Protein 1FNO (pdb70)

Solvent-accessible surface area: 18323 Å² total

Sequence (393 aa):
DKLLERFLHYVSLDTQSKSGVRQVPSTEGQWKLLRLLKQQLEEGLVNITLSEKGTLATLPANVEGDIPAIGFISHVDTSPDFSGKNVNPQIVENYRGGDIALGIGDEVLSPVFPVLHQLLGQTLITTDGKTLLGADDKAGVAEITALAVLKGNPIPHGDIKVAFTPDEEVGKGAKHFDVEAFGAQWAYTVDGGGVGELEFENFNAASVNIKIVGNNVHPGTAKGVVNALSLAARIHAEVPADEAPETTEGYEGFYHLASKGTVDRAEHYIIRDFDRKQFEARKRKEIAKKVGKGLHPDCYIELVIEDSYYNREKVVEHPHILDIAQQARDCHITPEKPIRGGTDGAQLSFGLPCPNLFTGGYNYHGKHEFVTLEGEKAVQVIVRIAELTAKRG

Foldseek 3Di:
DCLVVLLVVLLQFWFAQDAPDPAARRDVSLVVVLVVVLVVQVCPFPPWDADPNGKTGKDAFPDDDPFFEEEEEAERHAYPLWTSHRWDKDKDAQAQQQWAQQAPDPAIQHCCCVCSVVVGGFIKIATSQRTFRPVQPSLSVSLVLLSVDLVPDPFGFHMYFYMYAHPQNNPCGQVPPPVVSSRGQAYAYQGAAAFQEWEAWEWFKKKKKKKWFFDDDPVVPCVVPGFRVVLVVQLVVLADPCQEPVNDDAQGKHKYDPDDDGRGIDMIIMTIHRDPVVSVVVVVSPSQCVSQPDGDVRTHMDMDMDTDFHTNCLQVVDPLNVVLLCVLVVLVTHHDGYHHHDGSQRVVSVSHNYIYHYSQWDPRRRSSIMGTPVSVVSSSSVNSSRSVSSVVD

Nearest PDB structures (foldseek):
  1fno-assembly1_A-2  TM=1.003E+00  e=6.510E-86  Salmonella enterica subsp. enterica serovar Typhimurium
  1vix-assembly1_B  TM=9.953E-01  e=2.881E-76  Escherichia coli
  3ife-assembly1_A-2  TM=9.245E-01  e=2.469E-56  Bacillus anthracis str. 'Ames Ancestor'
  7m6u-assembly1_C-3  TM=6.615E-01  e=3.185E-14  Pseudomonas sp. RS-16
  3isz-assembly1_A  TM=5.712E-01  e=5.210E-14  Haemophilus influenzae Rd KW20

Structure (mmCIF, N/CA/C/O backbone):
data_1FNO
#
_entry.id   1FNO
#
_cell.length_a   132.374
_cell.length_b   46.036
_cell.length_c   96.591
_cell.angle_alpha   90.00
_cell.angle_beta   116.11
_cell.angle_gamma   90.00
#
_symmetry.space_group_name_H-M   'C 1 2 1'
#
loop_
_entity.id
_entity.type
_entity.pdbx_description
1 polymer 'PEPTIDASE T'
2 non-polymer 'ZINC ION'
3 non-polymer 'SULFATE ION'
4 water water
#
loop_
_atom_site.group_PDB
_atom_site.id
_atom_site.type_symbol
_atom_site.label_atom_id
_atom_site.label_alt_id
_atom_site.label_comp_id
_atom_site.label_asym_id
_atom_site.label_entity_id
_atom_site.label_seq_id
_atom_site.pdbx_PDB_ins_code
_atom_site.Cartn_x
_atom_site.Cartn_y
_atom_site.Cartn_z
_atom_site.occupancy
_atom_site.B_iso_or_equiv
_atom_site.auth_seq_id
_atom_site.auth_comp_id
_atom_site.auth_asym_id
_atom_site.auth_atom_id
_atom_site.pdbx_PDB_model_num
ATOM 9 N N . ASP A 1 2 ? -50.370 28.293 -0.012 1.00 91.18 2 ASP A N 1
ATOM 10 C CA . ASP A 1 2 ? -49.116 28.972 -0.187 1.00 91.18 2 ASP A CA 1
ATOM 11 C C . ASP A 1 2 ? -48.670 29.660 1.078 1.00 91.18 2 ASP A C 1
ATOM 12 O O . ASP A 1 2 ? -49.410 29.737 2.072 1.00 91.18 2 ASP A O 1
ATOM 17 N N . LYS A 1 3 ? -47.436 30.138 1.016 1.00 38.02 3 LYS A N 1
ATOM 18 C CA . LYS A 1 3 ? -46.775 30.814 2.113 1.00 38.02 3 LYS A CA 1
ATOM 19 C C . LYS A 1 3 ? -46.348 29.831 3.224 1.00 38.02 3 LYS A C 1
ATOM 20 O O . LYS A 1 3 ? -45.938 30.248 4.305 1.00 38.02 3 LYS A O 1
ATOM 26 N N . LEU A 1 4 ? -46.442 28.528 2.945 1.00 21.31 4 LEU A N 1
ATOM 27 C CA . LEU A 1 4 ? -46.028 27.520 3.924 1.00 21.31 4 LEU A CA 1
ATOM 28 C C . LEU A 1 4 ? -44.550 27.773 4.167 1.00 21.31 4 LEU A C 1
ATOM 29 O O . LEU A 1 4 ? -44.132 27.982 5.304 1.00 21.31 4 LEU A O 1
ATOM 34 N N . LEU A 1 5 ? -43.775 27.763 3.090 1.00 29.37 5 LEU A N 1
ATOM 35 C CA . LEU A 1 5 ? -42.338 27.988 3.178 1.00 29.37 5 LEU A CA 1
ATOM 36 C C . LEU A 1 5 ? -42.041 29.338 3.802 1.00 29.37 5 LEU A C 1
ATOM 37 O O . LEU A 1 5 ? -41.248 29.439 4.742 1.00 29.37 5 LEU A O 1
ATOM 42 N N . GLU A 1 6 ? -42.683 30.367 3.261 1.00 32.37 6 GLU A N 1
ATOM 43 C CA . GLU A 1 6 ? -42.500 31.736 3.727 1.00 32.37 6 GLU A CA 1
ATOM 44 C C . GLU A 1 6 ? -42.791 31.886 5.225 1.00 32.37 6 GLU A C 1
ATOM 45 O O . GLU A 1 6 ? -41.998 32.472 5.963 1.00 32.37 6 GLU A O 1
ATOM 51 N N . ARG A 1 7 ? -43.936 31.376 5.664 1.00 29.79 7 ARG A N 1
ATOM 52 C CA . ARG A 1 7 ? -44.259 31.447 7.072 1.00 29.79 7 ARG A CA 1
ATOM 53 C C . ARG A 1 7 ? -43.157 30.733 7.849 1.00 29.79 7 ARG A C 1
ATOM 54 O O . ARG A 1 7 ? -42.669 31.256 8.854 1.00 29.79 7 ARG A O 1
ATOM 62 N N . PHE A 1 8 ? -42.771 29.545 7.375 1.00 25.01 8 PHE A N 1
ATOM 63 C CA . PHE A 1 8 ? -41.763 28.770 8.081 1.00 25.01 8 PHE A CA 1
ATOM 64 C C . PHE A 1 8 ? -40.466 29.575 8.270 1.00 25.01 8 PHE A C 1
ATOM 65 O O . PHE A 1 8 ? -40.075 29.845 9.415 1.00 25.01 8 PHE A O 1
ATOM 73 N N . LEU A 1 9 ? -39.836 29.988 7.169 1.00 34.90 9 LEU A N 1
ATOM 74 C CA . LEU A 1 9 ? -38.597 30.774 7.225 1.00 34.90 9 LEU A CA 1
ATOM 75 C C . LEU A 1 9 ? -38.743 32.033 8.085 1.00 34.90 9 LEU A C 1
ATOM 76 O O . LEU A 1 9 ? -37.809 32.423 8.775 1.00 34.90 9 LEU A O 1
ATOM 81 N N . HIS A 1 10 ? -39.909 32.666 8.038 1.00 32.29 10 HIS A N 1
ATOM 82 C CA . HIS A 1 10 ? -40.148 33.860 8.821 1.00 32.29 10 HIS A CA 1
ATOM 83 C C . HIS A 1 10 ? -40.027 33.507 10.289 1.00 32.29 10 HIS A C 1
ATOM 84 O O . HIS A 1 10 ? -39.351 34.201 11.049 1.00 32.29 10 HIS A O 1
ATOM 91 N N . TYR A 1 11 ? -40.673 32.424 10.694 1.00 30.67 11 TYR A N 1
ATOM 92 C CA . TYR A 1 11 ? -40.630 32.005 12.084 1.00 30.67 11 TYR A CA 1
ATOM 93 C C . TYR A 1 11 ? -39.227 31.540 12.466 1.00 30.67 11 TYR A C 1
ATOM 94 O O . TYR A 1 11 ? -38.775 31.778 13.583 1.00 30.67 11 TYR A O 1
ATOM 103 N N . VAL A 1 12 ? -38.545 30.876 11.541 1.00 40.04 12 VAL A N 1
ATOM 104 C CA . VAL A 1 12 ? -37.211 30.364 11.823 1.00 40.04 12 VAL A CA 1
ATOM 105 C C . VAL A 1 12 ? -36.237 31.516 12.089 1.00 40.04 12 VAL A C 1
ATOM 106 O O . VAL A 1 12 ? -35.338 31.389 12.928 1.00 40.04 12 VAL A O 1
ATOM 110 N N . SER A 1 13 ? -36.444 32.642 11.408 1.00 40.42 13 SER A N 1
ATOM 111 C CA . SER A 1 13 ? -35.585 33.802 11.590 1.00 40.42 13 SER A CA 1
ATOM 112 C C . SER A 1 13 ? -35.705 34.443 12.980 1.00 40.42 13 SER A C 1
ATOM 113 O O . SER A 1 13 ? -34.861 35.248 13.357 1.00 40.42 13 SER A O 1
ATOM 116 N N . LEU A 1 14 ? -36.742 34.099 13.740 1.00 46.46 14 LEU A N 1
ATOM 117 C CA . LEU A 1 14 ? -36.909 34.679 15.067 1.00 46.46 14 LEU A CA 1
ATOM 118 C C . LEU A 1 14 ? -36.280 33.835 16.164 1.00 46.46 14 LEU A C 1
ATOM 119 O O . LEU A 1 14 ? -36.524 32.639 16.243 1.00 46.46 14 LEU A O 1
ATOM 124 N N . ASP A 1 15 ? -35.477 34.457 17.021 1.00 35.69 15 ASP A N 1
ATOM 125 C CA . ASP A 1 15 ? -34.841 33.726 18.108 1.00 35.69 15 ASP A CA 1
ATOM 126 C C . ASP A 1 15 ? -35.893 33.507 19.177 1.00 35.69 15 ASP A C 1
ATOM 127 O O . ASP A 1 15 ? -36.345 34.449 19.839 1.00 35.69 15 ASP A O 1
ATOM 132 N N . THR A 1 16 ? -36.270 32.250 19.373 1.00 29.59 16 THR A N 1
ATOM 133 C CA . THR A 1 16 ? -37.327 31.954 20.324 1.00 29.59 16 THR A CA 1
ATOM 134 C C . THR A 1 16 ? -36.896 30.917 21.314 1.00 29.59 16 THR A C 1
ATOM 135 O O . THR A 1 16 ? -37.726 30.266 21.965 1.00 29.59 16 THR A O 1
ATOM 139 N N . GLN A 1 17 ? -35.586 30.757 21.437 1.00 43.31 17 GLN A N 1
ATOM 140 C CA . GLN A 1 17 ? -35.049 29.804 22.382 1.00 43.31 17 GLN A CA 1
ATOM 141 C C . GLN A 1 17 ? -35.592 30.057 23.775 1.00 43.31 17 GLN A C 1
ATOM 142 O O . GLN A 1 17 ? -35.712 31.201 24.229 1.00 43.31 17 GLN A O 1
ATOM 148 N N . SER A 1 18 ? -35.910 28.962 24.440 1.00 37.59 18 SER A N 1
ATOM 149 C CA . SER A 1 18 ? -36.421 28.959 25.797 1.00 37.59 18 SER A CA 1
ATOM 150 C C . SER A 1 18 ? -35.246 29.069 26.8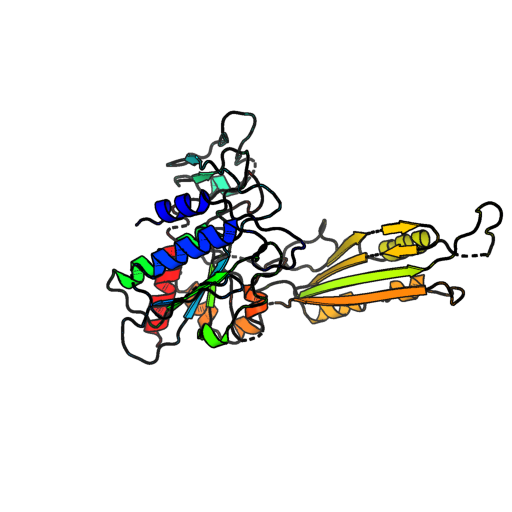27 1.00 37.59 18 SER A C 1
ATOM 151 O O . SER A 1 18 ? -34.071 29.126 26.451 1.00 37.59 18 SER A O 1
ATOM 154 N N . LYS A 1 19 ? -35.557 29.108 28.120 1.00 39.88 19 LYS A N 1
ATOM 155 C CA . LYS A 1 19 ? -34.495 29.184 29.139 1.00 39.88 19 LYS A CA 1
ATOM 156 C C . LYS A 1 19 ? -34.894 28.405 30.385 1.00 39.88 19 LYS A C 1
ATOM 157 O O . LYS A 1 19 ? -35.934 28.672 30.997 1.00 39.88 19 LYS A O 1
ATOM 163 N N . SER A 1 20 ? -34.065 27.434 30.748 1.00 44.06 20 SER A N 1
ATOM 164 C CA . SER A 1 20 ? -34.342 26.596 31.906 1.00 44.06 20 SER A CA 1
ATOM 165 C C . SER A 1 20 ? -34.378 27.408 33.199 1.00 44.06 20 SER A C 1
ATOM 166 O O . SER A 1 20 ? -33.786 28.481 33.300 1.00 44.06 20 SER A O 1
ATOM 169 N N . GLY A 1 21 ? -35.093 26.878 34.177 1.00 61.91 21 GLY A N 1
ATOM 170 C CA . GLY A 1 21 ? -35.166 27.515 35.468 1.00 61.91 21 GLY A CA 1
ATOM 171 C C . GLY A 1 21 ? -35.421 29.003 35.527 1.00 61.91 21 GLY A C 1
ATOM 172 O O . GLY A 1 21 ? -34.644 29.753 36.121 1.00 61.91 21 GLY A O 1
ATOM 173 N N . VAL A 1 22 ? -36.491 29.439 34.882 1.00 58.73 22 VAL A N 1
ATOM 174 C CA . VAL A 1 22 ? -36.877 30.832 34.946 1.00 58.73 22 VAL A CA 1
ATOM 175 C C . VAL A 1 22 ? -38.254 30.696 35.569 1.00 58.73 22 VAL A C 1
ATOM 176 O O . VAL A 1 22 ? -38.918 29.661 35.417 1.00 58.73 22 VAL A O 1
ATOM 180 N N . ARG A 1 23 ? -38.671 31.707 36.314 1.00 53.24 23 ARG A N 1
ATOM 181 C CA . ARG A 1 23 ? -39.971 31.645 36.947 1.00 53.24 23 ARG A CA 1
ATOM 182 C C . ARG A 1 23 ? -41.019 32.205 35.989 1.00 53.24 23 ARG A C 1
ATOM 183 O O . ARG A 1 23 ? -42.147 31.700 35.911 1.00 53.24 23 ARG A O 1
ATOM 191 N N . GLN A 1 24 ? -40.632 33.243 35.253 1.00 50.77 24 GLN A N 1
ATOM 192 C CA . GLN A 1 24 ? -41.539 33.883 34.308 1.00 50.77 24 GLN A CA 1
ATOM 193 C C . GLN A 1 24 ? -41.829 32.967 33.120 1.00 50.77 24 GLN A C 1
ATOM 194 O O . GLN A 1 24 ? -40.947 32.248 32.658 1.00 50.77 24 GLN A O 1
ATOM 200 N N . VAL A 1 25 ? -43.079 32.984 32.664 1.00 44.04 25 VAL A N 1
ATOM 201 C CA . VAL A 1 25 ? -43.534 32.208 31.501 1.00 44.04 25 VAL A CA 1
ATOM 202 C C . VAL A 1 25 ? -44.282 33.162 30.548 1.00 44.04 25 VAL A C 1
ATOM 203 O O . VAL A 1 25 ? -45.283 33.764 30.929 1.00 44.04 25 VAL A O 1
ATOM 207 N N . PRO A 1 26 ? -43.801 33.313 29.303 1.00 42.24 26 PRO A N 1
ATOM 208 C CA . PRO A 1 26 ? -42.611 32.658 28.748 1.00 42.24 26 PRO A CA 1
ATOM 209 C C . PRO A 1 26 ? -41.300 33.118 29.385 1.00 42.24 26 PRO A C 1
ATOM 210 O O . PRO A 1 26 ? -41.185 34.231 29.893 1.00 42.24 26 PRO A O 1
ATOM 214 N N . SER A 1 27 ? -40.312 32.236 29.353 1.00 43.44 27 SER A N 1
ATOM 215 C CA . SER A 1 27 ? -39.012 32.492 29.942 1.00 43.44 27 SER A CA 1
ATOM 216 C C . SER A 1 27 ? -38.148 33.478 29.172 1.00 43.44 27 SER A C 1
ATOM 217 O O . SER A 1 27 ? -37.177 33.977 29.707 1.00 43.44 27 SER A O 1
ATOM 220 N N . THR A 1 28 ? -38.456 33.736 27.907 1.00 39.02 28 THR A N 1
ATOM 221 C CA . THR A 1 28 ? -37.625 34.654 27.124 1.00 39.02 28 THR A CA 1
ATOM 222 C C . THR A 1 28 ? -38.450 35.587 26.262 1.00 39.02 28 THR A C 1
ATOM 223 O O . THR A 1 28 ? -39.519 35.219 25.807 1.00 39.02 28 THR A O 1
ATOM 227 N N . GLU A 1 29 ? -37.957 36.803 26.048 1.00 37.25 29 GLU A N 1
ATOM 228 C CA . GLU A 1 29 ? -38.692 37.782 25.256 1.00 37.25 29 GLU A CA 1
ATOM 229 C C . GLU A 1 29 ? -38.917 37.335 23.802 1.00 37.25 29 GLU A C 1
ATOM 230 O O . GLU A 1 29 ? -39.984 37.581 23.234 1.00 37.25 29 GLU A O 1
ATOM 236 N N . GLY A 1 30 ? -37.920 36.683 23.214 1.00 39.38 30 GLY A N 1
ATOM 237 C CA . GLY A 1 30 ? -38.034 36.226 21.837 1.00 39.38 30 GLY A CA 1
ATOM 238 C C . GLY A 1 30 ? -39.338 35.498 21.540 1.00 39.38 30 GLY A C 1
ATOM 239 O O . GLY A 1 30 ? -39.923 35.677 20.471 1.00 39.38 30 GLY A O 1
ATOM 240 N N . GLN A 1 31 ? -39.797 34.689 22.492 1.00 42.54 31 GLN A N 1
ATOM 241 C CA . GLN A 1 31 ? -41.035 33.949 22.327 1.00 42.54 31 GLN A CA 1
ATOM 242 C C . GLN A 1 31 ? -42.234 34.868 22.145 1.00 42.54 31 GLN A C 1
ATOM 243 O O . GLN A 1 31 ? -43.139 34.552 21.354 1.00 42.54 31 GLN A O 1
ATOM 249 N N . TRP A 1 32 ? -42.244 35.991 22.875 1.00 38.98 32 TRP A N 1
ATOM 250 C CA . TRP A 1 32 ? -43.334 36.974 22.776 1.00 38.98 32 TRP A CA 1
ATOM 251 C C . TRP A 1 32 ? -43.318 37.631 21.407 1.00 38.98 32 TRP A C 1
ATOM 252 O O . TRP A 1 32 ? -44.344 38.126 20.937 1.00 38.98 32 TRP A O 1
ATOM 263 N N . LYS A 1 33 ? -42.148 37.649 20.782 1.00 35.38 33 LYS A N 1
ATOM 264 C CA . LYS A 1 33 ? -41.995 38.226 19.448 1.00 35.38 33 LYS A CA 1
ATOM 265 C C . LYS A 1 33 ? -42.787 37.390 18.446 1.00 35.38 33 LYS A C 1
ATOM 266 O O . LYS A 1 33 ? -43.552 37.942 17.645 1.00 35.38 33 LYS A O 1
ATOM 272 N N . LEU A 1 34 ? -42.616 36.061 18.509 1.00 28.26 34 LEU A N 1
ATOM 273 C CA . LEU A 1 34 ? -43.296 35.157 17.586 1.00 28.26 34 LEU A CA 1
ATOM 274 C C . LEU A 1 34 ? -44.784 35.053 17.901 1.00 28.26 34 LEU A C 1
ATOM 275 O O . LEU A 1 34 ? -45.610 34.946 17.007 1.00 28.26 34 LEU A O 1
ATOM 280 N N . LEU A 1 35 ? -45.119 35.118 19.174 1.00 28.12 35 LEU A N 1
ATOM 281 C CA . LEU A 1 35 ? -46.508 35.049 19.594 1.00 28.12 35 LEU A CA 1
ATOM 282 C C . LEU A 1 35 ? -47.272 36.274 19.089 1.00 28.12 35 LEU A C 1
ATOM 283 O O . LEU A 1 35 ? -48.438 36.175 18.670 1.00 28.12 35 LEU A O 1
ATOM 288 N N . ARG A 1 36 ? -46.618 37.430 19.134 1.00 32.69 36 ARG A N 1
ATOM 289 C CA . ARG A 1 36 ? -47.266 38.640 18.657 1.00 32.69 36 ARG A CA 1
ATOM 290 C C . ARG A 1 36 ? -47.451 38.588 17.137 1.00 32.69 36 ARG A C 1
ATOM 291 O O . ARG A 1 36 ? -48.471 39.040 16.614 1.00 32.69 36 ARG A O 1
ATOM 299 N N . LEU A 1 37 ?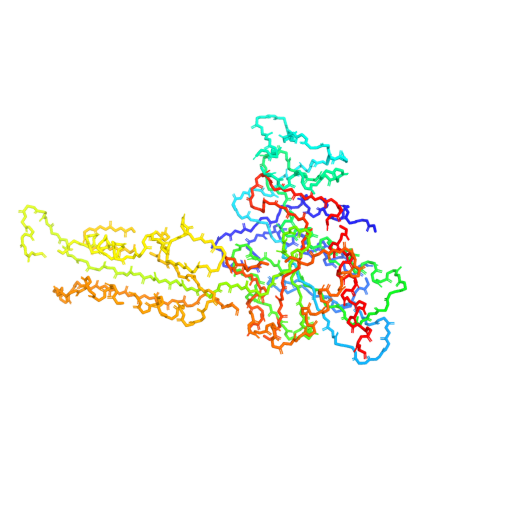 -46.458 38.045 16.444 1.00 28.62 37 LEU A N 1
ATOM 300 C CA . LEU A 1 37 ? -46.538 37.896 15.000 1.00 28.62 37 LEU A CA 1
ATOM 301 C C . LEU A 1 37 ? -47.709 36.961 14.651 1.00 28.62 37 LEU A C 1
ATOM 302 O O . LEU A 1 37 ? -48.550 37.269 13.797 1.00 28.62 37 LEU A O 1
ATOM 307 N N . LEU A 1 38 ? -47.780 35.826 15.330 1.00 28.41 38 LEU A N 1
ATOM 308 C CA . LEU A 1 38 ? -48.861 34.908 15.057 1.00 28.41 38 LEU A CA 1
ATOM 309 C C . LEU A 1 38 ? -50.186 35.581 15.331 1.00 28.41 38 LEU A C 1
ATOM 310 O O . LEU A 1 38 ? -51.114 35.473 14.531 1.00 28.41 38 LEU A O 1
ATOM 315 N N . LYS A 1 39 ? -50.267 36.289 16.459 1.00 33.81 39 LYS A N 1
ATOM 316 C CA . LYS A 1 39 ? -51.506 36.962 16.851 1.00 33.81 39 LYS A CA 1
ATOM 317 C C . LYS A 1 39 ? -52.008 37.853 15.724 1.00 33.81 39 LYS A C 1
ATOM 318 O O . LYS A 1 39 ? -53.164 37.753 15.310 1.00 33.81 39 LYS A O 1
ATOM 324 N N . GLN A 1 40 ? -51.125 38.710 15.227 1.00 30.51 40 GLN A N 1
ATOM 325 C CA . GLN A 1 40 ? -51.468 39.601 14.139 1.00 30.51 40 GLN A CA 1
ATOM 326 C C . GLN A 1 40 ? -51.945 38.819 12.900 1.00 30.51 40 GLN A C 1
ATOM 327 O O . GLN A 1 40 ? -53.013 39.126 12.335 1.00 30.51 40 GLN A O 1
ATOM 333 N N . GLN A 1 41 ? -51.167 37.807 12.489 1.00 39.20 41 GLN A N 1
ATOM 334 C CA . GLN A 1 41 ? -51.522 37.005 11.312 1.00 39.20 41 GLN A CA 1
ATOM 335 C C . GLN A 1 41 ? -52.885 36.332 11.482 1.00 39.20 41 GLN A C 1
ATOM 336 O O . GLN A 1 41 ? -53.607 36.134 10.513 1.00 39.20 41 GLN A O 1
ATOM 342 N N . LEU A 1 42 ? -53.240 35.968 12.710 1.00 27.20 42 LEU A N 1
ATOM 343 C CA . LEU A 1 42 ? -54.531 35.332 12.935 1.00 27.20 42 LEU A CA 1
ATOM 344 C C . LEU A 1 42 ? -55.663 36.334 12.727 1.00 27.20 42 LEU A C 1
ATOM 345 O O . LEU A 1 42 ? -56.717 35.990 12.176 1.00 27.20 42 LEU A O 1
ATOM 350 N N . GLU A 1 43 ? -55.429 37.564 13.195 1.00 43.53 43 GLU A N 1
ATOM 351 C CA . GLU A 1 43 ? -56.391 38.668 13.077 1.00 43.53 43 GLU A CA 1
ATOM 352 C C . GLU A 1 43 ? -56.612 38.913 11.598 1.00 43.53 43 GLU A C 1
ATOM 353 O O . GLU A 1 43 ? -57.736 38.840 11.114 1.00 43.53 43 GLU A O 1
ATOM 359 N N . GLU A 1 44 ? -55.523 39.192 10.886 1.00 39.34 44 GLU A N 1
ATOM 360 C CA . GLU A 1 44 ? -55.578 39.425 9.441 1.00 39.34 44 GLU A CA 1
ATOM 361 C C . GLU A 1 44 ? -56.283 38.267 8.721 1.00 39.34 44 GLU A C 1
ATOM 362 O O . GLU A 1 44 ? -56.930 38.468 7.714 1.00 39.34 44 GLU A O 1
ATOM 376 N N . GLY A 1 46 ? -58.663 36.425 9.936 1.00 32.96 46 GLY A N 1
ATOM 377 C CA . GLY A 1 46 ? -60.083 36.529 10.171 1.00 32.96 46 GLY A CA 1
ATOM 378 C C . GLY A 1 46 ? -60.596 35.551 11.195 1.00 32.96 46 GLY A C 1
ATOM 379 O O . GLY A 1 46 ? -61.801 35.336 11.272 1.00 32.96 46 GLY A O 1
ATOM 380 N N . LEU A 1 47 ? -59.706 34.938 11.978 1.00 32.08 47 LEU A N 1
ATOM 381 C CA . LEU A 1 47 ? -60.163 34.009 12.996 1.00 32.08 47 LEU A CA 1
ATOM 382 C C . LEU A 1 47 ? -60.875 34.803 14.075 1.00 32.08 47 LEU A C 1
ATOM 383 O O . LEU A 1 47 ? -60.713 36.010 14.205 1.00 32.08 47 LEU A O 1
ATOM 388 N N . VAL A 1 48 ? -61.638 34.108 14.887 1.00 38.62 48 VAL A N 1
ATOM 389 C CA . VAL A 1 48 ? -62.399 34.763 15.905 1.00 38.62 48 VAL A CA 1
ATOM 390 C C . VAL A 1 48 ? -61.943 34.323 17.296 1.00 38.62 48 VAL A C 1
ATOM 391 O O . VAL A 1 48 ? -61.250 33.303 17.439 1.00 38.62 48 VAL A O 1
ATOM 395 N N . ASN A 1 49 ? -62.291 35.116 18.309 1.00 38.62 49 ASN A N 1
ATOM 396 C CA . ASN A 1 49 ? -61.935 34.828 19.693 1.00 38.62 49 ASN A CA 1
ATOM 397 C C . ASN A 1 49 ? -60.438 34.637 19.935 1.00 38.62 49 ASN A C 1
ATOM 398 O O . ASN A 1 49 ? -60.026 33.794 20.730 1.00 38.62 49 ASN A O 1
ATOM 403 N N . ILE A 1 50 ? -59.637 35.442 19.246 1.00 44.21 50 ILE A N 1
ATOM 404 C CA . ILE A 1 50 ? -58.191 35.403 19.381 1.00 44.21 50 ILE A CA 1
ATOM 405 C C . ILE A 1 50 ? -57.800 36.038 20.726 1.00 44.21 50 ILE A C 1
ATOM 406 O O . ILE A 1 50 ? -58.283 37.110 21.058 1.00 44.21 50 ILE A O 1
ATOM 411 N N . THR A 1 51 ? -56.940 35.374 21.500 1.00 42.78 51 THR A N 1
ATOM 412 C CA . THR A 1 51 ? -56.496 35.892 22.797 1.00 42.78 51 THR A CA 1
ATOM 413 C C . THR A 1 51 ? -55.104 35.415 23.178 1.00 42.78 51 THR A C 1
ATOM 414 O O . THR A 1 51 ? -54.753 34.254 22.965 1.00 42.78 51 THR A O 1
ATOM 418 N N . LEU A 1 52 ? -54.315 36.323 23.743 1.00 45.45 52 LEU A N 1
ATOM 419 C CA . LEU A 1 52 ? -52.948 36.016 24.175 1.00 45.45 52 LEU A CA 1
ATOM 420 C C . LEU A 1 52 ? -52.906 36.248 25.670 1.00 45.45 52 LEU A C 1
ATOM 421 O O . LEU A 1 52 ? -52.984 37.385 26.111 1.00 45.45 52 LEU A O 1
ATOM 426 N N . SER A 1 53 ? -52.788 35.181 26.446 1.00 31.59 53 SER A N 1
ATOM 427 C CA . SER A 1 53 ? -52.758 35.292 27.883 1.00 31.59 53 SER A CA 1
ATOM 428 C C . SER A 1 53 ? -51.495 35.985 28.377 1.00 31.59 53 SER A C 1
ATOM 429 O O . SER A 1 53 ? -50.523 36.179 27.625 1.00 31.59 53 SER A O 1
ATOM 432 N N . GLU A 1 54 ? -51.523 36.359 29.655 1.00 33.57 54 GLU A N 1
ATOM 433 C CA . GLU A 1 54 ? -50.378 36.992 30.314 1.00 33.57 54 GLU A CA 1
ATOM 434 C C . GLU A 1 54 ? -49.254 35.965 30.385 1.00 33.57 54 GLU A C 1
ATOM 435 O O . GLU A 1 54 ? -48.084 36.310 30.497 1.00 33.57 54 GLU A O 1
ATOM 441 N N . LYS A 1 55 ? -49.613 34.691 30.328 1.00 36.66 55 LYS A N 1
ATOM 442 C CA . LYS A 1 55 ? -48.605 33.631 30.364 1.00 36.66 55 LYS A CA 1
ATOM 443 C C . LYS A 1 55 ? -48.084 33.267 28.968 1.00 36.66 55 LYS A C 1
ATOM 444 O O . LYS A 1 55 ? -47.376 32.260 28.789 1.00 36.66 55 LYS A O 1
ATOM 450 N N . GLY A 1 56 ? -48.453 34.084 27.982 1.00 36.45 56 GLY A N 1
ATOM 451 C CA . GLY A 1 56 ? -48.005 33.863 26.613 1.00 36.45 56 GLY A CA 1
ATOM 452 C C . GLY A 1 56 ? -48.613 32.733 25.773 1.00 36.45 56 GLY A C 1
ATOM 453 O O . GLY A 1 56 ? -47.967 32.265 24.840 1.00 36.45 56 GLY A O 1
ATOM 454 N N . THR A 1 57 ? -49.824 32.278 26.090 1.00 32.16 57 THR A N 1
ATOM 455 C CA . THR A 1 57 ? -50.449 31.238 25.274 1.00 32.16 57 THR A CA 1
ATOM 456 C C . THR A 1 57 ? -51.443 31.881 24.304 1.00 32.16 57 THR A C 1
ATOM 457 O O . THR A 1 57 ? -52.349 32.587 24.729 1.00 32.16 57 THR A O 1
ATOM 461 N N . LEU A 1 58 ? -51.257 31.626 23.009 1.00 26.01 58 LEU A N 1
ATOM 462 C CA . LEU A 1 58 ? -52.115 32.166 21.948 1.00 26.01 58 LEU A CA 1
ATOM 463 C C . LEU A 1 58 ? -53.232 31.184 21.546 1.00 26.01 58 LEU A C 1
ATOM 464 O O . LEU A 1 58 ? -52.945 30.050 21.192 1.00 26.01 58 LEU A O 1
ATOM 477 N N . ALA A 1 60 ? -57.194 30.776 19.289 1.00 26.72 60 ALA A N 1
ATOM 478 C CA . ALA A 1 60 ? -58.004 31.324 18.196 1.00 26.72 60 ALA A CA 1
ATOM 479 C C . ALA A 1 60 ? -58.941 30.274 17.617 1.00 26.72 60 ALA A C 1
ATOM 480 O O . ALA A 1 60 ? -58.701 29.067 17.722 1.00 26.72 60 ALA A O 1
ATOM 482 N N . THR A 1 61 ? -60.015 30.743 17.001 1.00 29.16 61 THR A N 1
ATOM 483 C CA . THR A 1 61 ? -61.040 29.858 16.446 1.00 29.16 61 THR A CA 1
ATOM 484 C C . THR A 1 61 ? -61.424 30.229 15.017 1.00 29.16 61 THR A C 1
ATOM 485 O O . THR A 1 61 ? -61.661 31.407 14.725 1.00 29.16 61 THR A O 1
ATOM 489 N N . LEU A 1 62 ? -61.481 29.216 14.153 1.00 28.04 62 LEU A N 1
ATOM 490 C CA . LEU A 1 62 ? -61.927 29.357 12.771 1.00 28.04 62 LEU A CA 1
ATOM 491 C C . LEU A 1 62 ? -63.317 28.705 12.866 1.00 28.04 62 LEU A C 1
ATOM 492 O O . LEU A 1 62 ? -63.427 27.496 13.139 1.00 28.04 62 LEU A O 1
ATOM 497 N N . PRO A 1 63 ? -64.392 29.491 12.655 1.00 29.57 63 PRO A N 1
ATOM 498 C CA . PRO A 1 63 ? -65.760 28.967 12.737 1.00 29.57 63 PRO A CA 1
ATOM 499 C C . PRO A 1 63 ? -66.162 27.924 11.706 1.00 29.57 63 PRO A C 1
ATOM 500 O O . PRO A 1 63 ? -65.643 27.874 10.605 1.00 29.57 63 PRO A O 1
ATOM 504 N N . ALA A 1 64 ? -67.125 27.107 12.086 1.00 30.75 64 ALA A N 1
ATOM 505 C CA . ALA A 1 64 ? -67.651 26.096 11.208 1.00 30.75 64 ALA A CA 1
ATOM 506 C C . ALA A 1 64 ? -68.014 26.686 9.846 1.00 30.75 64 ALA A C 1
ATOM 507 O O . ALA A 1 64 ? -68.523 27.800 9.732 1.00 30.75 64 ALA A O 1
ATOM 509 N N . ASN A 1 65 ? -67.729 25.878 8.834 1.00 35.89 65 ASN A N 1
ATOM 510 C CA . ASN A 1 65 ? -67.903 26.123 7.411 1.00 35.89 65 ASN A CA 1
ATOM 511 C C . ASN A 1 65 ? -69.342 25.800 7.023 1.00 35.89 65 ASN A C 1
ATOM 512 O O . ASN A 1 65 ? -69.939 26.379 6.113 1.00 35.89 65 ASN A O 1
ATOM 517 N N . VAL A 1 66 ? -69.852 24.794 7.709 1.00 46.81 66 VAL A N 1
ATOM 518 C CA . VAL A 1 66 ? -71.146 24.243 7.433 1.00 46.81 66 VAL A CA 1
ATOM 519 C C . VAL A 1 66 ? -71.912 24.068 8.720 1.00 46.81 66 VAL A C 1
ATOM 520 O O . VAL A 1 66 ? -71.381 24.265 9.816 1.00 46.81 66 VAL A O 1
ATOM 524 N N . GLU A 1 67 ? -73.167 23.682 8.595 1.00 42.35 67 GLU A N 1
ATOM 525 C CA . GLU A 1 67 ? -73.956 23.464 9.780 1.00 42.35 67 GLU A CA 1
ATOM 526 C C . GLU A 1 67 ? -73.934 21.979 10.085 1.00 42.35 67 GLU A C 1
ATOM 527 O O . GLU A 1 67 ? -73.372 21.183 9.320 1.00 42.35 67 GLU A O 1
ATOM 533 N N . GLY A 1 68 ? -74.550 21.631 11.212 1.00 43.08 68 GLY A N 1
ATOM 534 C CA . GLY A 1 68 ? -74.615 20.264 11.671 1.00 43.08 68 GLY A CA 1
ATOM 535 C C . GLY A 1 68 ? -73.978 20.274 13.044 1.00 43.08 68 GLY A C 1
ATOM 536 O O . GLY A 1 68 ? -73.309 21.251 13.387 1.00 43.08 68 GLY A O 1
ATOM 537 N N . ASP A 1 69 ? -74.176 19.218 13.834 1.00 52.45 69 ASP A N 1
ATOM 538 C CA . ASP A 1 69 ? -73.571 19.156 15.169 1.00 52.45 69 ASP A CA 1
ATOM 539 C C . ASP A 1 69 ? -72.184 18.499 15.071 1.00 52.45 69 ASP A C 1
ATOM 540 O O . ASP A 1 69 ? -72.030 17.298 15.298 1.00 52.45 69 ASP A O 1
ATOM 545 N N . ILE A 1 70 ? -71.184 19.303 14.722 1.00 37.46 70 ILE A N 1
ATOM 546 C CA . ILE A 1 70 ? -69.823 18.816 14.562 1.00 37.46 70 ILE A CA 1
ATOM 547 C C . ILE A 1 70 ? -68.931 19.178 15.748 1.00 37.46 70 ILE A C 1
ATOM 548 O O . ILE A 1 70 ? -68.875 20.323 16.170 1.00 37.46 70 ILE A O 1
ATOM 553 N N . PRO A 1 71 ? -68.215 18.202 16.299 1.00 36.61 71 PRO A N 1
ATOM 554 C CA . PRO A 1 71 ? -67.350 18.530 17.435 1.00 36.61 71 PRO A CA 1
ATOM 555 C C . PRO A 1 71 ? -66.190 19.427 17.038 1.00 36.61 71 PRO A C 1
ATOM 556 O O . PRO A 1 71 ? -65.552 19.219 15.995 1.00 36.61 71 PRO A O 1
ATOM 560 N N . ALA A 1 72 ? -65.929 20.431 17.865 1.00 35.42 72 ALA A N 1
ATOM 561 C CA . ALA A 1 72 ? -64.813 21.340 17.635 1.00 35.42 72 ALA A CA 1
ATOM 562 C C . ALA A 1 72 ? -63.514 20.559 17.930 1.00 35.42 72 ALA A C 1
ATOM 563 O O . ALA A 1 72 ? -63.440 19.825 18.917 1.00 35.42 72 ALA A O 1
ATOM 565 N N . ILE A 1 73 ? -62.511 20.679 17.064 1.00 26.86 73 ILE A N 1
ATOM 566 C CA . ILE A 1 73 ? -61.249 19.994 17.291 1.00 26.86 73 ILE A CA 1
ATOM 567 C C . ILE A 1 73 ? -60.153 21.041 17.335 1.00 26.86 73 ILE A C 1
ATOM 568 O O . ILE A 1 73 ? -60.346 22.192 16.876 1.00 26.86 73 ILE A O 1
ATOM 573 N N . GLY A 1 74 ? -59.003 20.674 17.899 1.00 26.67 74 GLY A N 1
ATOM 574 C CA . GLY A 1 74 ? -57.926 21.638 17.994 1.00 26.67 74 GLY A CA 1
ATOM 575 C C . GLY A 1 74 ? -56.574 21.147 17.554 1.00 26.67 74 GLY A C 1
ATOM 576 O O . GLY A 1 74 ? -56.322 19.945 17.497 1.00 26.67 74 GLY A O 1
ATOM 577 N N . PHE A 1 75 ? -55.712 22.105 17.229 1.00 22.78 75 PHE A N 1
ATOM 578 C CA . PHE A 1 75 ? -54.355 21.851 16.804 1.00 22.78 75 PHE A CA 1
ATOM 579 C C . PHE A 1 75 ? -53.448 22.764 17.615 1.00 22.78 75 PHE A C 1
ATOM 580 O O . PHE A 1 75 ? -53.675 23.985 17.729 1.00 22.78 75 PHE A O 1
ATOM 588 N N . ILE A 1 76 ? -52.411 22.146 18.170 1.00 27.13 76 ILE A N 1
ATOM 589 C CA . ILE A 1 76 ? -51.492 22.815 19.054 1.00 27.13 76 ILE A CA 1
ATOM 590 C C . ILE A 1 76 ? -50.038 22.657 18.676 1.00 27.13 76 ILE A C 1
ATOM 591 O O . ILE A 1 76 ? -49.588 21.562 18.333 1.00 27.13 76 ILE A O 1
ATOM 596 N N . SER A 1 77 ? -49.332 23.782 18.748 1.00 25.51 77 SER A N 1
ATOM 597 C CA . SER A 1 77 ? -47.914 23.878 18.484 1.00 25.51 77 SER A CA 1
ATOM 598 C C . SER A 1 77 ? -47.230 24.736 19.562 1.00 25.51 77 SER A C 1
ATOM 599 O O . SER A 1 77 ? -47.876 25.550 20.222 1.00 25.51 77 SER A O 1
ATOM 602 N N . HIS A 1 78 ? -45.932 24.542 19.763 1.00 26.94 78 HIS A N 1
ATOM 603 C CA . HIS A 1 78 ? -45.230 25.318 20.773 1.00 26.94 78 HIS A CA 1
ATOM 604 C C . HIS A 1 78 ? -44.281 26.240 20.057 1.00 26.94 78 HIS A C 1
ATOM 605 O O . HIS A 1 78 ? -43.745 25.929 19.002 1.00 26.94 78 HIS A O 1
ATOM 612 N N . VAL A 1 79 ? -44.092 27.396 20.660 1.00 28.76 79 VAL A N 1
ATOM 613 C CA . VAL A 1 79 ? -43.326 28.473 20.070 1.00 28.76 79 VAL A CA 1
ATOM 614 C C . VAL A 1 79 ? -41.816 28.576 20.304 1.00 28.76 79 VAL A C 1
ATOM 615 O O . VAL A 1 79 ? -41.099 29.164 19.494 1.00 28.76 79 VAL A O 1
ATOM 619 N N . ASP A 1 80 ? -41.335 27.993 21.392 1.00 37.00 80 ASP A N 1
ATOM 620 C CA . ASP A 1 80 ? -39.922 28.049 21.722 1.00 37.00 80 ASP A CA 1
ATOM 621 C C . ASP A 1 80 ? -39.080 26.933 21.120 1.00 37.00 80 ASP A C 1
ATOM 622 O O . ASP A 1 80 ? -39.593 25.841 20.829 1.00 37.00 80 ASP A O 1
ATOM 627 N N . THR A 1 81 ? -37.791 27.230 20.942 1.00 48.40 81 THR A N 1
ATOM 628 C CA . THR A 1 81 ? -36.809 26.282 20.424 1.00 48.40 81 THR A CA 1
ATOM 629 C C . THR A 1 81 ? -35.881 25.879 21.593 1.00 48.40 81 THR A C 1
ATOM 630 O O . THR A 1 81 ? -35.680 26.648 22.555 1.00 48.40 81 THR A O 1
ATOM 634 N N . SER A 1 82 ? -35.325 24.671 21.493 1.00 40.76 82 SER A N 1
ATOM 635 C CA . SER A 1 82 ? -34.466 24.081 22.519 1.00 40.76 82 SER A CA 1
ATOM 636 C C . SER A 1 82 ? -33.312 24.899 23.105 1.00 40.76 82 SER A C 1
ATOM 637 O O . SER A 1 82 ? -32.620 25.647 22.396 1.00 40.76 82 SER A O 1
ATOM 640 N N . PRO A 1 83 ? -33.102 24.780 24.431 1.00 42.42 83 PRO A N 1
ATOM 641 C CA . PRO A 1 83 ? -32.000 25.518 25.060 1.00 42.42 83 PRO A CA 1
ATOM 642 C C . PRO A 1 83 ? -30.675 24.839 24.668 1.00 42.42 83 PRO A C 1
ATOM 643 O O . PRO A 1 83 ? -29.620 25.470 24.647 1.00 42.42 83 PRO A O 1
ATOM 647 N N . ASP A 1 84 ? -30.765 23.555 24.326 1.00 48.85 84 ASP A N 1
ATOM 648 C CA . ASP A 1 84 ? -29.606 22.741 23.969 1.00 48.85 84 ASP A CA 1
ATOM 649 C C . ASP A 1 84 ? -28.736 23.183 22.807 1.00 48.85 84 ASP A C 1
ATOM 650 O O . ASP A 1 84 ? -27.685 22.591 22.553 1.00 48.85 84 ASP A O 1
ATOM 655 N N . PHE A 1 85 ? -29.159 24.205 22.081 1.00 41.97 85 PHE A N 1
ATOM 656 C CA . PHE A 1 85 ? -28.351 24.692 20.974 1.00 41.97 85 PHE A CA 1
ATOM 657 C C . PHE A 1 85 ? -28.991 25.984 20.570 1.00 41.97 85 PHE A C 1
ATOM 658 O O . PHE A 1 85 ? -30.172 26.172 20.821 1.00 41.97 85 PHE A O 1
ATOM 666 N N . SER A 1 86 ? -28.248 26.881 19.944 1.00 45.19 86 SER A N 1
ATOM 667 C CA . SER A 1 86 ? -28.861 28.156 19.629 1.00 45.19 86 SER A CA 1
ATOM 668 C C . SER A 1 86 ? -29.782 28.208 18.409 1.00 45.19 86 SER A C 1
ATOM 669 O O . SER A 1 86 ? -29.549 27.532 17.388 1.00 45.19 86 SER A O 1
ATOM 672 N N . GLY A 1 87 ? -30.848 28.995 18.558 1.00 45.12 87 GLY A N 1
ATOM 673 C CA . GLY A 1 87 ? -31.822 29.204 17.499 1.00 45.12 87 GLY A CA 1
ATOM 674 C C . GLY A 1 87 ? -31.797 30.695 17.243 1.00 45.12 87 GLY A C 1
ATOM 675 O O . GLY A 1 87 ? -32.784 31.315 16.833 1.00 45.12 87 GLY A O 1
ATOM 676 N N . LYS A 1 88 ? -30.614 31.244 17.504 1.00 60.00 88 LYS A N 1
ATOM 677 C CA . LYS A 1 88 ? -30.274 32.659 17.405 1.00 60.00 88 LYS A CA 1
ATOM 678 C C . LYS A 1 88 ? -30.381 33.307 16.034 1.00 60.00 88 LYS A C 1
ATOM 679 O O . LYS A 1 88 ? -31.376 33.970 15.712 1.00 60.00 88 LYS A O 1
ATOM 685 N N . ASN A 1 89 ? -29.327 33.152 15.243 1.00 52.23 89 ASN A N 1
ATOM 686 C CA . ASN A 1 89 ? -29.296 33.734 13.911 1.00 52.23 89 ASN A CA 1
ATOM 687 C C . ASN A 1 89 ? -29.280 32.600 12.909 1.00 52.23 89 ASN A C 1
ATOM 688 O O . ASN A 1 89 ? -28.314 32.441 12.152 1.00 52.23 89 ASN A O 1
ATOM 693 N N . VAL A 1 90 ? -30.345 31.808 12.912 1.00 43.48 90 VAL A N 1
ATOM 694 C CA . VAL A 1 90 ? -30.445 30.684 11.996 1.00 43.48 90 VAL A CA 1
ATOM 695 C C . VAL A 1 90 ? -30.377 31.158 10.538 1.00 43.48 90 VAL A C 1
ATOM 696 O O . VAL A 1 90 ? -31.021 32.146 10.151 1.00 43.48 90 VAL A O 1
ATOM 700 N N . ASN A 1 91 ? -29.571 30.461 9.742 1.00 49.13 91 ASN A N 1
ATOM 701 C CA . ASN A 1 91 ? -29.402 30.765 8.322 1.00 49.13 91 ASN A CA 1
ATOM 702 C C . ASN A 1 91 ? -29.767 29.483 7.592 1.00 49.13 91 ASN A C 1
ATOM 703 O O . ASN A 1 91 ? -28.916 28.622 7.371 1.00 49.13 91 ASN A O 1
ATOM 708 N N . PRO A 1 92 ? -31.044 29.337 7.208 1.00 38.30 92 PRO A N 1
ATOM 709 C CA . PRO A 1 92 ? -31.541 28.148 6.509 1.00 38.30 92 PRO A CA 1
ATOM 710 C C . PRO A 1 92 ? -30.812 27.854 5.204 1.00 38.30 92 PRO A C 1
ATOM 711 O O . PRO A 1 92 ? -30.353 28.751 4.507 1.00 38.30 92 PRO A O 1
ATOM 715 N N . GLN A 1 93 ? -30.712 26.580 4.887 1.00 42.85 93 GLN A N 1
ATOM 716 C CA . GLN A 1 93 ? -30.056 26.138 3.679 1.00 42.85 93 GLN A CA 1
ATOM 717 C C . GLN A 1 93 ? -31.093 25.305 2.935 1.00 42.85 93 GLN A C 1
ATOM 718 O O . GLN A 1 93 ? -31.562 24.286 3.460 1.00 42.85 93 GLN A O 1
ATOM 724 N N . ILE A 1 94 ? -31.458 25.735 1.729 1.00 31.01 94 ILE A N 1
ATOM 725 C CA . ILE A 1 94 ? -32.455 25.010 0.942 1.00 31.01 94 ILE A CA 1
ATOM 726 C C . ILE A 1 94 ? -31.816 24.186 -0.179 1.00 31.01 94 ILE A C 1
ATOM 727 O O . ILE A 1 94 ? -31.136 24.714 -1.046 1.00 31.01 94 ILE A O 1
ATOM 732 N N . VAL A 1 95 ? -32.041 22.883 -0.139 1.00 36.70 95 VAL A N 1
ATOM 733 C CA . VAL A 1 95 ? -31.473 21.962 -1.113 1.00 36.70 95 VAL A CA 1
ATOM 734 C C . VAL A 1 95 ? -32.574 21.390 -1.994 1.00 36.70 95 VAL A C 1
ATOM 735 O O . VAL A 1 95 ? -33.246 20.432 -1.596 1.00 36.70 95 VAL A O 1
ATOM 739 N N . GLU A 1 96 ? -32.788 21.944 -3.180 1.00 35.83 96 GLU A N 1
ATOM 740 C CA . GLU A 1 96 ? -33.847 21.388 -4.025 1.00 35.83 96 GLU A CA 1
ATOM 741 C C . GLU A 1 96 ? -33.442 20.061 -4.686 1.00 35.83 96 GLU A C 1
ATOM 742 O O . GLU A 1 96 ? -32.266 19.831 -4.973 1.00 35.83 96 GLU A O 1
ATOM 748 N N . ASN A 1 97 ? -34.420 19.189 -4.902 1.00 51.09 97 ASN A N 1
ATOM 749 C CA . ASN A 1 97 ? -34.188 17.875 -5.511 1.00 51.09 97 ASN A CA 1
ATOM 750 C C . ASN A 1 97 ? -32.935 17.206 -4.984 1.00 51.09 97 ASN A C 1
ATOM 751 O O . ASN A 1 97 ? -32.031 16.892 -5.752 1.00 51.09 97 ASN A O 1
ATOM 756 N N . TYR A 1 98 ? -32.885 17.017 -3.669 1.00 37.08 98 TYR A N 1
ATOM 757 C CA . TYR A 1 98 ? -31.773 16.353 -3.018 1.00 37.08 98 TYR A CA 1
ATOM 758 C C . TYR A 1 98 ? -31.490 15.032 -3.740 1.00 37.08 98 TYR A C 1
ATOM 759 O O . TYR A 1 98 ? -32.377 14.178 -3.861 1.00 37.08 98 TYR A O 1
ATOM 768 N N . ARG A 1 99 ? -30.256 14.846 -4.193 1.00 48.44 99 ARG A N 1
ATOM 769 C CA . ARG A 1 99 ? -29.917 13.626 -4.907 1.00 48.44 99 ARG A CA 1
ATOM 770 C C . ARG A 1 99 ? -29.315 12.514 -4.050 1.00 48.44 99 ARG A C 1
ATOM 771 O O . ARG A 1 99 ? -29.016 11.447 -4.570 1.00 48.44 99 ARG A O 1
ATOM 773 N N . GLY A 1 100 ? -29.139 12.747 -2.751 1.00 48.34 100 GLY A N 1
ATOM 774 C CA . GLY A 1 100 ? -28.579 11.715 -1.891 1.00 48.34 100 GLY A CA 1
ATOM 775 C C . GLY A 1 100 ? -27.130 11.839 -1.414 1.00 48.34 100 GLY A C 1
ATOM 776 O O . GLY A 1 100 ? -26.612 10.925 -0.768 1.00 48.34 100 GLY A O 1
ATOM 777 N N . GLY A 1 101 ? -26.455 12.940 -1.713 1.00 53.03 101 GLY A N 1
ATOM 778 C CA . GLY A 1 101 ? -25.088 13.058 -1.244 1.00 53.03 101 GLY A CA 1
ATOM 779 C C . GLY A 1 101 ? -24.987 13.546 0.199 1.00 53.03 101 GLY A C 1
ATOM 780 O O . GLY A 1 101 ? -25.921 13.412 1.006 1.00 53.03 101 GLY A O 1
ATOM 781 N N . ASP A 1 102 ? -23.833 14.105 0.536 1.00 51.95 102 ASP A N 1
ATOM 782 C CA . ASP A 1 102 ? -23.608 14.660 1.861 1.00 51.95 102 ASP A CA 1
ATOM 783 C C . ASP A 1 102 ? -23.970 16.123 1.718 1.00 51.95 102 ASP A C 1
ATOM 784 O O . ASP A 1 102 ? -23.693 16.728 0.691 1.00 51.95 102 ASP A O 1
ATOM 789 N N . ILE A 1 103 ? -24.587 16.713 2.724 1.00 44.83 103 ILE A N 1
ATOM 790 C CA . ILE A 1 103 ? -24.893 18.128 2.585 1.00 44.83 103 ILE A CA 1
ATOM 791 C C . ILE A 1 103 ? -23.911 18.959 3.406 1.00 44.83 103 ILE A C 1
ATOM 792 O O . ILE A 1 103 ? -23.763 18.763 4.616 1.00 44.83 103 ILE A O 1
ATOM 797 N N . ALA A 1 104 ? -23.228 19.871 2.727 1.00 54.47 104 ALA A N 1
ATOM 798 C CA . ALA A 1 104 ? -22.287 20.763 3.386 1.00 54.47 104 ALA A CA 1
ATOM 799 C C . ALA A 1 104 ? -23.131 21.766 4.142 1.00 54.47 104 ALA A C 1
ATOM 800 O O . ALA A 1 104 ? -24.059 22.333 3.571 1.00 54.47 104 ALA A O 1
ATOM 802 N N . LEU A 1 105 ? -22.833 21.978 5.418 1.00 50.23 105 LEU A N 1
ATOM 803 C CA . LEU A 1 105 ? -23.581 22.958 6.194 1.00 50.23 105 LEU A CA 1
ATOM 804 C C . LEU A 1 105 ? -22.722 24.210 6.297 1.00 50.23 105 LEU A C 1
ATOM 805 O O . LEU A 1 105 ? -21.663 24.174 6.897 1.00 50.23 105 LEU A O 1
ATOM 810 N N . GLY A 1 106 ? -23.166 25.306 5.692 1.00 62.93 106 GLY A N 1
ATOM 811 C CA . GLY A 1 106 ? -22.399 26.538 5.739 1.00 62.93 106 GLY A CA 1
ATOM 812 C C . GLY A 1 106 ? -20.960 26.357 5.271 1.00 62.93 106 GLY A C 1
ATOM 813 O O . GLY A 1 106 ? -20.608 25.291 4.753 1.00 62.93 106 GLY A O 1
ATOM 814 N N . ILE A 1 107 ? -20.137 27.398 5.436 1.00 87.60 107 ILE A N 1
ATOM 815 C CA . ILE A 1 107 ? -18.722 27.351 5.049 1.00 87.60 107 ILE A CA 1
ATOM 816 C C . ILE A 1 107 ? -17.925 26.842 6.239 1.00 87.60 107 ILE A C 1
ATOM 817 O O . ILE A 1 107 ? -17.777 27.548 7.234 1.00 87.60 107 ILE A O 1
ATOM 822 N N . GLY A 1 108 ? -17.405 25.624 6.136 1.00 65.00 108 GLY A N 1
ATOM 823 C CA . GLY A 1 108 ? -16.649 25.070 7.242 1.00 65.00 108 GLY A CA 1
ATOM 824 C C . GLY A 1 108 ? -16.787 23.565 7.311 1.00 65.00 108 GLY A C 1
ATOM 825 O O . GLY A 1 108 ? -17.443 22.969 6.459 1.00 65.00 108 GLY A O 1
ATOM 826 N N . ASP A 1 109 ? -16.172 22.952 8.320 1.00 79.09 109 ASP A N 1
ATOM 827 C CA . ASP A 1 109 ? -16.202 21.498 8.491 1.00 79.09 109 ASP A CA 1
ATOM 828 C C . ASP A 1 109 ? -17.478 21.044 9.203 1.00 79.09 109 ASP A C 1
ATOM 829 O O . ASP A 1 109 ? -17.461 20.727 10.395 1.00 79.09 109 ASP A O 1
ATOM 831 N N . GLU A 1 110 ? -18.576 21.009 8.455 1.00 59.60 110 GLU A N 1
ATOM 832 C CA . GLU A 1 110 ? -19.887 20.623 8.978 1.00 59.60 110 GLU A CA 1
ATOM 833 C C . GLU A 1 110 ? -20.663 19.925 7.883 1.00 59.60 110 GLU A C 1
ATOM 834 O O . GLU A 1 110 ? -20.737 20.424 6.751 1.00 59.60 110 GLU A O 1
ATOM 840 N N . VAL A 1 111 ? -21.264 18.785 8.214 1.00 55.40 111 VAL A N 1
ATOM 841 C CA . VAL A 1 111 ? -21.993 18.038 7.201 1.00 55.40 111 VAL A CA 1
ATOM 842 C C . VAL A 1 111 ? -23.216 17.238 7.648 1.00 55.40 111 VAL A C 1
ATOM 843 O O . VAL A 1 111 ? -23.236 16.618 8.724 1.00 55.40 111 VAL A O 1
ATOM 847 N N . LEU A 1 112 ? -24.244 17.261 6.802 1.00 46.49 112 LEU A N 1
ATOM 848 C CA . LEU A 1 112 ? -25.450 16.477 7.045 1.00 46.49 112 LEU A CA 1
ATOM 849 C C . LEU A 1 112 ? -25.109 15.246 6.198 1.00 46.49 112 LEU A C 1
ATOM 850 O O . LEU A 1 112 ? -24.954 15.346 4.971 1.00 46.49 112 LEU A O 1
ATOM 855 N N . SER A 1 113 ? -24.949 14.089 6.830 1.00 42.97 113 SER A N 1
ATOM 856 C CA . SER A 1 113 ? -24.561 12.907 6.049 1.00 42.97 113 SER A CA 1
ATOM 857 C C . SER A 1 113 ? -25.454 11.698 6.157 1.00 42.97 113 SER A C 1
ATOM 858 O O . SER A 1 113 ? -25.840 11.276 7.243 1.00 42.97 113 SER A O 1
ATOM 861 N N . PRO A 1 114 ? -25.782 11.110 5.005 1.00 37.69 114 PRO A N 1
ATOM 862 C CA . PRO A 1 114 ? -26.634 9.927 4.935 1.00 37.69 114 PRO A CA 1
ATOM 863 C C . PRO A 1 114 ? -25.976 8.741 5.626 1.00 37.69 114 PRO A C 1
ATOM 864 O O . PRO A 1 114 ? -26.658 7.791 6.029 1.00 37.69 114 PRO A O 1
ATOM 868 N N . VAL A 1 115 ? -24.654 8.798 5.788 1.00 53.32 115 VAL A N 1
ATOM 869 C CA . VAL A 1 115 ? -23.946 7.718 6.468 1.00 53.32 115 VAL A CA 1
ATOM 870 C C . VAL A 1 115 ? -24.369 7.789 7.918 1.00 53.32 115 VAL A C 1
ATOM 871 O O . VAL A 1 115 ? -24.750 6.785 8.514 1.00 53.32 115 VAL A O 1
ATOM 881 N N . PHE A 1 117 ? -26.971 9.621 9.012 1.00 44.59 117 PHE A N 1
ATOM 882 C CA . PHE A 1 117 ? -28.435 9.678 9.078 1.00 44.59 117 PHE A CA 1
ATOM 883 C C . PHE A 1 117 ? -29.040 8.983 7.861 1.00 44.59 117 PHE A C 1
ATOM 884 O O . PHE A 1 117 ? -29.364 9.620 6.860 1.00 44.59 117 PHE A O 1
ATOM 892 N N . PRO A 1 118 ? -29.193 7.650 7.936 1.00 56.30 118 PRO A N 1
ATOM 893 C CA . PRO A 1 118 ? -29.753 6.834 6.851 1.00 56.30 118 PRO A CA 1
ATOM 894 C C . PRO A 1 118 ? -31.104 7.298 6.303 1.00 56.30 118 PRO A C 1
ATOM 895 O O . PRO A 1 118 ? -31.498 6.911 5.198 1.00 56.30 118 PRO A O 1
ATOM 899 N N . VAL A 1 119 ? -31.801 8.130 7.073 1.00 37.96 119 VAL A N 1
ATOM 900 C CA . VAL A 1 119 ? -33.121 8.616 6.681 1.00 37.96 119 VAL A CA 1
ATOM 901 C C . VAL A 1 119 ? -33.063 9.335 5.356 1.00 37.96 119 VAL A C 1
ATOM 902 O O . VAL A 1 119 ? -34.013 9.270 4.574 1.00 37.96 119 VAL A O 1
ATOM 906 N N . LEU A 1 120 ? -31.948 10.025 5.118 1.00 41.03 120 LEU A N 1
ATOM 907 C CA . LEU A 1 120 ? -31.765 10.782 3.893 1.00 41.03 120 LEU A CA 1
ATOM 908 C C . LEU A 1 120 ? -31.987 9.954 2.643 1.00 41.03 120 LEU A C 1
ATOM 909 O O . LEU A 1 120 ? -32.503 10.455 1.635 1.00 41.03 120 LEU A O 1
ATOM 914 N N . HIS A 1 121 ? -31.621 8.682 2.697 1.00 44.45 121 HIS A N 1
ATOM 915 C CA . HIS A 1 121 ? -31.779 7.859 1.517 1.00 44.45 121 HIS A CA 1
ATOM 916 C C . HIS A 1 121 ? -33.227 7.520 1.288 1.00 44.45 121 HIS A C 1
ATOM 917 O O . HIS A 1 121 ? -33.589 6.902 0.291 1.00 44.45 121 HIS A O 1
ATOM 924 N N . GLN A 1 122 ? -34.050 7.973 2.225 1.00 39.97 122 GLN A N 1
ATOM 925 C CA . GLN A 1 122 ? -35.486 7.785 2.177 1.00 39.97 122 GLN A CA 1
ATOM 926 C C . GLN A 1 122 ? -36.115 9.102 1.695 1.00 39.97 122 GLN A C 1
ATOM 927 O O . GLN A 1 122 ? -37.323 9.205 1.542 1.00 39.97 122 GLN A O 1
ATOM 933 N N . LEU A 1 123 ? -35.292 10.109 1.427 1.00 38.25 123 LEU A N 1
ATOM 934 C CA . LEU A 1 123 ? -35.833 11.398 0.998 1.00 38.25 123 LEU A CA 1
ATOM 935 C C . LEU A 1 123 ? -35.299 11.881 -0.361 1.00 38.25 123 LEU A C 1
ATOM 936 O O . LEU A 1 123 ? -35.272 13.081 -0.650 1.00 38.25 123 LEU A O 1
ATOM 941 N N . LEU A 1 124 ? -34.887 10.945 -1.207 1.00 33.11 124 LEU A N 1
ATOM 942 C CA . LEU A 1 124 ? -34.358 11.331 -2.510 1.00 33.11 124 LEU A CA 1
ATOM 943 C C . LEU A 1 124 ? -35.436 12.099 -3.244 1.00 33.11 124 LEU A C 1
ATOM 944 O O . LEU A 1 124 ? -36.627 11.772 -3.138 1.00 33.11 124 LEU A O 1
ATOM 949 N N . GLY A 1 125 ? -35.016 13.126 -3.975 1.00 40.52 125 GLY A N 1
ATOM 950 C CA . GLY A 1 125 ? -35.957 13.903 -4.748 1.00 40.52 125 GLY A CA 1
ATOM 951 C C . GLY A 1 125 ? -36.574 15.109 -4.077 1.00 40.52 125 GLY A C 1
ATOM 952 O O . GLY A 1 125 ? -36.990 16.045 -4.762 1.00 40.52 125 GLY A O 1
ATOM 953 N N . GLN A 1 126 ? -36.625 15.101 -2.748 1.00 36.07 126 GLN A N 1
ATOM 954 C CA . GLN A 1 126 ? -37.234 16.196 -1.996 1.00 36.07 126 GLN A CA 1
ATOM 955 C C . GLN A 1 126 ? -36.374 17.433 -1.760 1.00 36.07 126 GLN A C 1
ATOM 956 O O . GLN A 1 126 ? -35.166 17.423 -1.993 1.00 36.07 126 GLN A O 1
ATOM 962 N N . THR A 1 127 ? -37.025 18.509 -1.322 1.00 34.49 127 THR A N 1
ATOM 963 C CA . THR A 1 127 ? -36.372 19.772 -1.009 1.00 34.49 127 THR A CA 1
ATOM 964 C C . THR A 1 127 ? -36.023 19.770 0.480 1.00 34.49 127 THR A C 1
ATOM 965 O O . THR A 1 127 ? -36.918 19.747 1.331 1.00 34.49 127 THR A O 1
ATOM 969 N N . LEU A 1 128 ? -34.737 19.796 0.807 1.00 36.42 128 LEU A N 1
ATOM 970 C CA . LEU A 1 128 ? -34.355 19.795 2.208 1.00 36.42 128 LEU A CA 1
ATOM 971 C C . LEU A 1 128 ? -34.023 21.173 2.677 1.00 36.42 128 LEU A C 1
ATOM 972 O O . LEU A 1 128 ? -33.423 21.960 1.947 1.00 36.42 128 LEU A O 1
ATOM 977 N N . ILE A 1 129 ? -34.415 21.463 3.906 1.00 39.51 129 ILE A N 1
ATOM 978 C CA . ILE A 1 129 ? -34.094 22.737 4.508 1.00 39.51 129 ILE A CA 1
ATOM 979 C C . ILE A 1 129 ? -33.232 22.401 5.729 1.00 39.51 129 ILE A C 1
ATOM 980 O O . ILE A 1 129 ? -33.707 21.752 6.662 1.00 39.51 129 ILE A O 1
ATOM 985 N N . THR A 1 130 ? -31.971 22.834 5.704 1.00 40.53 130 THR A N 1
ATOM 986 C CA . THR A 1 130 ? -31.017 22.559 6.783 1.00 40.53 130 THR A CA 1
ATOM 987 C C . THR A 1 130 ? -30.501 23.825 7.426 1.00 40.53 130 THR A C 1
ATOM 988 O O . THR A 1 130 ? -30.913 24.929 7.079 1.00 40.53 130 THR A O 1
ATOM 992 N N . THR A 1 131 ? -29.575 23.653 8.363 1.00 57.02 131 THR A N 1
ATOM 993 C CA . THR A 1 131 ? -28.972 24.795 9.041 1.00 57.02 131 THR A CA 1
ATOM 994 C C . THR A 1 131 ? -27.637 25.083 8.350 1.00 57.02 131 THR A C 1
ATOM 995 O O . THR A 1 131 ? -27.273 24.402 7.393 1.00 57.02 131 THR A O 1
ATOM 999 N N . ASP A 1 132 ? -26.915 26.091 8.833 1.00 61.00 132 ASP A N 1
ATOM 1000 C CA . ASP A 1 132 ? -25.603 26.413 8.272 1.00 61.00 132 ASP A CA 1
ATOM 1001 C C . ASP A 1 132 ? -24.587 25.603 9.076 1.00 61.00 132 ASP A C 1
ATOM 1002 O O . ASP A 1 132 ? -23.397 25.622 8.795 1.00 61.00 132 ASP A O 1
ATOM 1007 N N . GLY A 1 133 ? -25.091 24.878 10.069 1.00 50.78 133 GLY A N 1
ATOM 1008 C CA . GLY A 1 133 ? -24.247 24.054 10.917 1.00 50.78 133 GLY A CA 1
ATOM 1009 C C . GLY A 1 133 ? -23.849 24.755 12.211 1.00 50.78 133 GLY A C 1
ATOM 1010 O O . GLY A 1 133 ? -23.237 24.153 13.100 1.00 50.78 133 GLY A O 1
ATOM 1011 N N . LYS A 1 134 ? -24.210 26.032 12.315 1.00 46.63 134 LYS A N 1
ATOM 1012 C CA . LYS A 1 134 ? -23.889 26.847 13.476 1.00 46.63 134 LYS A CA 1
ATOM 1013 C C . LYS A 1 134 ? -25.053 26.962 14.487 1.00 46.63 134 LYS A C 1
ATOM 1014 O O . LYS A 1 134 ? -24.906 27.605 15.528 1.00 46.63 134 LYS A O 1
ATOM 1020 N N . THR A 1 135 ? -26.199 26.348 14.184 1.00 47.96 135 THR A N 1
ATOM 1021 C CA . THR A 1 135 ? -27.369 26.427 15.075 1.00 47.96 135 THR A CA 1
ATOM 1022 C C . THR A 1 135 ? -28.391 25.333 14.841 1.00 47.96 135 THR A C 1
ATOM 1023 O O . THR A 1 135 ? -28.161 24.403 14.085 1.00 47.96 135 THR A O 1
ATOM 1027 N N . LEU A 1 136 ? -29.522 25.496 15.521 1.00 42.64 136 LEU A N 1
ATOM 1028 C CA . LEU A 1 136 ? -30.705 24.643 15.412 1.00 42.64 136 LEU A CA 1
ATOM 1029 C C . LEU A 1 136 ? -31.405 25.138 14.152 1.00 42.64 136 LEU A C 1
ATOM 1030 O O . LEU A 1 136 ? -30.964 26.107 13.538 1.00 42.64 136 LEU A O 1
ATOM 1035 N N . LEU A 1 137 ? -32.513 24.496 13.784 1.00 35.55 137 LEU A N 1
ATOM 1036 C CA . LEU A 1 137 ? -33.267 24.946 12.626 1.00 35.55 137 LEU A CA 1
ATOM 1037 C C . LEU A 1 137 ? -34.535 25.574 13.194 1.00 35.55 137 LEU A C 1
ATOM 1038 O O . LEU A 1 137 ? -34.897 26.701 12.849 1.00 35.55 137 LEU A O 1
ATOM 1043 N N . GLY A 1 138 ? -35.176 24.848 14.105 1.00 29.96 138 GLY A N 1
ATOM 1044 C CA . GLY A 1 138 ? -36.420 25.317 14.682 1.00 29.96 138 GLY A CA 1
ATOM 1045 C C . GLY A 1 138 ? -37.607 24.573 14.086 1.00 29.96 138 GLY A C 1
ATOM 1046 O O . GLY A 1 138 ? -38.757 24.907 14.395 1.00 29.96 138 GLY A O 1
ATOM 1047 N N . ALA A 1 139 ? -37.341 23.579 13.220 1.00 26.36 139 ALA A N 1
ATOM 1048 C CA . ALA A 1 139 ? -38.411 22.789 12.588 1.00 26.36 139 ALA A CA 1
ATOM 1049 C C . ALA A 1 139 ? -39.300 22.344 13.730 1.00 26.36 139 ALA A C 1
ATOM 1050 O O . ALA A 1 139 ? -40.530 22.284 13.617 1.00 26.36 139 ALA A O 1
ATOM 1052 N N . ASP A 1 140 ? -38.645 22.025 14.838 1.00 26.84 140 ASP A N 1
ATOM 1053 C CA . ASP A 1 140 ? -39.322 21.626 16.068 1.00 26.84 140 ASP A CA 1
ATOM 1054 C C . ASP A 1 140 ? -39.325 22.907 16.889 1.00 26.84 140 ASP A C 1
ATOM 1055 O O . ASP A 1 140 ? -38.289 23.328 17.385 1.00 26.84 140 ASP A O 1
ATOM 1060 N N . ASP A 1 141 ? -40.477 23.541 17.041 1.00 28.77 141 ASP A N 1
ATOM 1061 C CA . ASP A 1 141 ? -41.753 23.102 16.509 1.00 28.77 141 ASP A CA 1
ATOM 1062 C C . ASP A 1 141 ? -42.326 24.206 15.570 1.00 28.77 141 ASP A C 1
ATOM 1063 O O . ASP A 1 141 ? -43.539 24.358 15.446 1.00 28.77 141 ASP A O 1
ATOM 1068 N N . LYS A 1 142 ? -41.456 24.982 14.927 1.00 28.11 142 LYS A N 1
ATOM 1069 C CA . LYS A 1 142 ? -41.928 26.035 14.009 1.00 28.11 142 LYS A CA 1
ATOM 1070 C C . LYS A 1 142 ? -42.491 25.507 12.690 1.00 28.11 142 LYS A C 1
ATOM 1071 O O . LYS A 1 142 ? -43.150 26.237 11.954 1.00 28.11 142 LYS A O 1
ATOM 1077 N N . ALA A 1 143 ? -42.213 24.252 12.363 1.00 24.71 143 ALA A N 1
ATOM 1078 C CA . ALA A 1 143 ? -42.762 23.680 11.144 1.00 24.71 143 ALA A CA 1
ATOM 1079 C C . ALA A 1 143 ? -44.240 23.414 11.460 1.00 24.71 143 ALA A C 1
ATOM 1080 O O . ALA A 1 143 ? -45.113 23.651 10.616 1.00 24.71 143 ALA A O 1
ATOM 1082 N N . GLY A 1 144 ? -44.497 22.969 12.693 1.00 25.90 144 GLY A N 1
ATOM 1083 C CA . GLY A 1 144 ? -45.852 22.698 13.159 1.00 25.90 144 GLY A CA 1
ATOM 1084 C C . GLY A 1 144 ? -46.697 23.973 13.214 1.00 25.90 144 GLY A C 1
ATOM 1085 O O . GLY A 1 144 ? -47.886 24.006 12.852 1.00 25.90 144 GLY A O 1
ATOM 1086 N N . VAL A 1 145 ? -46.076 25.042 13.679 1.00 24.00 145 VAL A N 1
ATOM 1087 C CA . VAL A 1 145 ? -46.754 26.316 13.751 1.00 24.00 145 VAL A CA 1
ATOM 1088 C C . VAL A 1 145 ? -47.101 26.719 12.306 1.00 24.00 145 VAL A C 1
ATOM 1089 O O . VAL A 1 145 ? -48.242 27.093 12.019 1.00 24.00 145 VAL A O 1
ATOM 1093 N N . ALA A 1 146 ? -46.112 26.650 11.413 1.00 20.72 146 ALA A N 1
ATOM 1094 C CA . ALA A 1 146 ? -46.337 27.010 10.010 1.00 20.72 146 ALA A CA 1
ATOM 1095 C C . ALA A 1 146 ? -47.435 26.140 9.374 1.00 20.72 146 ALA A C 1
ATOM 1096 O O . ALA A 1 146 ? -48.309 26.671 8.714 1.00 20.72 146 ALA A O 1
ATOM 1098 N N . GLU A 1 147 ? -47.382 24.817 9.606 1.00 23.24 147 GLU A N 1
ATOM 1099 C CA . GLU A 1 147 ? -48.357 23.860 9.082 1.00 23.24 147 GLU A CA 1
ATOM 1100 C C . GLU A 1 147 ? -49.771 24.146 9.593 1.00 23.24 147 GLU A C 1
ATOM 1101 O O . GLU A 1 147 ? -50.740 24.031 8.833 1.00 23.24 147 GLU A O 1
ATOM 1107 N N . ILE A 1 148 ? -49.902 24.518 10.869 1.00 19.96 148 ILE A N 1
ATOM 1108 C CA . ILE A 1 148 ? -51.241 24.814 11.399 1.00 19.96 148 ILE A CA 1
ATOM 1109 C C . ILE A 1 148 ? -51.784 26.084 10.752 1.00 19.96 148 ILE A C 1
ATOM 1110 O O . ILE A 1 148 ? -52.929 26.150 10.300 1.00 19.96 148 ILE A O 1
ATOM 1123 N N . THR A 1 150 ? -50.932 27.421 8.007 1.00 24.24 150 THR A N 1
ATOM 1124 C CA . THR A 1 150 ? -51.191 27.125 6.617 1.00 24.24 150 THR A CA 1
ATOM 1125 C C . THR A 1 150 ? -52.479 26.325 6.387 1.00 24.24 150 THR A C 1
ATOM 1126 O O . THR A 1 150 ? -53.237 26.610 5.455 1.00 24.24 150 THR A O 1
ATOM 1130 N N . ALA A 1 151 ? -52.710 25.334 7.231 1.00 24.23 151 ALA A N 1
ATOM 1131 C CA . ALA A 1 151 ? -53.895 24.533 7.148 1.00 24.23 151 ALA A CA 1
ATOM 1132 C C . ALA A 1 151 ? -55.100 25.456 7.351 1.00 24.23 151 ALA A C 1
ATOM 1133 O O . ALA A 1 151 ? -56.157 25.254 6.747 1.00 24.23 151 ALA A O 1
ATOM 1135 N N . LEU A 1 152 ? -54.965 26.462 8.207 1.00 29.07 152 LEU A N 1
ATOM 1136 C CA . LEU A 1 152 ? -56.085 27.376 8.408 1.00 29.07 152 LEU A CA 1
ATOM 1137 C C . LEU A 1 152 ? -56.306 28.230 7.160 1.00 29.07 152 LEU A C 1
ATOM 1138 O O . LEU A 1 152 ? -57.450 28.531 6.804 1.00 29.07 152 LEU A O 1
ATOM 1143 N N . ALA A 1 153 ? -55.224 28.654 6.506 1.00 31.73 153 ALA A N 1
ATOM 1144 C CA . ALA A 1 153 ? -55.425 29.468 5.319 1.00 31.73 153 ALA A CA 1
ATOM 1145 C C . ALA A 1 153 ? -56.174 28.620 4.292 1.00 31.73 153 ALA A C 1
ATOM 1146 O O . ALA A 1 153 ? -57.110 29.096 3.656 1.00 31.73 153 ALA A O 1
ATOM 1148 N N . VAL A 1 154 ? -55.783 27.353 4.166 1.00 26.83 154 VAL A N 1
ATOM 1149 C CA . VAL A 1 154 ? -56.409 26.463 3.208 1.00 26.83 154 VAL A CA 1
ATOM 1150 C C . VAL A 1 154 ? -57.891 26.202 3.537 1.00 26.83 154 VAL A C 1
ATOM 1151 O O . VAL A 1 154 ? -58.742 26.207 2.647 1.00 26.83 154 VAL A O 1
ATOM 1155 N N . LEU A 1 155 ? -58.212 25.994 4.809 1.00 32.47 155 LEU A N 1
ATOM 1156 C CA . LEU A 1 155 ? -59.581 25.742 5.203 1.00 32.47 155 LEU A CA 1
ATOM 1157 C C . LEU A 1 155 ? -60.470 26.964 4.979 1.00 32.47 155 LEU A C 1
ATOM 1158 O O . LEU A 1 155 ? -61.662 26.834 4.605 1.00 32.47 155 LEU A O 1
ATOM 1163 N N . LYS A 1 156 ? -59.911 28.147 5.221 1.00 32.78 156 LYS A N 1
ATOM 1164 C CA . LYS A 1 156 ? -60.678 29.355 5.044 1.00 32.78 156 LYS A CA 1
ATOM 1165 C C . LYS A 1 156 ? -60.815 29.760 3.568 1.00 32.78 156 LYS A C 1
ATOM 1166 O O . LYS A 1 156 ? -61.865 30.245 3.156 1.00 32.78 156 LYS A O 1
ATOM 1172 N N . GLY A 1 157 ? -59.785 29.547 2.762 1.00 31.98 157 GLY A N 1
ATOM 1173 C CA . GLY A 1 157 ? -59.891 29.926 1.364 1.00 31.98 157 GLY A CA 1
ATOM 1174 C C . GLY A 1 157 ? -60.269 28.860 0.336 1.00 31.98 157 GLY A C 1
ATOM 1175 O O . GLY A 1 157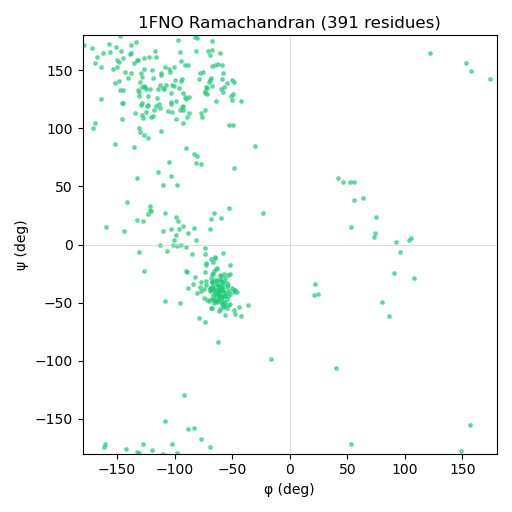 ? -60.000 29.041 -0.845 1.00 31.98 157 GLY A O 1
ATOM 1176 N N . ASN A 1 158 ? -60.877 27.753 0.747 1.00 31.09 158 ASN A N 1
ATOM 1177 C CA . ASN A 1 158 ? -61.242 26.722 -0.210 1.00 31.09 158 ASN A CA 1
ATOM 1178 C C . ASN A 1 158 ? -62.548 26.021 0.119 1.00 31.09 158 ASN A C 1
ATOM 1179 O O . ASN A 1 158 ? -63.006 26.057 1.263 1.00 31.09 158 ASN A O 1
ATOM 1184 N N . PRO A 1 159 ? -63.167 25.368 -0.886 1.00 35.49 159 PRO A N 1
ATOM 1185 C CA . PRO A 1 159 ? -64.431 24.661 -0.653 1.00 35.49 159 PRO A CA 1
ATOM 1186 C C . PRO A 1 159 ? -64.228 23.311 0.070 1.00 35.49 159 PRO A C 1
ATOM 1187 O O . PRO A 1 159 ? -64.402 22.236 -0.495 1.00 35.49 159 PRO A O 1
ATOM 1191 N N . ILE A 1 160 ? -63.846 23.402 1.340 1.00 29.76 160 ILE A N 1
ATOM 1192 C CA . ILE A 1 160 ? -63.611 22.248 2.188 1.00 29.76 160 ILE A CA 1
ATOM 1193 C C . ILE A 1 160 ? -64.477 22.414 3.427 1.00 29.76 160 ILE A C 1
ATOM 1194 O O . ILE A 1 160 ? -64.254 23.320 4.22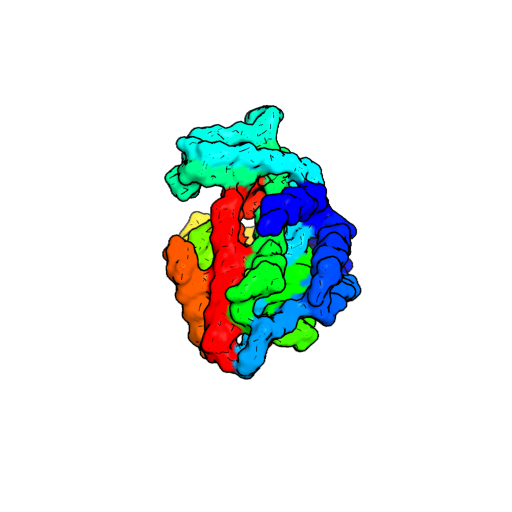6 1.00 29.76 160 ILE A O 1
ATOM 1199 N N . PRO A 1 161 ? -65.462 21.538 3.613 1.00 24.40 161 PRO A N 1
ATOM 1200 C CA . PRO A 1 161 ? -66.335 21.636 4.787 1.00 24.40 161 PRO A CA 1
ATOM 1201 C C . PRO A 1 161 ? -65.599 21.324 6.099 1.00 24.40 161 PRO A C 1
ATOM 1202 O O . PRO A 1 161 ? -64.735 20.444 6.127 1.00 24.40 161 PRO A O 1
ATOM 1206 N N . HIS A 1 162 ? -65.945 22.043 7.173 1.00 27.38 162 HIS A N 1
ATOM 1207 C CA . HIS A 1 162 ? -65.316 21.835 8.471 1.00 27.38 162 HIS A CA 1
ATOM 1208 C C . HIS A 1 162 ? -66.089 22.462 9.618 1.00 27.38 162 HIS A C 1
ATOM 1209 O O . HIS A 1 162 ? -66.822 23.447 9.441 1.00 27.38 162 HIS A O 1
ATOM 1216 N N . GLY A 1 163 ? -65.940 21.882 10.805 1.00 21.70 163 GLY A N 1
ATOM 1217 C CA . GLY A 1 163 ? -66.613 22.442 11.955 1.00 21.70 163 GLY A CA 1
ATOM 1218 C C . GLY A 1 163 ? -65.677 23.487 12.537 1.00 21.70 163 GLY A C 1
ATOM 1219 O O . GLY A 1 163 ? -64.781 24.001 11.830 1.00 21.70 163 GLY A O 1
ATOM 1220 N N . ASP A 1 164 ? -65.860 23.815 13.808 1.00 27.97 164 ASP A N 1
ATOM 1221 C CA . ASP A 1 164 ? -64.981 24.793 14.441 1.00 27.97 164 ASP A CA 1
ATOM 1222 C C . ASP A 1 164 ? -63.593 24.195 14.628 1.00 27.97 164 ASP A C 1
ATOM 1223 O O . ASP A 1 164 ? -63.439 23.011 14.972 1.00 27.97 164 ASP A O 1
ATOM 1228 N N . ILE A 1 165 ? -62.586 25.018 14.385 1.00 31.77 165 ILE A N 1
ATOM 1229 C CA . ILE A 1 165 ? -61.221 24.587 14.546 1.00 31.77 165 ILE A CA 1
ATOM 1230 C C . ILE A 1 165 ? -60.531 25.528 15.539 1.00 31.77 165 ILE A C 1
ATOM 1231 O O . ILE A 1 165 ? -60.448 26.738 15.321 1.00 31.77 165 ILE A O 1
ATOM 1236 N N . LYS A 1 166 ? -60.048 24.957 16.637 1.00 26.36 166 LYS A N 1
ATOM 1237 C CA . LYS A 1 166 ? -59.342 25.715 17.664 1.00 26.36 166 LYS A CA 1
ATOM 1238 C C . LYS A 1 166 ? -57.847 25.502 17.479 1.00 26.36 166 LYS A C 1
ATOM 1239 O O . LYS A 1 166 ? -57.414 24.384 17.195 1.00 26.36 166 LYS A O 1
ATOM 1245 N N . VAL A 1 167 ? -57.070 26.579 17.581 1.00 23.26 167 VAL A N 1
ATOM 1246 C CA . VAL A 1 167 ? -55.630 26.491 17.469 1.00 23.26 167 VAL A CA 1
ATOM 1247 C C . VAL A 1 167 ? -54.987 27.196 18.669 1.00 23.26 167 VAL A C 1
ATOM 1248 O O . VAL A 1 167 ? -55.520 28.170 19.199 1.00 23.26 167 VAL A O 1
ATOM 1252 N N . ALA A 1 168 ? -53.839 26.681 19.095 1.00 31.86 168 ALA A N 1
ATOM 1253 C CA . ALA A 1 168 ? -53.114 27.231 20.210 1.00 31.86 168 ALA A CA 1
ATOM 1254 C C . ALA A 1 168 ? -51.630 27.134 19.921 1.00 31.86 168 ALA A C 1
ATOM 1255 O O . ALA A 1 168 ? -51.165 26.208 19.244 1.00 31.86 168 ALA A O 1
ATOM 1257 N N . PHE A 1 169 ? -50.895 28.095 20.448 1.00 30.45 169 PHE A N 1
ATOM 1258 C CA . PHE A 1 169 ? -49.450 28.153 20.278 1.00 30.45 169 PHE A CA 1
ATOM 1259 C C . PHE A 1 169 ? -48.924 28.465 21.671 1.00 30.45 169 PHE A C 1
ATOM 1260 O O . PHE A 1 169 ? -49.203 29.528 22.232 1.00 30.45 169 PHE A O 1
ATOM 1268 N N . THR A 1 170 ? -48.222 27.495 22.234 1.00 30.99 170 THR A N 1
ATOM 1269 C CA . THR A 1 170 ? -47.700 27.570 23.576 1.00 30.99 170 THR A CA 1
ATOM 1270 C C . THR A 1 170 ? -46.215 27.937 23.675 1.00 30.99 170 THR A C 1
ATOM 1271 O O . THR A 1 170 ? -45.409 27.664 22.760 1.00 30.99 170 THR A O 1
ATOM 1275 N N . PRO A 1 171 ? -45.842 28.560 24.803 1.00 64.73 171 PRO A N 1
ATOM 1276 C CA . PRO A 1 171 ? -44.513 29.046 25.170 1.00 64.73 171 PRO A CA 1
ATOM 1277 C C . PRO A 1 171 ? -43.291 28.229 25.605 1.00 64.73 171 PRO A C 1
ATOM 1278 O O . PRO A 1 171 ? -42.299 28.221 24.885 1.00 64.73 171 PRO A O 1
ATOM 1282 N N . ASP A 1 172 ? -43.297 27.561 26.754 1.00 44.81 172 ASP A N 1
ATOM 1283 C CA . ASP A 1 172 ? -42.054 26.883 27.162 1.00 44.81 172 ASP A CA 1
ATOM 1284 C C . ASP A 1 172 ? -42.092 25.371 27.118 1.00 44.81 172 ASP A C 1
ATOM 1285 O O . ASP A 1 172 ? -41.736 24.705 28.097 1.00 44.81 172 ASP A O 1
ATOM 1290 N N . GLU A 1 173 ? -42.509 24.825 25.984 1.00 36.89 173 GLU A N 1
ATOM 1291 C CA . GLU A 1 173 ? -42.602 23.396 25.876 1.00 36.89 173 GLU A CA 1
ATOM 1292 C C . GLU A 1 173 ? -41.244 22.785 26.188 1.00 36.89 173 GLU A C 1
ATOM 1293 O O . GLU A 1 173 ? -41.155 21.812 26.937 1.00 36.89 173 GLU A O 1
ATOM 1299 N N . GLU A 1 174 ? -40.188 23.367 25.633 1.00 56.60 174 GLU A N 1
ATOM 1300 C CA . GLU A 1 174 ? -38.847 22.833 25.850 1.00 56.60 174 GLU A CA 1
ATOM 1301 C C . GLU A 1 174 ? -38.387 22.790 27.308 1.00 56.60 174 GLU A C 1
ATOM 1302 O O . GLU A 1 174 ? -37.561 21.956 27.683 1.00 56.60 174 GLU A O 1
ATOM 1308 N N . VAL A 1 175 ? -38.924 23.674 28.134 1.00 35.68 175 VAL A N 1
ATOM 1309 C CA . VAL A 1 175 ? -38.507 23.710 29.522 1.00 35.68 175 VAL A CA 1
ATOM 1310 C C . VAL A 1 175 ? -39.595 23.191 30.422 1.00 35.68 175 VAL A C 1
ATOM 1311 O O . VAL A 1 175 ? -39.686 23.564 31.574 1.00 35.68 175 VAL A O 1
ATOM 1315 N N . GLY A 1 176 ? -40.439 22.325 29.874 1.00 42.30 176 GLY A N 1
ATOM 1316 C CA . GLY A 1 176 ? -41.500 21.716 30.652 1.00 42.30 176 GLY A CA 1
ATOM 1317 C C . GLY A 1 176 ? -42.725 22.504 31.071 1.00 42.30 176 GLY A C 1
ATOM 1318 O O . GLY A 1 176 ? -43.558 21.972 31.806 1.00 42.30 176 GLY A O 1
ATOM 1319 N N . LYS A 1 177 ? -42.875 23.737 30.608 1.00 35.53 177 LYS A N 1
ATOM 1320 C CA . LYS A 1 177 ? -44.023 24.560 30.997 1.00 35.53 177 LYS A CA 1
ATOM 1321 C C . LYS A 1 177 ? -45.147 24.624 29.932 1.00 35.53 177 LYS A C 1
ATOM 1322 O O . LYS A 1 177 ? -46.155 25.326 30.121 1.00 35.53 177 LYS A O 1
ATOM 1328 N N . GLY A 1 178 ? -44.977 23.873 28.840 1.00 38.14 178 GLY A N 1
ATOM 1329 C CA . GLY A 1 178 ? -45.935 23.875 27.746 1.00 38.14 178 GLY A CA 1
ATOM 1330 C C . GLY A 1 178 ? -47.426 23.788 28.024 1.00 38.14 178 GLY A C 1
ATOM 1331 O O . GLY A 1 178 ? -48.227 24.477 27.372 1.00 38.14 178 GLY A O 1
ATOM 1332 N N . ALA A 1 179 ? -47.818 22.947 28.974 1.00 39.77 179 ALA A N 1
ATOM 1333 C CA . ALA A 1 179 ? -49.227 22.775 29.291 1.00 39.77 179 ALA A CA 1
ATOM 1334 C C . ALA A 1 179 ? -49.614 23.288 30.679 1.00 39.77 179 ALA A C 1
ATOM 1335 O O . ALA A 1 179 ? -50.782 23.201 31.065 1.00 39.77 179 ALA A O 1
ATOM 1337 N N . LYS A 1 180 ? -48.643 23.810 31.429 1.00 50.52 180 LYS A N 1
ATOM 1338 C CA . LYS A 1 180 ? -48.898 24.329 32.779 1.00 50.52 180 LYS A CA 1
ATOM 1339 C C . LYS A 1 180 ? -50.115 25.247 32.885 1.00 50.52 180 LYS A C 1
ATOM 1340 O O . LYS A 1 180 ? -51.055 24.965 33.627 1.00 50.52 180 LYS A O 1
ATOM 1346 N N . HIS A 1 181 ? -50.089 26.345 32.136 1.00 55.41 181 HIS A N 1
ATOM 1347 C CA . HIS A 1 181 ? -51.171 27.322 32.160 1.00 55.41 181 HIS A CA 1
ATOM 1348 C C . HIS A 1 181 ? -52.164 27.198 31.017 1.00 55.41 181 HIS A C 1
ATOM 1349 O O . HIS A 1 181 ? -52.837 28.169 30.677 1.00 55.41 181 HIS A O 1
ATOM 1356 N N . PHE A 1 182 ? -52.267 26.010 30.428 1.00 38.03 182 PHE A N 1
ATOM 1357 C CA . PHE A 1 182 ? -53.194 25.828 29.323 1.00 38.03 182 PHE A CA 1
ATOM 1358 C C . PHE A 1 182 ? -54.648 25.792 29.801 1.00 38.03 182 PHE A C 1
ATOM 1359 O O . PHE A 1 182 ? -55.056 24.902 30.543 1.00 38.03 182 PHE A O 1
ATOM 1367 N N . ASP A 1 183 ? -55.417 26.786 29.367 1.00 37.55 183 ASP A N 1
ATOM 1368 C CA . ASP A 1 183 ? -56.832 26.941 29.724 1.00 37.55 183 ASP A CA 1
ATOM 1369 C C . ASP A 1 183 ? -57.711 26.030 28.861 1.00 37.55 183 ASP A C 1
ATOM 1370 O O . ASP A 1 183 ? -58.385 26.504 27.948 1.00 37.55 183 ASP A O 1
ATOM 1375 N N . VAL A 1 184 ? -57.745 24.738 29.137 1.00 37.97 184 VAL A N 1
ATOM 1376 C CA . VAL A 1 184 ? -58.554 23.884 28.274 1.00 37.97 184 VAL A CA 1
ATOM 1377 C C . VAL A 1 184 ? -60.016 24.319 28.168 1.00 37.97 184 VAL A C 1
ATOM 1378 O O . VAL A 1 184 ? -60.664 24.124 27.119 1.00 37.97 184 VAL A O 1
ATOM 1382 N N . GLU A 1 185 ? -60.527 24.953 29.219 1.00 42.64 185 GLU A N 1
ATOM 1383 C CA . GLU A 1 185 ? -61.915 25.410 29.218 1.00 42.64 185 GLU A CA 1
ATOM 1384 C C . GLU A 1 185 ? -62.127 26.480 28.128 1.00 42.64 185 GLU A C 1
ATOM 1385 O O . GLU A 1 185 ? -63.053 26.406 27.334 1.00 42.64 185 GLU A O 1
ATOM 1391 N N . ALA A 1 186 ? -61.248 27.467 28.090 1.00 40.93 186 ALA A N 1
ATOM 1392 C CA . ALA A 1 186 ? -61.339 28.527 27.108 1.00 40.93 186 ALA A CA 1
ATOM 1393 C C . ALA A 1 186 ? -61.101 27.984 25.697 1.00 40.93 186 ALA A C 1
ATOM 1394 O O . ALA A 1 186 ? -61.753 28.397 24.742 1.00 40.93 186 ALA A O 1
ATOM 1396 N N . PHE A 1 187 ? -60.172 27.047 25.572 1.00 30.33 187 PHE A N 1
ATOM 1397 C CA . PHE A 1 187 ? -59.850 26.463 24.278 1.00 30.33 187 PHE A CA 1
ATOM 1398 C C . PHE A 1 187 ? -61.115 25.925 23.612 1.00 30.33 187 PHE A C 1
ATOM 1399 O O . PHE A 1 187 ? -61.334 26.128 22.425 1.00 30.33 187 PHE A O 1
ATOM 1407 N N . GLY A 1 188 ? -61.933 25.231 24.392 1.00 34.35 188 GLY A N 1
ATOM 1408 C CA . GLY A 1 188 ? -63.183 24.692 23.893 1.00 34.35 188 GLY A CA 1
ATOM 1409 C C . GLY A 1 188 ? -63.106 23.646 22.793 1.00 34.35 188 GLY A C 1
ATOM 1410 O O . GLY A 1 188 ? -63.927 23.667 21.882 1.00 34.35 188 GLY A O 1
ATOM 1411 N N . ALA A 1 189 ? -62.145 22.728 22.873 1.00 38.80 189 ALA A N 1
ATOM 1412 C CA . ALA A 1 189 ? -62.003 21.674 21.868 1.00 38.80 189 ALA A CA 1
ATOM 1413 C C . ALA A 1 189 ? -62.398 20.312 22.429 1.00 38.80 189 ALA A C 1
ATOM 1414 O O . ALA A 1 189 ? -61.980 19.947 23.517 1.00 38.80 189 ALA A O 1
ATOM 1416 N N . GLN A 1 190 ? -63.195 19.550 21.688 1.00 39.50 190 GLN A N 1
ATOM 1417 C CA . GLN A 1 190 ? -63.582 18.228 22.159 1.00 39.50 190 GLN A CA 1
ATOM 1418 C C . GLN A 1 190 ? -62.330 17.352 22.310 1.00 39.50 190 GLN A C 1
ATOM 1419 O O . GLN A 1 190 ? -62.214 16.594 23.274 1.00 39.50 190 GLN A O 1
ATOM 1425 N N . TRP A 1 191 ? -61.415 17.435 21.340 1.00 28.26 191 TRP A N 1
ATOM 1426 C CA . TRP A 1 191 ? -60.134 16.728 21.386 1.00 28.26 191 TRP A CA 1
ATOM 1427 C C . TRP A 1 191 ? -59.225 17.525 20.481 1.00 28.26 191 TRP A C 1
ATOM 1428 O O . TRP A 1 191 ? -59.714 18.383 19.740 1.00 28.26 191 TRP A O 1
ATOM 1439 N N . ALA A 1 192 ? -57.921 17.266 20.565 1.00 22.45 192 ALA A N 1
ATOM 1440 C CA . ALA A 1 192 ? -56.931 17.953 19.779 1.00 22.45 192 ALA A CA 1
ATOM 1441 C C . ALA A 1 192 ? -55.751 17.061 19.423 1.00 22.45 192 ALA A C 1
ATOM 1442 O O . ALA A 1 192 ? -55.689 15.875 19.792 1.00 22.45 192 ALA A O 1
ATOM 1444 N N . TYR A 1 193 ? -54.813 17.659 18.691 1.00 21.12 193 TYR A N 1
ATOM 1445 C CA . TYR A 1 193 ? -53.592 17.014 18.286 1.00 21.12 193 TYR A CA 1
ATOM 1446 C C . TYR A 1 193 ? -52.495 18.046 18.411 1.00 21.12 193 TYR A C 1
ATOM 1447 O O . TYR A 1 193 ? -52.724 19.226 18.106 1.00 21.12 193 TYR A O 1
ATOM 1456 N N . THR A 1 194 ? -51.311 17.607 18.837 1.00 20.65 194 THR A N 1
ATOM 1457 C CA . THR A 1 194 ? -50.183 18.494 18.831 1.00 20.65 194 THR A CA 1
ATOM 1458 C C . THR A 1 194 ? -49.517 18.178 17.473 1.00 20.65 194 THR A C 1
ATOM 1459 O O . THR A 1 194 ? -49.490 17.023 17.054 1.00 20.65 194 THR A O 1
ATOM 1463 N N . VAL A 1 195 ? -49.021 19.197 16.776 1.00 23.96 195 VAL A N 1
ATOM 1464 C CA . VAL A 1 195 ? -48.352 19.015 15.507 1.00 23.96 195 VAL A CA 1
ATOM 1465 C C . VAL A 1 195 ? -46.893 19.221 15.899 1.00 23.96 195 VAL A C 1
ATOM 1466 O O . VAL A 1 195 ? -46.230 20.212 15.552 1.00 23.96 195 VAL A O 1
ATOM 1470 N N . ASP A 1 196 ? -46.383 18.237 16.625 1.00 37.91 196 ASP A N 1
ATOM 1471 C CA . ASP A 1 196 ? -45.034 18.314 17.150 1.00 37.91 196 ASP A CA 1
ATOM 1472 C C . ASP A 1 196 ? -44.308 16.944 17.083 1.00 37.91 196 ASP A C 1
ATOM 1473 O O . ASP A 1 196 ? -43.519 16.595 17.963 1.00 37.91 196 ASP A O 1
ATOM 1478 N N . GLY A 1 197 ? -44.574 16.190 16.012 1.00 30.56 197 GLY A N 1
ATOM 1479 C CA . GLY A 1 197 ? -43.965 14.884 15.813 1.00 30.56 197 GLY A CA 1
ATOM 1480 C C . GLY A 1 197 ? -42.831 14.908 14.804 1.00 30.56 197 GLY A C 1
ATOM 1481 O O . GLY A 1 197 ? -42.428 15.984 14.348 1.00 30.56 197 GLY A O 1
ATOM 1482 N N . GLY A 1 198 ? -42.328 13.726 14.434 1.00 35.26 198 GLY A N 1
ATOM 1483 C CA . GLY A 1 198 ? -41.226 13.657 13.487 1.00 35.26 198 GLY A CA 1
ATOM 1484 C C . GLY A 1 198 ? -41.577 13.523 12.013 1.00 35.26 198 GLY A C 1
ATOM 1485 O O . GLY A 1 198 ? -42.401 14.267 11.490 1.00 35.26 198 GLY A O 1
ATOM 1486 N N . GLY A 1 199 ? -40.960 12.548 11.347 1.00 31.61 199 GLY A N 1
ATOM 1487 C CA . GLY A 1 199 ? -41.188 12.319 9.930 1.00 31.61 199 GLY A CA 1
ATOM 1488 C C . GLY A 1 199 ? -42.592 11.988 9.473 1.00 31.61 199 GLY A C 1
ATOM 1489 O O . GLY A 1 199 ? -43.478 11.635 10.251 1.00 31.61 199 GLY A O 1
ATOM 1490 N N . VAL A 1 200 ? -42.789 12.108 8.172 1.00 32.58 200 VAL A N 1
ATOM 1491 C CA . VAL A 1 200 ? -44.073 11.848 7.548 1.00 32.58 200 VAL A CA 1
ATOM 1492 C C . VAL A 1 200 ? -44.616 10.492 7.962 1.00 32.58 200 VAL A C 1
ATOM 1493 O O . VAL A 1 200 ? -43.926 9.478 7.859 1.00 32.58 200 VAL A O 1
ATOM 1497 N N . GLY A 1 201 ? -45.854 10.467 8.437 1.00 31.89 201 GLY A N 1
ATOM 1498 C CA . GLY A 1 201 ? -46.440 9.205 8.836 1.00 31.89 201 GLY A CA 1
ATOM 1499 C C . GLY A 1 201 ? -46.583 9.032 10.329 1.00 31.89 201 GLY A C 1
ATOM 1500 O O . GLY A 1 201 ? -47.492 8.329 10.779 1.00 31.89 201 GLY A O 1
ATOM 1501 N N . GLU A 1 202 ? -45.698 9.682 11.093 1.00 33.96 202 GLU A N 1
ATOM 1502 C CA . GLU A 1 202 ? -45.712 9.595 12.553 1.00 33.96 202 GLU A CA 1
ATOM 1503 C C . GLU A 1 202 ? -47.025 10.034 13.181 1.00 33.96 202 GLU A C 1
ATOM 1504 O O . GLU A 1 202 ? -47.553 11.111 12.868 1.00 33.96 202 GLU A O 1
ATOM 1510 N N . LEU A 1 203 ? -47.530 9.207 14.087 1.00 35.79 203 LEU A N 1
ATOM 1511 C CA . LEU A 1 203 ? -48.757 9.467 14.831 1.00 35.79 203 LEU A CA 1
ATOM 1512 C C . LEU A 1 203 ? -48.406 8.844 16.168 1.00 35.79 203 LEU A C 1
ATOM 1513 O O . LEU A 1 203 ? -48.098 7.652 16.215 1.00 35.79 203 LEU A O 1
ATOM 1518 N N . GLU A 1 204 ? -48.443 9.622 17.246 1.00 36.50 204 GLU A N 1
ATOM 1519 C CA . GLU A 1 204 ? -48.092 9.081 18.560 1.00 36.50 204 GLU A CA 1
ATOM 1520 C C . GLU A 1 204 ? -49.202 9.315 19.591 1.00 36.50 204 GLU A C 1
ATOM 1521 O O . GLU A 1 204 ? -49.775 10.407 19.668 1.00 36.50 204 GLU A O 1
ATOM 1527 N N . PHE A 1 205 ? -49.494 8.275 20.363 1.00 26.13 205 PHE A N 1
ATOM 1528 C CA . PHE A 1 205 ? -50.518 8.301 21.404 1.00 26.13 205 PHE A CA 1
ATOM 1529 C C . PHE A 1 205 ? -50.135 7.463 22.659 1.00 26.13 205 PHE A C 1
ATOM 1530 O O . PHE A 1 205 ? -50.967 7.186 23.525 1.00 26.13 205 PHE A O 1
ATOM 1538 N N . GLU A 1 206 ? -48.877 7.048 22.745 1.00 28.67 206 GLU A N 1
ATOM 1539 C CA . GLU A 1 206 ? -48.377 6.301 23.897 1.00 28.67 206 GLU A CA 1
ATOM 1540 C C . GLU A 1 206 ? -47.080 6.955 24.339 1.00 28.67 206 GLU A C 1
ATOM 1541 O O . GLU A 1 206 ? -46.164 7.127 23.521 1.00 28.67 206 GLU A O 1
ATOM 1547 N N . ASN A 1 207 ? -46.998 7.292 25.627 1.00 29.54 207 ASN A N 1
ATOM 1548 C CA . ASN A 1 207 ? -45.788 7.899 26.209 1.00 29.54 207 ASN A CA 1
ATOM 1549 C C . ASN A 1 207 ? -45.513 7.286 27.583 1.00 29.54 207 ASN A C 1
ATOM 1550 O O . ASN A 1 207 ? -46.386 6.666 28.170 1.00 29.54 207 ASN A O 1
ATOM 1555 N N . PHE A 1 208 ? -44.294 7.479 28.080 1.00 32.40 208 PHE A N 1
ATOM 1556 C CA . PHE A 1 208 ? -43.855 6.990 29.391 1.00 32.40 208 PHE A CA 1
ATOM 1557 C C . PHE A 1 208 ? -44.667 7.500 30.585 1.00 32.40 208 PHE A C 1
ATOM 1558 O O . PHE A 1 208 ? -45.303 8.563 30.531 1.00 32.40 208 PHE A O 1
ATOM 1566 N N . ASN A 1 209 ? -44.655 6.719 31.665 1.00 30.04 209 ASN A N 1
ATOM 1567 C CA . ASN A 1 209 ? -45.245 7.171 32.925 1.00 30.04 209 ASN A CA 1
ATOM 1568 C C . ASN A 1 209 ? -43.915 7.663 33.519 1.00 30.04 209 ASN A C 1
ATOM 1569 O O . ASN A 1 209 ? -42.910 6.981 33.385 1.00 30.04 209 ASN A O 1
ATOM 1574 N N . ALA A 1 210 ? -43.875 8.846 34.122 1.00 31.69 210 ALA A N 1
ATOM 1575 C CA . ALA A 1 210 ? -42.594 9.319 34.629 1.00 31.69 210 ALA A CA 1
ATOM 1576 C C . ALA A 1 210 ? -42.549 9.779 36.073 1.00 31.69 210 ALA A C 1
ATOM 1577 O O . ALA A 1 210 ? -43.489 10.373 36.609 1.00 31.69 210 ALA A O 1
ATOM 1579 N N . ALA A 1 211 ? -41.421 9.499 36.702 1.00 36.00 211 ALA A N 1
ATOM 1580 C CA . ALA A 1 211 ? -41.257 9.892 38.074 1.00 36.00 211 ALA A CA 1
ATOM 1581 C C . ALA A 1 211 ? -39.800 10.156 38.381 1.00 36.00 211 ALA A C 1
ATOM 1582 O O . ALA A 1 211 ? -38.894 9.616 37.744 1.00 36.00 211 ALA A O 1
ATOM 1584 N N . SER A 1 212 ? -39.584 11.014 39.362 1.00 44.58 212 SER A N 1
ATOM 1585 C CA . SER A 1 212 ? -38.241 11.306 39.786 1.00 44.58 212 SER A CA 1
ATOM 1586 C C . SER A 1 212 ? -38.160 10.692 41.180 1.00 44.58 212 SER A C 1
ATOM 1587 O O . SER A 1 212 ? -39.150 10.644 41.920 1.00 44.58 212 SER A O 1
ATOM 1590 N N . VAL A 1 213 ? -36.981 10.186 41.507 1.00 33.36 213 VAL A N 1
ATOM 1591 C CA . VAL A 1 213 ? -36.714 9.596 42.798 1.00 33.36 213 VAL A CA 1
ATOM 1592 C C . VAL A 1 213 ? -35.463 10.289 43.345 1.00 33.36 213 VAL A C 1
ATOM 1593 O O . VAL A 1 213 ? -34.354 10.105 42.843 1.00 33.36 213 VAL A O 1
ATOM 1597 N N . ASN A 1 214 ? -35.650 11.108 44.362 1.00 50.49 214 ASN A N 1
ATOM 1598 C CA . ASN A 1 214 ? -34.523 11.799 44.966 1.00 50.49 214 ASN A CA 1
ATOM 1599 C C . ASN A 1 214 ? -34.173 11.085 46.259 1.00 50.49 214 ASN A C 1
ATOM 1600 O O . ASN A 1 214 ? -35.049 10.663 47.023 1.00 50.49 214 ASN A O 1
ATOM 1605 N N . ILE A 1 215 ? -32.878 10.918 46.467 1.00 35.86 215 ILE A N 1
ATOM 1606 C CA . ILE A 1 215 ? -32.362 10.239 47.637 1.00 35.86 215 ILE A CA 1
ATOM 1607 C C . ILE A 1 215 ? -31.404 11.163 48.404 1.00 35.86 215 ILE A C 1
ATOM 1608 O O . ILE A 1 215 ? -30.481 11.745 47.819 1.00 35.86 215 ILE A O 1
ATOM 1613 N N . LYS A 1 216 ? -31.654 11.307 49.709 1.00 45.91 216 LYS A N 1
ATOM 1614 C CA . LYS A 1 216 ? -30.820 12.131 50.578 1.00 45.91 216 LYS A CA 1
ATOM 1615 C C . LYS A 1 216 ? -30.162 11.170 51.543 1.00 45.91 216 LYS A C 1
ATOM 1616 O O . LYS A 1 216 ? -30.838 10.437 52.269 1.00 45.91 216 LYS A O 1
ATOM 1622 N N . ILE A 1 217 ? -28.838 11.150 51.536 1.00 41.28 217 ILE A N 1
ATOM 1623 C CA . ILE A 1 217 ? -28.110 10.246 52.407 1.00 41.28 217 ILE A CA 1
ATOM 1624 C C . ILE A 1 217 ? -27.309 11.043 53.422 1.00 41.28 217 ILE A C 1
ATOM 1625 O O . ILE A 1 217 ? -26.527 11.941 53.069 1.00 41.28 217 ILE A O 1
ATOM 1630 N N . VAL A 1 218 ? -27.524 10.716 54.692 1.00 43.00 218 VAL A N 1
ATOM 1631 C CA . VAL A 1 218 ? -26.821 11.369 55.772 1.00 43.00 218 VAL A CA 1
ATOM 1632 C C . VAL A 1 218 ? -25.900 10.354 56.408 1.00 43.00 218 VAL A C 1
ATOM 1633 O O . VAL A 1 218 ? -26.355 9.341 56.924 1.00 43.00 218 VAL A O 1
ATOM 1637 N N . GLY A 1 219 ? -24.600 10.625 56.338 1.00 42.85 219 GLY A N 1
ATOM 1638 C CA . GLY A 1 219 ? -23.617 9.730 56.918 1.00 42.85 219 GLY A CA 1
ATOM 1639 C C . GLY A 1 219 ? -23.012 10.362 58.160 1.00 42.85 219 GLY A C 1
ATOM 1640 O O . GLY A 1 219 ? -23.648 11.193 58.827 1.00 42.85 219 GLY A O 1
ATOM 1641 N N . ASN A 1 220 ? -21.772 9.992 58.462 1.00 45.98 220 ASN A N 1
ATOM 1642 C CA . ASN A 1 220 ? -21.099 10.531 59.633 1.00 45.98 220 ASN A CA 1
ATOM 1643 C C . ASN A 1 220 ? -19.612 10.692 59.382 1.00 45.98 220 ASN A C 1
ATOM 1644 O O . ASN A 1 220 ? -18.877 9.705 59.316 1.00 45.98 220 ASN A O 1
ATOM 1649 N N . ASN A 1 221 ? -19.170 11.935 59.243 1.00 52.69 221 ASN A N 1
ATOM 1650 C CA . ASN A 1 221 ? -17.764 12.183 58.998 1.00 52.69 221 ASN A CA 1
ATOM 1651 C C . ASN A 1 221 ? -16.964 12.377 60.292 1.00 52.69 221 ASN A C 1
ATOM 1652 O O . ASN A 1 221 ? -17.507 12.782 61.325 1.00 52.69 221 ASN A O 1
ATOM 1657 N N . VAL A 1 222 ? -15.667 12.089 60.216 1.00 55.28 222 VAL A N 1
ATOM 1658 C CA . VAL A 1 222 ? -14.746 12.191 61.350 1.00 55.28 222 VAL A CA 1
ATOM 1659 C C . VAL A 1 222 ? -13.355 12.089 60.728 1.00 55.28 222 VAL A C 1
ATOM 1660 O O . VAL A 1 222 ? -13.238 11.629 59.586 1.00 55.28 222 VAL A O 1
ATOM 1664 N N . HIS A 1 223 ? -12.306 12.525 61.435 1.00 39.27 223 HIS A N 1
ATOM 1665 C CA . HIS A 1 223 ? -10.977 12.414 60.850 1.00 39.27 223 HIS A CA 1
ATOM 1666 C C . HIS A 1 223 ? -10.824 10.934 60.539 1.00 39.27 223 HIS A C 1
ATOM 1667 O O . HIS A 1 223 ? -11.186 10.079 61.354 1.00 39.27 223 HIS A O 1
ATOM 1674 N N . PRO A 1 224 ? -10.307 10.618 59.342 1.00 38.09 224 PRO A N 1
ATOM 1675 C CA . PRO A 1 224 ? -10.117 9.233 58.902 1.00 38.09 224 PRO A CA 1
ATOM 1676 C C . PRO A 1 224 ? -9.236 8.313 59.728 1.00 38.09 224 PRO A C 1
ATOM 1677 O O . PRO A 1 224 ? -9.561 7.132 59.858 1.00 38.09 224 PRO A O 1
ATOM 1681 N N . GLY A 1 225 ? -8.136 8.843 60.271 1.00 40.01 225 GLY A N 1
ATOM 1682 C CA . GLY A 1 225 ? -7.215 8.048 61.076 1.00 40.01 225 GLY A CA 1
ATOM 1683 C C . GLY A 1 225 ? -7.869 7.381 62.273 1.00 40.01 225 GLY A C 1
ATOM 1684 O O . GLY A 1 225 ? -7.403 6.351 62.736 1.00 40.01 225 GLY A O 1
ATOM 1685 N N . THR A 1 226 ? -8.971 7.945 62.761 1.00 56.86 226 THR A N 1
ATOM 1686 C CA . THR A 1 226 ? -9.668 7.379 63.909 1.00 56.86 226 THR A CA 1
ATOM 1687 C C . THR A 1 226 ? -11.167 7.291 63.627 1.00 56.86 226 THR A C 1
ATOM 1688 O O . THR A 1 226 ? -11.985 7.836 64.368 1.00 56.86 226 THR A O 1
ATOM 1692 N N . ALA A 1 227 ? -11.538 6.594 62.561 1.00 54.51 227 ALA A N 1
ATOM 1693 C CA . ALA A 1 227 ? -12.953 6.470 62.203 1.00 54.51 227 ALA A CA 1
ATOM 1694 C C . ALA A 1 227 ? -13.576 5.082 62.480 1.00 54.51 227 ALA A C 1
ATOM 1695 O O . ALA A 1 227 ? -14.783 4.892 62.300 1.00 54.51 227 ALA A O 1
ATOM 1697 N N . LYS A 1 228 ? -12.747 4.132 62.906 1.00 53.90 228 LYS A N 1
ATOM 1698 C CA . LYS A 1 228 ? -13.176 2.762 63.201 1.00 53.90 228 LYS A CA 1
ATOM 1699 C C . LYS A 1 228 ? -14.508 2.740 63.955 1.00 53.90 228 LYS A C 1
ATOM 1700 O O . LYS A 1 228 ? -14.645 3.367 65.009 1.00 53.90 228 LYS A O 1
ATOM 1706 N N . GLY A 1 229 ? -15.486 2.035 63.385 1.00 43.54 229 GLY A N 1
ATOM 1707 C CA . GLY A 1 229 ? -16.802 1.906 63.985 1.00 43.54 229 GLY A CA 1
ATOM 1708 C C . GLY A 1 229 ? -17.486 3.208 64.342 1.00 43.54 229 GLY A C 1
ATOM 1709 O O . GLY A 1 229 ? -18.462 3.214 65.102 1.00 43.54 229 GLY A O 1
ATOM 1710 N N . VAL A 1 230 ? -16.991 4.318 63.812 1.00 50.59 230 VAL A N 1
ATOM 1711 C CA . VAL A 1 230 ? -17.601 5.603 64.115 1.00 50.59 230 VAL A CA 1
ATOM 1712 C C . VAL A 1 230 ? -18.073 6.312 62.845 1.00 50.59 230 VAL A C 1
ATOM 1713 O O . VAL A 1 230 ? -19.192 6.826 62.792 1.00 50.59 230 VAL A O 1
ATOM 1725 N N . VAL A 1 232 ? -19.512 6.916 59.194 1.00 42.26 232 VAL A N 1
ATOM 1726 C CA . VAL A 1 232 ? -20.530 6.339 58.292 1.00 42.26 232 VAL A CA 1
ATOM 1727 C C . VAL A 1 232 ? -20.329 7.015 56.928 1.00 42.26 232 VAL A C 1
ATOM 1728 O O . VAL A 1 232 ? -20.777 8.146 56.745 1.00 42.26 232 VAL A O 1
ATOM 1732 N N . ASN A 1 233 ? -19.661 6.358 55.981 1.00 31.97 233 ASN A N 1
ATOM 1733 C CA . ASN A 1 233 ? -19.428 7.002 54.681 1.00 31.97 233 ASN A CA 1
ATOM 1734 C C . ASN A 1 233 ? -20.666 7.010 53.786 1.00 31.97 233 ASN A C 1
ATOM 1735 O O . ASN A 1 233 ? -21.077 5.973 53.273 1.00 31.97 233 ASN A O 1
ATOM 1740 N N . ALA A 1 234 ? -21.237 8.194 53.590 1.00 36.10 234 ALA A N 1
ATOM 1741 C CA . ALA A 1 234 ? -22.447 8.367 52.788 1.00 36.10 234 ALA A CA 1
ATOM 1742 C C . ALA A 1 234 ? -22.311 7.996 51.303 1.00 36.10 234 ALA A C 1
ATOM 1743 O O . ALA A 1 234 ? -23.277 7.544 50.676 1.00 36.10 234 ALA A O 1
ATOM 1745 N N . LEU A 1 235 ? -21.120 8.189 50.751 1.00 42.98 235 LEU A N 1
ATOM 1746 C CA . LEU A 1 235 ? -20.874 7.888 49.356 1.00 42.98 235 LEU A CA 1
ATOM 1747 C C . LEU A 1 235 ? -20.841 6.382 49.180 1.00 42.98 235 LEU A C 1
ATOM 1748 O O . LEU A 1 235 ? -21.228 5.849 48.125 1.00 42.98 235 LEU A O 1
ATOM 1753 N N . SER A 1 236 ? -20.391 5.692 50.223 1.00 35.51 236 SER A N 1
ATOM 1754 C CA . SER A 1 236 ? -20.321 4.247 50.170 1.00 35.51 236 SER A CA 1
ATOM 1755 C C . SER A 1 236 ? -21.729 3.707 50.140 1.00 35.51 236 SER A C 1
ATOM 1756 O O . SER A 1 236 ? -21.975 2.655 49.594 1.00 35.51 236 SER A O 1
ATOM 1759 N N . LEU A 1 237 ? -22.664 4.429 50.722 1.00 38.71 237 LEU A N 1
ATOM 1760 C CA . LEU A 1 237 ? -24.035 3.957 50.674 1.00 38.71 237 LEU A CA 1
ATOM 1761 C C . LEU A 1 237 ? -24.592 4.271 49.265 1.00 38.71 237 LEU A C 1
ATOM 1762 O O . LEU A 1 237 ? -25.291 3.440 48.667 1.00 38.71 237 LEU A O 1
ATOM 1767 N N . ALA A 1 238 ? -24.257 5.449 48.727 1.00 30.39 238 ALA A N 1
ATOM 1768 C CA . ALA A 1 238 ? -24.740 5.822 47.400 1.00 30.39 238 ALA A CA 1
ATOM 1769 C C . ALA A 1 238 ? -24.301 4.764 46.412 1.00 30.39 238 ALA A C 1
ATOM 1770 O O . ALA A 1 238 ? -25.120 4.228 45.669 1.00 30.39 238 ALA A O 1
ATOM 1772 N N . ALA A 1 239 ? -23.010 4.448 46.408 1.00 32.69 239 ALA A N 1
ATOM 1773 C CA . ALA A 1 239 ? -22.527 3.444 45.483 1.00 32.69 239 ALA A CA 1
ATOM 1774 C C . ALA A 1 239 ? -23.217 2.111 45.686 1.00 32.69 239 ALA A C 1
ATOM 1775 O O . ALA A 1 239 ? -23.507 1.436 44.708 1.00 32.69 239 ALA A O 1
ATOM 1777 N N . ARG A 1 240 ? -23.501 1.739 46.935 1.00 44.21 240 ARG A N 1
ATOM 1778 C CA . ARG A 1 240 ? -24.150 0.455 47.198 1.00 44.21 240 ARG A CA 1
ATOM 1779 C C . ARG A 1 240 ? -25.577 0.431 46.666 1.00 44.21 240 ARG A C 1
ATOM 1780 O O . ARG A 1 240 ? -26.053 -0.618 46.257 1.00 44.21 240 ARG A O 1
ATOM 1788 N N . ILE A 1 241 ? -26.254 1.577 46.681 1.00 32.78 241 ILE A N 1
ATOM 1789 C CA . ILE A 1 241 ? -27.633 1.703 46.164 1.00 32.78 241 ILE A CA 1
ATOM 1790 C C . ILE A 1 241 ? -27.611 1.563 44.628 1.00 32.78 241 ILE A C 1
ATOM 1791 O O . ILE A 1 241 ? -28.361 0.800 44.046 1.00 32.78 241 ILE A O 1
ATOM 1796 N N . HIS A 1 242 ? -26.719 2.299 43.988 1.00 48.25 242 HIS A N 1
ATOM 1797 C CA . HIS A 1 242 ? -26.625 2.257 42.546 1.00 48.25 242 HIS A CA 1
ATOM 1798 C C . HIS A 1 242 ? -26.148 0.901 42.054 1.00 48.25 242 HIS A C 1
ATOM 1799 O O . HIS A 1 242 ? -26.439 0.509 40.914 1.00 48.25 242 HIS A O 1
ATOM 1806 N N . ALA A 1 243 ? -25.412 0.193 42.910 1.00 42.37 243 ALA A N 1
ATOM 1807 C CA . ALA A 1 243 ? -24.897 -1.135 42.578 1.00 42.37 243 ALA A CA 1
ATOM 1808 C C . ALA A 1 243 ? -26.074 -2.104 42.429 1.00 42.37 243 ALA A C 1
ATOM 1809 O O . ALA A 1 243 ? -26.022 -3.057 41.655 1.00 42.37 243 ALA A O 1
ATOM 1811 N N . GLU A 1 244 ? -27.139 -1.834 43.171 1.00 59.82 244 GLU A N 1
ATOM 1812 C CA . GLU A 1 244 ? -28.329 -2.663 43.150 1.00 59.82 244 GLU A CA 1
ATOM 1813 C C . GLU A 1 244 ? -29.329 -2.336 42.033 1.00 59.82 244 GLU A C 1
ATOM 1814 O O . GLU A 1 244 ? -30.302 -3.069 41.837 1.00 59.82 244 GLU A O 1
ATOM 1820 N N . VAL A 1 245 ? -29.103 -1.239 41.310 1.00 43.38 245 VAL A N 1
ATOM 1821 C CA . VAL A 1 245 ? -30.002 -0.850 40.230 1.00 43.38 245 VAL A CA 1
ATOM 1822 C C . VAL A 1 245 ? -29.553 -1.541 38.940 1.00 43.38 245 VAL A C 1
ATOM 1823 O O . VAL A 1 245 ? -28.391 -1.450 38.532 1.00 43.38 245 VAL A O 1
ATOM 1827 N N . PRO A 1 246 ? -30.486 -2.244 38.284 1.00 42.61 246 PRO A N 1
ATOM 1828 C CA . PRO A 1 246 ? -30.295 -3.005 37.041 1.00 42.61 246 PRO A CA 1
ATOM 1829 C C . PRO A 1 246 ? -29.592 -2.298 35.879 1.00 42.61 246 PRO A C 1
ATOM 1830 O O . PRO A 1 246 ? -30.205 -1.491 35.175 1.00 42.61 246 PRO A O 1
ATOM 1834 N N . ALA A 1 247 ? -28.316 -2.610 35.663 1.00 43.21 247 ALA A N 1
ATOM 1835 C CA . ALA A 1 247 ? -27.578 -2.001 34.559 1.00 43.21 247 ALA A CA 1
ATOM 1836 C C . ALA A 1 247 ? -28.117 -2.397 33.177 1.00 43.21 247 ALA A C 1
ATOM 1837 O O . ALA A 1 247 ? -27.726 -1.811 32.161 1.00 43.21 247 ALA A O 1
ATOM 1839 N N . ASP A 1 248 ? -28.990 -3.403 33.136 1.00 47.34 248 ASP A N 1
ATOM 1840 C CA . ASP A 1 248 ? -29.554 -3.863 31.869 1.00 47.34 248 ASP A CA 1
ATOM 1841 C C . ASP A 1 248 ? -30.836 -3.082 31.604 1.00 47.34 248 ASP A C 1
ATOM 1842 O O . ASP A 1 248 ? -31.285 -2.976 30.462 1.00 47.34 248 ASP A O 1
ATOM 1847 N N . GLU A 1 249 ? -31.420 -2.558 32.683 1.00 38.29 249 GLU A N 1
ATOM 1848 C CA . GLU A 1 249 ? -32.633 -1.743 32.633 1.00 38.29 249 GLU A CA 1
ATOM 1849 C C . GLU A 1 249 ? -32.257 -0.258 32.805 1.00 38.29 249 GLU A C 1
ATOM 1850 O O . GLU A 1 249 ? -32.718 0.404 33.720 1.00 38.29 249 GLU A O 1
ATOM 1856 N N . ALA A 1 250 ? -31.411 0.230 31.901 1.00 41.37 250 ALA A N 1
ATOM 1857 C CA . ALA A 1 250 ? -30.913 1.600 31.870 1.00 41.37 250 ALA A CA 1
ATOM 1858 C C . ALA A 1 250 ? -31.036 2.196 30.447 1.00 41.37 250 ALA A C 1
ATOM 1859 O O . ALA A 1 250 ? -31.082 1.465 29.455 1.00 41.37 250 ALA A O 1
ATOM 1861 N N . PRO A 1 251 ? -31.049 3.538 30.331 1.00 52.95 251 PRO A N 1
ATOM 1862 C CA . PRO A 1 251 ? -31.162 4.186 29.018 1.00 52.95 251 PRO A CA 1
ATOM 1863 C C . PRO A 1 251 ? -30.216 3.659 27.935 1.00 52.95 251 PRO A C 1
ATOM 1864 O O . PRO A 1 251 ? -30.609 3.530 26.777 1.00 52.95 251 PRO A O 1
ATOM 1868 N N . GLU A 1 252 ? -28.980 3.354 28.319 1.00 46.26 252 GLU A N 1
ATOM 1869 C CA . GLU A 1 252 ? -27.960 2.864 27.394 1.00 46.26 252 GLU A CA 1
ATOM 1870 C C . GLU A 1 252 ? -28.283 1.475 26.874 1.00 46.26 252 GLU A C 1
ATOM 1871 O O . GLU A 1 252 ? -27.647 1.011 25.921 1.00 46.26 252 GLU A O 1
ATOM 1877 N N . THR A 1 253 ? -29.252 0.809 27.493 1.00 40.07 253 THR A N 1
ATOM 1878 C CA . THR A 1 253 ? -29.566 -0.557 27.099 1.00 40.07 253 THR A CA 1
ATOM 1879 C C . THR A 1 253 ? -31.055 -0.900 26.892 1.00 40.07 253 THR A C 1
ATOM 1880 O O . THR A 1 253 ? -31.449 -2.069 26.936 1.00 40.07 253 THR A O 1
ATOM 1884 N N . THR A 1 254 ? -31.878 0.118 26.668 1.00 30.63 254 THR A N 1
ATOM 1885 C CA . THR A 1 254 ? -33.292 -0.099 26.439 1.00 30.63 254 THR A CA 1
ATOM 1886 C C . THR A 1 254 ? -33.709 0.577 25.125 1.00 30.63 254 THR A C 1
ATOM 1887 O O . THR A 1 254 ? -33.040 1.499 24.623 1.00 30.63 254 THR A O 1
ATOM 1891 N N . GLU A 1 255 ? -34.843 0.128 24.601 1.00 43.88 255 GLU A N 1
ATOM 1892 C CA . GLU A 1 255 ? -35.347 0.611 23.322 1.00 43.88 255 GLU A CA 1
ATOM 1893 C C . GLU A 1 255 ? -36.837 0.365 23.321 1.00 43.88 255 GLU A C 1
ATOM 1894 O O . GLU A 1 255 ? -37.359 -0.299 24.229 1.00 43.88 255 GLU A O 1
ATOM 1900 N N . GLY A 1 256 ? -37.505 0.892 22.290 1.00 39.64 256 GLY A N 1
ATOM 1901 C CA . GLY A 1 256 ? -38.940 0.689 22.131 1.00 39.64 256 GLY A CA 1
ATOM 1902 C C . GLY A 1 256 ? -39.854 0.739 23.345 1.00 39.64 256 GLY A C 1
ATOM 1903 O O . GLY A 1 256 ? -40.113 1.822 23.865 1.00 39.64 256 GLY A O 1
ATOM 1904 N N . TYR A 1 257 ? -40.343 -0.416 23.798 1.00 30.92 257 TYR A N 1
ATOM 1905 C CA . TYR A 1 257 ? -41.263 -0.484 24.937 1.00 30.92 257 TYR A CA 1
ATOM 1906 C C . TYR A 1 257 ? -40.684 -0.837 26.309 1.00 30.92 257 TYR A C 1
ATOM 1907 O O . TYR A 1 257 ? -41.463 -1.060 27.253 1.00 30.92 257 TYR A O 1
ATOM 1916 N N . GLU A 1 258 ? -39.359 -0.907 26.449 1.00 39.65 258 GLU A N 1
ATOM 1917 C CA . GLU A 1 258 ? -38.788 -1.264 27.750 1.00 39.65 258 GLU A CA 1
ATOM 1918 C C . GLU A 1 258 ? -38.496 -0.080 28.695 1.00 39.65 258 GLU A C 1
ATOM 1919 O O . GLU A 1 258 ? -37.812 0.868 28.323 1.00 39.65 258 GLU A O 1
ATOM 1925 N N . GLY A 1 259 ? -39.049 -0.131 29.911 1.00 44.21 259 GLY A N 1
ATOM 1926 C CA . GLY A 1 259 ? -38.820 0.935 30.884 1.00 44.21 259 GLY A CA 1
ATOM 1927 C C . GLY A 1 259 ? -37.395 0.999 31.422 1.00 44.21 259 GLY A C 1
ATOM 1928 O O . GLY A 1 259 ? -36.517 0.271 30.950 1.00 44.21 259 GLY A O 1
ATOM 1929 N N . PHE A 1 260 ? -37.132 1.857 32.403 1.00 42.76 260 PHE A N 1
ATOM 1930 C CA . PHE A 1 260 ? -35.770 1.935 32.940 1.00 42.76 260 PHE A CA 1
ATOM 1931 C C . PHE A 1 260 ? -35.597 2.808 34.187 1.00 42.76 260 PHE A C 1
ATOM 1932 O O . PHE A 1 260 ? -36.519 3.533 34.587 1.00 42.76 260 PHE A O 1
ATOM 1940 N N . TYR A 1 261 ? -34.419 2.694 34.806 1.00 27.01 261 TYR A N 1
ATOM 1941 C CA . TYR A 1 261 ? -34.064 3.503 35.973 1.00 27.01 261 TYR A CA 1
ATOM 1942 C C . TYR A 1 261 ? -32.878 4.229 35.430 1.00 27.01 261 TYR A C 1
ATOM 1943 O O . TYR A 1 261 ? -32.101 3.649 34.672 1.00 27.01 261 TYR A O 1
ATOM 1952 N N . HIS A 1 262 ? -32.719 5.489 35.803 1.00 28.93 262 HIS A N 1
ATOM 1953 C CA . HIS A 1 262 ? -31.568 6.216 35.320 1.00 28.93 262 HIS A CA 1
ATOM 1954 C C . HIS A 1 262 ? -31.072 7.165 36.397 1.00 28.93 262 HIS A C 1
ATOM 1955 O O . HIS A 1 262 ? -31.857 7.878 37.002 1.00 28.93 262 HIS A O 1
ATOM 1962 N N . LEU A 1 263 ? -29.765 7.157 36.632 1.00 34.26 263 LEU A N 1
ATOM 1963 C CA . LEU A 1 263 ? -29.156 8.032 37.620 1.00 34.26 263 LEU A CA 1
ATOM 1964 C C . LEU A 1 263 ? -28.717 9.294 36.861 1.00 34.26 263 LEU A C 1
ATOM 1965 O O . LEU A 1 263 ? -27.720 9.296 36.125 1.00 34.26 263 LEU A O 1
ATOM 1970 N N . ALA A 1 264 ? -29.474 10.365 37.047 1.00 33.53 264 ALA A N 1
ATOM 1971 C CA . ALA A 1 264 ? -29.177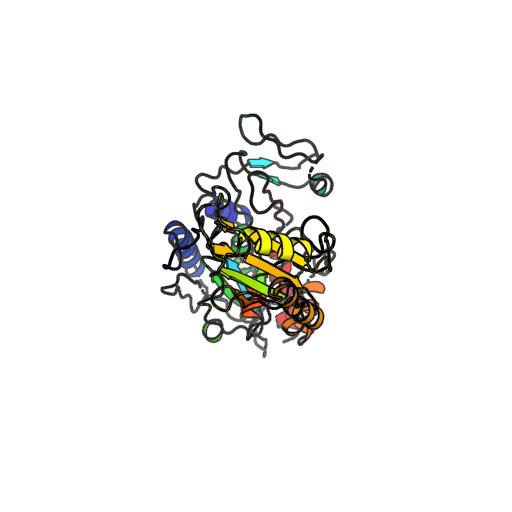 11.617 36.372 1.00 33.53 264 ALA A CA 1
ATOM 1972 C C . ALA A 1 264 ? -27.955 12.315 36.999 1.00 33.53 264 ALA A C 1
ATOM 1973 O O . ALA A 1 264 ? -27.058 12.776 36.307 1.00 33.53 264 ALA A O 1
ATOM 1975 N N . SER A 1 265 ? -27.913 12.391 38.318 1.00 33.65 265 SER A N 1
ATOM 1976 C CA . SER A 1 265 ? -26.778 13.031 38.942 1.00 33.65 265 SER A CA 1
ATOM 1977 C C . SER A 1 265 ? -26.672 12.626 40.397 1.00 33.65 265 SER A C 1
ATOM 1978 O O . SER A 1 265 ? -27.631 12.103 40.992 1.00 33.65 265 SER A O 1
ATOM 1989 N N . LYS A 1 267 ? -24.038 13.789 44.035 1.00 40.30 267 LYS A N 1
ATOM 1990 C CA . LYS A 1 267 ? -22.978 14.610 44.607 1.00 40.30 267 LYS A CA 1
ATOM 1991 C C . LYS A 1 267 ? -22.917 14.305 46.114 1.00 40.30 267 LYS A C 1
ATOM 1992 O O . LYS A 1 267 ? -23.944 14.117 46.763 1.00 40.30 267 LYS A O 1
ATOM 1998 N N . GLY A 1 268 ? -21.720 14.262 46.673 1.00 33.04 268 GLY A N 1
ATOM 1999 C CA . GLY A 1 268 ? -21.646 14.011 48.090 1.00 33.04 268 GLY A CA 1
ATOM 2000 C C . GLY A 1 268 ? -20.264 14.008 48.682 1.00 33.04 268 GLY A C 1
ATOM 2001 O O . GLY A 1 268 ? -19.255 14.068 47.980 1.00 33.04 268 GLY A O 1
ATOM 2002 N N . THR A 1 269 ? -20.251 13.946 50.005 1.00 34.99 269 THR A N 1
ATOM 2003 C CA . THR A 1 269 ? -19.035 13.894 50.799 1.00 34.99 269 THR A CA 1
ATOM 2004 C C . THR A 1 269 ? -19.285 12.773 51.788 1.00 34.99 269 THR A C 1
ATOM 2005 O O . THR A 1 269 ? -20.332 12.134 51.745 1.00 34.99 269 THR A O 1
ATOM 2009 N N . VAL A 1 270 ? -18.333 12.521 52.672 1.00 39.33 270 VAL A N 1
ATOM 2010 C CA . VAL A 1 270 ? -18.512 11.477 53.661 1.00 39.33 270 VAL A CA 1
ATOM 2011 C C . VAL A 1 270 ? -19.733 11.762 54.525 1.00 39.33 270 VAL A C 1
ATOM 2012 O O . VAL A 1 270 ? -20.457 10.839 54.908 1.00 39.33 270 VAL A O 1
ATOM 2016 N N . ASP A 1 271 ? -19.978 13.038 54.820 1.00 43.27 271 ASP A N 1
ATOM 2017 C CA . ASP A 1 271 ? -21.121 13.417 55.665 1.00 43.27 271 ASP A CA 1
ATOM 2018 C C . ASP A 1 271 ? -22.496 13.409 54.992 1.00 43.27 271 ASP A C 1
ATOM 2019 O O . ASP A 1 271 ? -23.512 13.127 55.632 1.00 43.27 271 ASP A O 1
ATOM 2024 N N . ARG A 1 272 ? -22.546 13.718 53.708 1.00 46.54 272 ARG A N 1
ATOM 2025 C CA . ARG A 1 272 ? -23.828 13.742 53.026 1.00 46.54 272 ARG A CA 1
ATOM 2026 C C . ARG A 1 272 ? -23.673 13.480 51.546 1.00 46.54 272 ARG A C 1
ATOM 2027 O O . ARG A 1 272 ? -22.651 13.798 50.941 1.00 46.54 272 ARG A O 1
ATOM 2035 N N . ALA A 1 273 ? -24.707 12.905 50.959 1.00 35.21 273 ALA A N 1
ATOM 2036 C CA . ALA A 1 273 ? -24.697 12.655 49.532 1.00 35.21 273 ALA A CA 1
ATOM 2037 C C . ALA A 1 273 ? -26.130 12.745 49.003 1.00 35.21 273 ALA A C 1
ATOM 2038 O O . ALA A 1 273 ? -27.111 12.606 49.760 1.00 35.21 273 ALA A O 1
ATOM 2040 N N . GLU A 1 274 ? -26.270 13.002 47.715 1.00 40.92 274 GLU A N 1
ATOM 2041 C CA . GLU A 1 274 ? -27.615 13.089 47.142 1.00 40.92 274 GLU A CA 1
ATOM 2042 C C . GLU A 1 274 ? -27.612 12.483 45.748 1.00 40.92 274 GLU A C 1
ATOM 2043 O O . GLU A 1 274 ? -26.644 12.626 44.992 1.00 40.92 274 GLU A O 1
ATOM 2057 N N . HIS A 1 276 ? -30.166 11.773 42.198 1.00 34.34 276 HIS A N 1
ATOM 2058 C CA . HIS A 1 276 ? -31.356 12.152 41.464 1.00 34.34 276 HIS A CA 1
ATOM 2059 C C . HIS A 1 276 ? -31.571 11.079 40.395 1.00 34.34 276 HIS A C 1
ATOM 2060 O O . HIS A 1 276 ? -30.848 11.027 39.403 1.00 34.34 276 HIS A O 1
ATOM 2067 N N . TYR A 1 277 ? -32.549 10.208 40.636 1.00 32.38 277 TYR A N 1
ATOM 2068 C CA . TYR A 1 277 ? -32.894 9.106 39.739 1.00 32.38 277 TYR A CA 1
ATOM 2069 C C . TYR A 1 277 ? -34.181 9.385 38.972 1.00 32.38 277 TYR A C 1
ATOM 2070 O O . TYR A 1 277 ? -35.050 10.107 39.451 1.00 32.38 277 TYR A O 1
ATOM 2079 N N . ILE A 1 278 ? -34.312 8.825 37.778 1.00 26.01 278 ILE A N 1
ATOM 2080 C CA . ILE A 1 278 ? -35.590 8.939 37.072 1.00 26.01 278 ILE A CA 1
ATOM 2081 C C . ILE A 1 278 ? -35.993 7.521 36.715 1.00 26.01 278 ILE A C 1
ATOM 2082 O O . ILE A 1 278 ? -35.137 6.632 36.533 1.00 26.01 278 ILE A O 1
ATOM 2087 N N . ILE A 1 279 ? -37.304 7.333 36.638 1.00 36.28 279 ILE A N 1
ATOM 2088 C CA . ILE A 1 279 ? -37.954 6.072 36.334 1.00 36.28 279 ILE A CA 1
ATOM 2089 C C . ILE A 1 279 ? -38.966 6.277 35.190 1.00 36.28 279 ILE A C 1
ATOM 2090 O O . ILE A 1 279 ? -39.896 7.103 35.297 1.00 36.28 279 ILE A O 1
ATOM 2095 N N . ARG A 1 280 ? -38.780 5.525 34.103 1.00 38.53 280 ARG A N 1
ATOM 2096 C CA . ARG A 1 280 ? -39.677 5.607 32.948 1.00 38.53 280 ARG A CA 1
ATOM 2097 C C . ARG A 1 280 ? -40.297 4.237 32.665 1.00 38.53 280 ARG A C 1
ATOM 2098 O O . ARG A 1 280 ? -39.603 3.213 32.661 1.00 38.53 280 ARG A O 1
ATOM 2106 N N . ASP A 1 281 ? -41.601 4.209 32.439 1.00 42.99 281 ASP A N 1
ATOM 2107 C CA . ASP A 1 281 ? -42.250 2.957 32.107 1.00 42.99 281 ASP A CA 1
ATOM 2108 C C . ASP A 1 281 ? -43.641 3.112 31.494 1.00 42.99 281 ASP A C 1
ATOM 2109 O O . ASP A 1 281 ? -44.525 3.746 32.088 1.00 42.99 281 ASP A O 1
ATOM 2114 N N . PHE A 1 282 ? -43.829 2.506 30.315 1.00 33.27 282 PHE A N 1
ATOM 2115 C CA . PHE A 1 282 ? -45.108 2.572 29.587 1.00 33.27 282 PHE A CA 1
ATOM 2116 C C . PHE A 1 282 ? -46.243 1.924 30.348 1.00 33.27 282 PHE A C 1
ATOM 2117 O O . PHE A 1 282 ? -47.381 2.346 30.238 1.00 33.27 282 PHE A O 1
ATOM 2125 N N . ASP A 1 283 ? -45.922 0.911 31.142 1.00 44.72 283 ASP A N 1
ATOM 2126 C CA . ASP A 1 283 ? -46.932 0.187 31.908 1.00 44.72 283 ASP A CA 1
ATOM 2127 C C . ASP A 1 283 ? -47.132 0.791 33.293 1.00 44.72 283 ASP A C 1
ATOM 2128 O O . ASP A 1 283 ? -46.170 0.942 34.028 1.00 44.72 283 ASP A O 1
ATOM 2133 N N . ARG A 1 284 ? -48.362 1.113 33.667 1.00 42.24 284 ARG A N 1
ATOM 2134 C CA . ARG A 1 284 ? -48.588 1.693 34.988 1.00 42.24 284 ARG A CA 1
ATOM 2135 C C . ARG A 1 284 ? -48.196 0.741 36.129 1.00 42.24 284 ARG A C 1
ATOM 2136 O O . ARG A 1 284 ? -47.711 1.187 37.185 1.00 42.24 284 ARG A O 1
ATOM 2144 N N . LYS A 1 285 ? -48.403 -0.562 35.936 1.00 37.89 285 LYS A N 1
ATOM 2145 C CA . LYS A 1 285 ? -48.026 -1.522 36.971 1.00 37.89 285 LYS A CA 1
ATOM 2146 C C . LYS A 1 285 ? -46.511 -1.591 37.150 1.00 37.89 285 LYS A C 1
ATOM 2147 O O . LYS A 1 285 ? -46.018 -1.416 38.241 1.00 37.89 285 LYS A O 1
ATOM 2153 N N . GLN A 1 286 ? -45.786 -1.844 36.069 1.00 44.10 286 GLN A N 1
ATOM 2154 C CA . GLN A 1 286 ? -44.340 -1.944 36.133 1.00 44.10 286 GLN A CA 1
ATOM 2155 C C . GLN A 1 286 ? -43.682 -0.602 36.522 1.00 44.10 286 GLN A C 1
ATOM 2156 O O . GLN A 1 286 ? -42.485 -0.539 36.813 1.00 44.10 286 GLN A O 1
ATOM 2162 N N . PHE A 1 287 ? -44.475 0.463 36.522 1.00 39.45 287 PHE A N 1
ATOM 2163 C CA . PHE A 1 287 ? -44.008 1.793 36.878 1.00 39.45 287 PHE A CA 1
ATOM 2164 C C . PHE A 1 287 ? -44.015 1.797 38.409 1.00 39.45 287 PHE A C 1
ATOM 2165 O O . PHE A 1 287 ? -43.097 2.304 39.074 1.00 39.45 287 PHE A O 1
ATOM 2173 N N . GLU A 1 288 ? -45.071 1.214 38.954 1.00 43.84 288 GLU A N 1
ATOM 2174 C CA . GLU A 1 288 ? -45.228 1.099 40.391 1.00 43.84 288 GLU A CA 1
ATOM 2175 C C . GLU A 1 288 ? -44.149 0.166 40.904 1.00 43.84 288 GLU A C 1
ATOM 2176 O O . GLU A 1 288 ? -43.466 0.456 41.882 1.00 43.84 288 GLU A O 1
ATOM 2182 N N . ALA A 1 289 ? -43.999 -0.953 40.211 1.00 55.55 289 ALA A N 1
ATOM 2183 C CA . ALA A 1 289 ? -42.997 -1.941 40.563 1.00 55.55 289 ALA A CA 1
ATOM 2184 C C . ALA A 1 289 ? -41.642 -1.244 40.662 1.00 55.55 289 ALA A C 1
ATOM 2185 O O . ALA A 1 289 ? -40.852 -1.518 41.565 1.00 55.55 289 ALA A O 1
ATOM 2187 N N . ARG A 1 290 ? -41.392 -0.320 39.740 1.00 36.48 290 ARG A N 1
ATOM 2188 C CA . ARG A 1 290 ? -40.115 0.376 39.713 1.00 36.48 290 ARG A CA 1
ATOM 2189 C C . ARG A 1 290 ? -39.881 1.292 40.897 1.00 36.48 290 ARG A C 1
ATOM 2190 O O . ARG A 1 290 ? -38.748 1.473 41.320 1.00 36.48 290 ARG A O 1
ATOM 2198 N N . LYS A 1 291 ? -40.945 1.877 41.428 1.00 44.97 291 LYS A N 1
ATOM 2199 C CA . LYS A 1 291 ? -40.819 2.725 42.597 1.00 44.97 291 LYS A CA 1
ATOM 2200 C C . LYS A 1 291 ? -40.444 1.771 43.723 1.00 44.97 291 LYS A C 1
ATOM 2201 O O . LYS A 1 291 ? -39.412 1.960 44.372 1.00 44.97 291 LYS A O 1
ATOM 2207 N N . ARG A 1 292 ? -41.271 0.735 43.921 1.00 46.33 292 ARG A N 1
ATOM 2208 C CA . ARG A 1 292 ? -41.053 -0.287 44.967 1.00 46.33 292 ARG A CA 1
ATOM 2209 C C . ARG A 1 292 ? -39.597 -0.726 44.997 1.00 46.33 292 ARG A C 1
ATOM 2210 O O . ARG A 1 292 ? -38.954 -0.694 46.035 1.00 46.33 292 ARG A O 1
ATOM 2218 N N . LYS A 1 293 ? -39.099 -1.150 43.842 1.00 50.08 293 LYS A N 1
ATOM 2219 C CA . LYS A 1 293 ? -37.725 -1.602 43.700 1.00 50.08 293 LYS A CA 1
ATOM 2220 C C . LYS A 1 293 ? -36.726 -0.621 44.321 1.00 50.08 293 LYS A C 1
ATOM 2221 O O . LYS A 1 293 ? -35.843 -1.029 45.084 1.00 50.08 293 LYS A O 1
ATOM 2243 N N . GLU A 1 296 ? -37.084 -0.416 47.988 1.00 48.10 296 GLU A N 1
ATOM 2244 C CA . GLU A 1 296 ? -36.557 -1.671 48.497 1.00 48.10 296 GLU A CA 1
ATOM 2245 C C . GLU A 1 296 ? -35.049 -1.651 48.560 1.00 48.10 296 GLU A C 1
ATOM 2246 O O . GLU A 1 296 ? -34.454 -2.013 49.578 1.00 48.10 296 GLU A O 1
ATOM 2252 N N . ILE A 1 297 ? -34.433 -1.237 47.457 1.00 51.25 297 ILE A N 1
ATOM 2253 C CA . ILE A 1 297 ? -32.986 -1.157 47.381 1.00 51.25 297 ILE A CA 1
ATOM 2254 C C . ILE A 1 297 ? -32.498 -0.273 48.515 1.00 51.25 297 ILE A C 1
ATOM 2255 O O . ILE A 1 297 ? -31.515 -0.593 49.185 1.00 51.25 297 ILE A O 1
ATOM 2260 N N . ALA A 1 298 ? -33.195 0.839 48.723 1.00 61.79 298 ALA A N 1
ATOM 2261 C CA . ALA A 1 298 ? -32.833 1.784 49.764 1.00 61.79 298 ALA A CA 1
ATOM 2262 C C . ALA A 1 298 ? -32.818 1.097 51.119 1.00 61.79 298 ALA A C 1
ATOM 2263 O O . ALA A 1 298 ? -31.819 1.164 51.831 1.00 61.79 298 ALA A O 1
ATOM 2265 N N . LYS A 1 299 ? -33.922 0.441 51.474 1.00 62.24 299 LYS A N 1
ATOM 2266 C CA . LYS A 1 299 ? -34.000 -0.252 52.753 1.00 62.24 299 LYS A CA 1
ATOM 2267 C C . LYS A 1 299 ? -32.777 -1.111 52.965 1.00 62.24 299 LYS A C 1
ATOM 2268 O O . LYS A 1 299 ? -32.077 -0.956 53.957 1.00 62.24 299 LYS A O 1
ATOM 2274 N N . LYS A 1 300 ? -32.517 -2.010 52.024 1.00 50.31 300 LYS A N 1
ATOM 2275 C CA . LYS A 1 300 ? -31.366 -2.890 52.123 1.00 50.31 300 LYS A CA 1
ATOM 2276 C C . LYS A 1 300 ? -30.108 -2.152 52.601 1.00 50.31 300 LYS A C 1
ATOM 2277 O O . LYS A 1 300 ? -29.547 -2.467 53.654 1.00 50.31 300 LYS A O 1
ATOM 2283 N N . VAL A 1 301 ? -29.668 -1.172 51.822 1.00 50.24 301 VAL A N 1
ATOM 2284 C CA . VAL A 1 301 ? -28.487 -0.387 52.157 1.00 50.24 301 VAL A CA 1
ATOM 2285 C C . VAL A 1 301 ? -28.673 0.347 53.499 1.00 50.24 301 VAL A C 1
ATOM 2286 O O . VAL A 1 301 ? -27.709 0.662 54.185 1.00 50.24 301 VAL A O 1
ATOM 2290 N N . GLY A 1 302 ? -29.911 0.624 53.877 1.00 48.98 302 GLY A N 1
ATOM 2291 C CA . GLY A 1 302 ? -30.142 1.315 55.133 1.00 48.98 302 GLY A CA 1
ATOM 2292 C C . GLY A 1 302 ? -30.135 0.357 56.317 1.00 48.98 302 GLY A C 1
ATOM 2293 O O . GLY A 1 302 ? -30.570 0.717 57.413 1.00 48.98 302 GLY A O 1
ATOM 2294 N N . LYS A 1 303 ? -29.648 -0.862 56.080 1.00 85.50 303 LYS A N 1
ATOM 2295 C CA . LYS A 1 303 ? -29.534 -1.919 57.092 1.00 85.50 303 LYS A CA 1
ATOM 2296 C C . LYS A 1 303 ? -29.641 -1.427 58.541 1.00 85.50 303 LYS A C 1
ATOM 2297 O O . LYS A 1 303 ? -30.743 -1.226 59.058 1.00 85.50 303 LYS A O 1
ATOM 2303 N N . GLY A 1 304 ? -28.492 -1.238 59.187 1.00 76.44 304 GLY A N 1
ATOM 2304 C CA . GLY A 1 304 ? -28.461 -0.782 60.568 1.00 76.44 304 GLY A CA 1
ATOM 2305 C C . GLY A 1 304 ? -27.515 0.393 60.719 1.00 76.44 304 GLY A C 1
ATOM 2306 O O . GLY A 1 304 ? -26.304 0.220 60.871 1.00 76.44 304 GLY A O 1
ATOM 2307 N N . LEU A 1 305 ? -28.078 1.594 60.680 1.00 74.72 305 LEU A N 1
ATOM 2308 C CA . LEU A 1 305 ? -27.296 2.815 60.785 1.00 74.72 305 LEU A CA 1
ATOM 2309 C C . LEU A 1 305 ? -27.640 3.571 62.068 1.00 74.72 305 LEU A C 1
ATOM 2310 O O . LEU A 1 305 ? -28.815 3.746 62.396 1.00 74.72 305 LEU A O 1
ATOM 2315 N N . HIS A 1 306 ? -26.611 4.014 62.790 1.00 109.36 306 HIS A N 1
ATOM 2316 C CA . HIS A 1 306 ? -26.811 4.764 64.029 1.00 109.36 306 HIS A CA 1
ATOM 2317 C C . HIS A 1 306 ? -27.745 5.930 63.721 1.00 109.36 306 HIS A C 1
ATOM 2318 O O . HIS A 1 306 ? -27.316 6.932 63.147 1.00 109.36 306 HIS A O 1
ATOM 2320 N N . PRO A 1 307 ? -29.029 5.806 64.114 1.00 93.94 307 PRO A N 1
ATOM 2321 C CA . PRO A 1 307 ? -30.162 6.727 63.967 1.00 93.94 307 PRO A CA 1
ATOM 2322 C C . PRO A 1 307 ? -29.898 8.221 63.779 1.00 93.94 307 PRO A C 1
ATOM 2323 O O . PRO A 1 307 ? -30.726 9.061 64.144 1.00 93.94 307 PRO A O 1
ATOM 2327 N N . ASP A 1 308 ? -28.744 8.542 63.210 1.00 74.53 308 ASP A N 1
ATOM 2328 C CA . ASP A 1 308 ? -28.345 9.915 62.908 1.00 74.53 308 ASP A CA 1
ATOM 2329 C C . ASP A 1 308 ? -27.883 9.821 61.473 1.00 74.53 308 ASP A C 1
ATOM 2330 O O . ASP A 1 308 ? -27.558 10.819 60.833 1.00 74.53 308 ASP A O 1
ATOM 2335 N N . CYS A 1 309 ? -27.855 8.577 61.003 1.00 70.95 309 CYS A N 1
ATOM 2336 C CA . CYS A 1 309 ? -27.462 8.229 59.656 1.00 70.95 309 CYS A CA 1
ATOM 2337 C C . CYS A 1 309 ? -28.627 7.506 58.971 1.00 70.95 309 CYS A C 1
ATOM 2338 O O . CYS A 1 309 ? -28.969 6.367 59.304 1.00 70.95 309 CYS A O 1
ATOM 2341 N N . TYR A 1 310 ? -29.239 8.184 58.007 1.00 50.20 310 TYR A N 1
ATOM 2342 C CA . TYR A 1 310 ? -30.376 7.621 57.299 1.00 50.20 310 TYR A CA 1
ATOM 2343 C C . TYR A 1 310 ? -30.345 7.872 55.790 1.00 50.20 310 TYR A C 1
ATOM 2344 O O . TYR A 1 310 ? -29.527 8.640 55.277 1.00 50.20 310 TYR A O 1
ATOM 2353 N N . ILE A 1 311 ? -31.277 7.217 55.101 1.00 61.00 311 ILE A N 1
ATOM 2354 C CA . ILE A 1 311 ? -31.434 7.329 53.659 1.00 61.00 311 ILE A CA 1
ATOM 2355 C C . ILE A 1 311 ? -32.886 7.664 53.344 1.00 61.00 311 ILE A C 1
ATOM 2356 O O . ILE A 1 311 ? -33.781 6.843 53.546 1.00 61.00 311 ILE A O 1
ATOM 2361 N N . GLU A 1 312 ? -33.121 8.873 52.853 1.00 55.70 312 GLU A N 1
ATOM 2362 C CA . GLU A 1 312 ? -34.476 9.273 52.512 1.00 55.70 312 GLU A CA 1
ATOM 2363 C C . GLU A 1 312 ? -34.727 9.340 51.012 1.00 55.70 312 GLU A C 1
ATOM 2364 O O . GLU A 1 312 ? -33.888 9.827 50.254 1.00 55.70 312 GLU A O 1
ATOM 2370 N N . LEU A 1 313 ? -35.886 8.823 50.606 1.00 46.40 313 LEU A N 1
ATOM 2371 C CA . LEU A 1 313 ? -36.329 8.793 49.208 1.00 46.40 313 LEU A CA 1
ATOM 2372 C C . LEU A 1 313 ? -37.531 9.711 49.046 1.00 46.40 313 LEU A C 1
ATOM 2373 O O . LEU A 1 313 ? -38.434 9.724 49.895 1.00 46.40 313 LEU A O 1
ATOM 2378 N N . VAL A 1 314 ? -37.539 10.480 47.968 1.00 47.82 314 VAL A N 1
ATOM 2379 C CA . VAL A 1 314 ? -38.673 11.352 47.690 1.00 47.82 314 VAL A CA 1
ATOM 2380 C C . VAL A 1 314 ? -39.115 11.166 46.226 1.00 47.82 314 VAL A C 1
ATOM 2381 O O . VAL A 1 314 ? -38.506 11.698 45.277 1.00 47.82 314 VAL A O 1
ATOM 2385 N N . ILE A 1 315 ? -40.174 10.379 46.063 1.00 43.83 315 ILE A N 1
ATOM 2386 C CA . ILE A 1 315 ? -40.697 10.067 44.749 1.00 43.83 315 ILE A CA 1
ATOM 2387 C C . ILE A 1 315 ? -41.794 11.007 44.298 1.00 43.83 315 ILE A C 1
ATOM 2388 O O . ILE A 1 315 ? -42.848 11.091 44.929 1.00 43.83 315 ILE A O 1
ATOM 2393 N N . GLU A 1 316 ? -41.532 11.695 43.186 1.00 39.25 316 GLU A N 1
ATOM 2394 C CA . GLU A 1 316 ? -42.445 12.682 42.582 1.00 39.25 316 GLU A CA 1
ATOM 2395 C C . GLU A 1 316 ? -42.921 12.249 41.169 1.00 39.25 316 GLU A C 1
ATOM 2396 O O . GLU A 1 31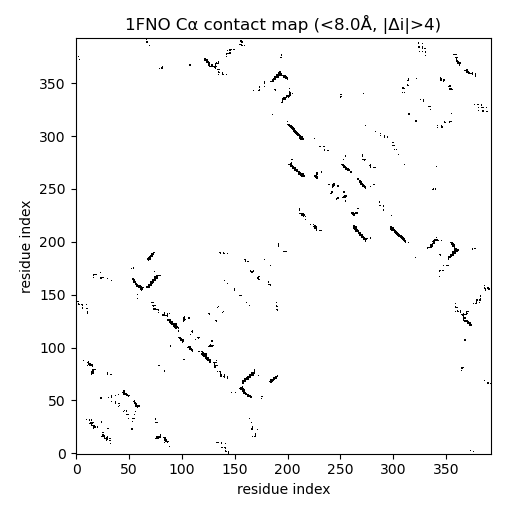6 ? -42.094 12.099 40.259 1.00 39.25 316 GLU A O 1
ATOM 2402 N N . ASP A 1 317 ? -44.228 12.068 40.974 1.00 41.54 317 ASP A N 1
ATOM 2403 C CA . ASP A 1 317 ? -44.731 11.715 39.638 1.00 41.54 317 ASP A CA 1
ATOM 2404 C C . ASP A 1 317 ? -44.633 12.937 38.711 1.00 41.54 317 ASP A C 1
ATOM 2405 O O . ASP A 1 317 ? -45.082 14.016 39.070 1.00 41.54 317 ASP A O 1
ATOM 2410 N N . SER A 1 318 ? -44.045 12.772 37.529 1.00 36.83 318 SER A N 1
ATOM 2411 C CA . SER A 1 318 ? -43.922 13.874 36.582 1.00 36.83 318 SER A CA 1
ATOM 2412 C C . SER A 1 318 ? -45.062 13.862 35.549 1.00 36.83 318 SER A C 1
ATOM 2413 O O . SER A 1 318 ? -45.725 14.876 35.331 1.00 36.83 318 SER A O 1
ATOM 2416 N N . TYR A 1 319 ? -45.300 12.718 34.915 1.00 40.76 319 TYR A N 1
ATOM 2417 C CA . TYR A 1 319 ? -46.383 12.626 33.939 1.00 40.76 319 TYR A CA 1
ATOM 2418 C C . TYR A 1 319 ? -46.778 11.179 33.642 1.00 40.76 319 TYR A C 1
ATOM 2419 O O . TYR A 1 319 ? -46.043 10.239 33.969 1.00 40.76 319 TYR A O 1
ATOM 2428 N N . TYR A 1 320 ? -47.946 11.009 33.026 1.00 30.87 320 TYR A N 1
ATOM 2429 C CA . TYR A 1 320 ? -48.444 9.678 32.700 1.00 30.87 320 TYR A CA 1
ATOM 2430 C C . TYR A 1 320 ? -48.589 9.455 31.205 1.00 30.87 320 TYR A C 1
ATOM 2431 O O . TYR A 1 320 ? -48.512 10.398 30.408 1.00 30.87 320 TYR A O 1
ATOM 2440 N N . ASN A 1 321 ? -48.764 8.181 30.849 1.00 32.07 321 ASN A N 1
ATOM 2441 C CA . ASN A 1 321 ? -48.946 7.702 29.480 1.00 32.07 321 ASN A CA 1
ATOM 2442 C C . ASN A 1 321 ? -50.385 8.020 29.060 1.00 32.07 321 ASN A C 1
ATOM 2443 O O . ASN A 1 321 ? -51.322 7.642 29.774 1.00 32.07 321 ASN A O 1
ATOM 2456 N N . ARG A 1 323 ? -52.098 6.902 26.382 1.00 30.04 323 ARG A N 1
ATOM 2457 C CA . ARG A 1 323 ? -52.765 5.766 25.750 1.00 30.04 323 ARG A CA 1
ATOM 2458 C C . ARG A 1 323 ? -54.216 5.592 26.168 1.00 30.04 323 ARG A C 1
ATOM 2459 O O . ARG A 1 323 ? -55.122 5.694 25.332 1.00 30.04 323 ARG A O 1
ATOM 2467 N N . GLU A 1 324 ? -54.433 5.364 27.463 1.00 36.03 324 GLU A N 1
ATOM 2468 C CA . GLU A 1 324 ? -55.763 5.175 28.036 1.00 36.03 324 GLU A CA 1
ATOM 2469 C C . GLU A 1 324 ? -56.736 6.300 27.656 1.00 36.03 324 GLU A C 1
ATOM 2470 O O . GLU A 1 324 ? -57.859 6.054 27.182 1.00 36.03 324 GLU A O 1
ATOM 2476 N N . LYS A 1 325 ? -56.293 7.536 27.887 1.00 42.25 325 LYS A N 1
ATOM 2477 C CA . LYS A 1 325 ? -57.086 8.731 27.623 1.00 42.25 325 LYS A CA 1
ATOM 2478 C C . LYS A 1 325 ? -57.447 8.918 26.147 1.00 42.25 325 LYS A C 1
ATOM 2479 O O . LYS A 1 325 ? -58.535 9.398 25.804 1.00 42.25 325 LYS A O 1
ATOM 2485 N N . VAL A 1 326 ? -56.523 8.529 25.282 1.00 39.84 326 VAL A N 1
ATOM 2486 C CA . VAL A 1 326 ? -56.723 8.647 23.862 1.00 39.84 326 VAL A CA 1
ATOM 2487 C C . VAL A 1 326 ? -57.608 7.512 23.329 1.00 39.84 326 VAL A C 1
ATOM 2488 O O . VAL A 1 326 ? -58.707 7.754 22.821 1.00 39.84 326 VAL A O 1
ATOM 2492 N N . VAL A 1 327 ? -57.127 6.277 23.452 1.00 42.22 327 VAL A N 1
ATOM 2493 C CA . VAL A 1 327 ? -57.851 5.113 22.957 1.00 42.22 327 VAL A CA 1
ATOM 2494 C C . VAL A 1 327 ? -59.291 5.039 23.453 1.00 42.22 327 VAL A C 1
ATOM 2495 O O . VAL A 1 327 ? -60.164 4.448 22.820 1.00 42.22 327 VAL A O 1
ATOM 2499 N N . GLU A 1 328 ? -59.529 5.665 24.595 1.00 47.37 328 GLU A N 1
ATOM 2500 C CA . GLU A 1 328 ? -60.845 5.707 25.206 1.00 47.37 328 GLU A CA 1
ATOM 2501 C C . GLU A 1 328 ? -61.901 6.224 24.203 1.00 47.37 328 GLU A C 1
ATOM 2502 O O . GLU A 1 328 ? -63.086 5.918 24.347 1.00 47.37 328 GLU A O 1
ATOM 2508 N N . HIS A 1 329 ? -61.464 7.023 23.218 1.00 51.96 329 HIS A N 1
ATOM 2509 C CA . HIS A 1 329 ? -62.332 7.586 22.164 1.00 51.96 329 HIS A CA 1
ATOM 2510 C C . HIS A 1 329 ? -61.748 7.242 20.784 1.00 51.96 329 HIS A C 1
ATOM 2511 O O . HIS A 1 329 ? -60.909 7.972 20.251 1.00 51.96 329 HIS A O 1
ATOM 2518 N N . PRO A 1 330 ? -62.212 6.138 20.178 1.00 38.64 330 PRO A N 1
ATOM 2519 C CA . PRO A 1 330 ? -61.747 5.660 18.861 1.00 38.64 330 PRO A CA 1
ATOM 2520 C C . PRO A 1 330 ? -61.647 6.628 17.681 1.00 38.64 330 PRO A C 1
ATOM 2521 O O . PRO A 1 330 ? -60.689 6.558 16.905 1.00 38.64 330 PRO A O 1
ATOM 2525 N N . HIS A 1 331 ? -62.614 7.523 17.527 1.00 41.02 331 HIS A N 1
ATOM 2526 C CA . HIS A 1 331 ? -62.556 8.458 16.417 1.00 41.02 331 HIS A CA 1
ATOM 2527 C C . HIS A 1 331 ? -61.259 9.268 16.340 1.00 41.02 331 HIS A C 1
ATOM 2528 O O . HIS A 1 331 ? -60.798 9.571 15.251 1.00 41.02 331 HIS A O 1
ATOM 2535 N N . ILE A 1 332 ? -60.656 9.593 17.478 1.00 29.14 332 ILE A N 1
ATOM 2536 C CA . ILE A 1 332 ? -59.444 10.409 17.472 1.00 29.14 332 ILE A CA 1
ATOM 2537 C C . ILE A 1 332 ? -58.340 9.865 16.596 1.00 29.14 332 ILE A C 1
ATOM 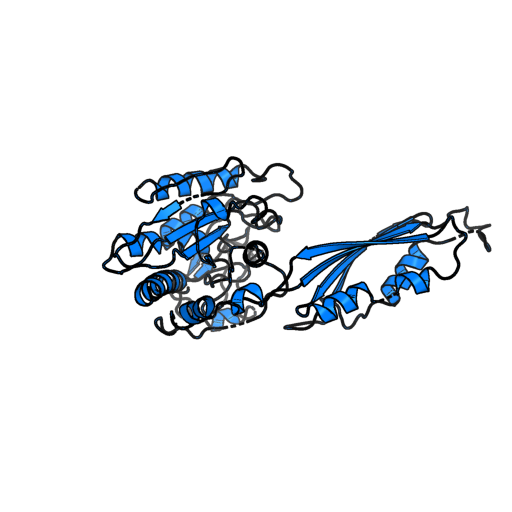2538 O O . ILE A 1 332 ? -57.834 10.566 15.729 1.00 29.14 332 ILE A O 1
ATOM 2543 N N . LEU A 1 333 ? -57.965 8.611 16.822 1.00 29.17 333 LEU A N 1
ATOM 2544 C CA . LEU A 1 333 ? -56.913 7.988 16.026 1.00 29.17 333 LEU A CA 1
ATOM 2545 C C . LEU A 1 333 ? -57.470 7.457 14.710 1.00 29.17 333 LEU A C 1
ATOM 2546 O O . LEU A 1 333 ? -56.746 7.375 13.715 1.00 29.17 333 LEU A O 1
ATOM 2551 N N . ASP A 1 334 ? -58.750 7.098 14.710 1.00 31.39 334 ASP A N 1
ATOM 2552 C CA . ASP A 1 334 ? -59.372 6.566 13.496 1.00 31.39 334 ASP A CA 1
ATOM 2553 C C . ASP A 1 334 ? -59.382 7.659 12.436 1.00 31.39 334 ASP A C 1
ATOM 2554 O O . ASP A 1 334 ? -58.962 7.430 11.304 1.00 31.39 334 ASP A O 1
ATOM 2559 N N . ILE A 1 335 ? -59.829 8.855 12.814 1.00 29.30 335 ILE A N 1
ATOM 2560 C CA . ILE A 1 335 ? -59.847 9.956 11.873 1.00 29.30 335 ILE A CA 1
ATOM 2561 C C . ILE A 1 335 ? -58.455 10.297 11.394 1.00 29.30 335 ILE A C 1
ATOM 2562 O O . ILE A 1 335 ? -58.222 10.459 10.190 1.00 29.30 335 ILE A O 1
ATOM 2567 N N . ALA A 1 336 ? -57.507 10.363 12.324 1.00 23.60 336 ALA A N 1
ATOM 2568 C CA . ALA A 1 336 ? -56.143 10.725 11.945 1.00 23.60 336 ALA A CA 1
ATOM 2569 C C . ALA A 1 336 ? -55.561 9.698 10.986 1.00 23.60 336 ALA A C 1
ATOM 2570 O O . ALA A 1 336 ? -54.887 10.054 10.011 1.00 23.60 336 ALA A O 1
ATOM 2572 N N . GLN A 1 337 ? -55.830 8.419 11.250 1.00 30.87 337 GLN A N 1
ATOM 2573 C CA . GLN A 1 337 ? -55.313 7.372 10.369 1.00 30.87 337 GLN A CA 1
ATOM 2574 C C . GLN A 1 337 ? -55.985 7.401 8.985 1.00 30.87 337 GLN A C 1
ATOM 2575 O O . GLN A 1 337 ? -55.305 7.326 7.962 1.00 30.87 337 GLN A O 1
ATOM 2581 N N . GLN A 1 338 ? -57.309 7.496 8.967 1.00 26.85 338 GLN A N 1
ATOM 2582 C CA . GLN A 1 338 ? -58.063 7.564 7.703 1.00 26.85 338 GLN A CA 1
ATOM 2583 C C . GLN A 1 338 ? -57.548 8.767 6.876 1.00 26.85 338 GLN A C 1
ATOM 2584 O O . GLN A 1 338 ? -57.344 8.665 5.649 1.00 26.85 338 GLN A O 1
ATOM 2590 N N . ALA A 1 339 ? -57.307 9.889 7.576 1.00 28.58 339 ALA A N 1
ATOM 2591 C CA . ALA A 1 339 ? -56.815 11.125 6.954 1.00 28.58 339 ALA A CA 1
ATOM 2592 C C . ALA A 1 339 ? -55.481 10.914 6.266 1.00 28.58 339 ALA A C 1
ATOM 2593 O O . ALA A 1 339 ? -55.254 11.404 5.165 1.00 28.58 339 ALA A O 1
ATOM 2603 N N . ARG A 1 341 ? -54.301 8.001 5.194 1.00 33.48 341 ARG A N 1
ATOM 2604 C CA . ARG A 1 341 ? -54.491 7.080 4.065 1.00 33.48 341 ARG A CA 1
ATOM 2605 C C . ARG A 1 341 ? -55.118 7.868 2.921 1.00 33.48 341 ARG A C 1
ATOM 2606 O O . ARG A 1 341 ? -54.688 7.762 1.776 1.00 33.48 341 ARG A O 1
ATOM 2614 N N . ASP A 1 342 ? -56.100 8.705 3.237 1.00 35.67 342 ASP A N 1
ATOM 2615 C CA . ASP A 1 342 ? -56.705 9.504 2.190 1.00 35.67 342 ASP A CA 1
ATOM 2616 C C . ASP A 1 342 ? -55.612 10.317 1.523 1.00 35.67 342 ASP A C 1
ATOM 2617 O O . ASP A 1 342 ? -55.693 10.594 0.337 1.00 35.67 342 ASP A O 1
ATOM 2622 N N . CYS A 1 343 ? -54.579 10.688 2.276 1.00 23.86 343 CYS A N 1
ATOM 2623 C CA . CYS A 1 343 ? -53.465 11.456 1.695 1.00 23.86 343 CYS A CA 1
ATOM 2624 C C . CYS A 1 343 ? -52.308 10.582 1.191 1.00 23.86 343 CYS A C 1
ATOM 2625 O O . CYS A 1 343 ? -51.196 11.088 0.958 1.00 23.86 343 CYS A O 1
ATOM 2628 N N . HIS A 1 344 ? -52.568 9.281 1.036 1.00 35.22 344 HIS A N 1
ATOM 2629 C CA . HIS A 1 344 ? -51.565 8.326 0.553 1.00 35.22 344 HIS A CA 1
ATOM 2630 C C . HIS A 1 344 ? -50.316 8.336 1.399 1.00 35.22 344 HIS A C 1
ATOM 2631 O O . HIS A 1 344 ? -49.203 8.492 0.892 1.00 35.22 344 HIS A O 1
ATOM 2638 N N . ILE A 1 345 ? -50.515 8.154 2.693 1.00 25.37 345 ILE A N 1
ATOM 2639 C CA . ILE A 1 345 ? -49.425 8.145 3.686 1.00 25.37 345 ILE A CA 1
ATOM 2640 C C . ILE A 1 345 ? -49.611 6.871 4.529 1.00 25.37 345 ILE A C 1
ATOM 2641 O O . ILE A 1 345 ? -50.728 6.525 4.853 1.00 25.37 345 ILE A O 1
ATOM 2646 N N . THR A 1 346 ? -48.543 6.177 4.882 1.00 40.06 346 THR A N 1
ATOM 2647 C CA . THR A 1 346 ? -48.714 5.002 5.743 1.00 40.06 346 THR A CA 1
ATOM 2648 C C . THR A 1 346 ? -48.518 5.475 7.189 1.00 40.06 346 THR A C 1
ATOM 2649 O O . THR A 1 346 ? -47.447 5.970 7.553 1.00 40.06 346 THR A O 1
ATOM 2653 N N . PRO A 1 347 ? -49.549 5.339 8.021 1.00 39.81 347 PRO A N 1
ATOM 2654 C CA . PRO A 1 347 ? -49.458 5.758 9.418 1.00 39.81 347 PRO A CA 1
ATOM 2655 C C . PRO A 1 347 ? -48.410 4.926 10.167 1.00 39.81 347 PRO A C 1
ATOM 2656 O O . PRO A 1 347 ? -48.494 3.689 10.190 1.00 39.81 347 PRO A O 1
ATOM 2660 N N . GLU A 1 348 ? -47.427 5.601 10.762 1.00 36.25 348 GLU A N 1
ATOM 2661 C CA . GLU A 1 348 ? -46.389 4.933 11.551 1.00 36.25 348 GLU A CA 1
ATOM 2662 C C . GLU A 1 348 ? -46.643 5.313 13.015 1.00 36.25 348 GLU A C 1
ATOM 2663 O O . GLU A 1 348 ? -46.631 6.496 13.375 1.00 36.25 348 GLU A O 1
ATOM 2677 N N . LYS A 1 350 ? -45.263 4.765 16.660 1.00 51.50 350 LYS A N 1
ATOM 2678 C CA . LYS A 1 350 ? -44.220 4.388 17.605 1.00 51.50 350 LYS A CA 1
ATOM 2679 C C . LYS A 1 350 ? -44.503 5.046 18.961 1.00 51.50 350 LYS A C 1
ATOM 2680 O O . LYS A 1 350 ? -45.092 6.128 19.022 1.00 51.50 350 LYS A O 1
ATOM 2686 N N . PRO A 1 351 ? -44.099 4.394 20.070 1.00 40.08 351 PRO A N 1
ATOM 2687 C CA . PRO A 1 351 ? -44.329 4.965 21.407 1.00 40.08 351 PRO A CA 1
ATOM 2688 C C . PRO A 1 351 ? -43.292 6.060 21.680 1.00 40.08 351 PRO A C 1
ATOM 2689 O O . PRO A 1 351 ? -42.140 5.991 21.217 1.00 40.08 351 PRO A O 1
ATOM 2693 N N . ILE A 1 352 ? -43.706 7.067 22.437 1.00 33.96 352 ILE A N 1
ATOM 2694 C CA . ILE A 1 352 ? -42.819 8.164 22.783 1.00 33.96 352 ILE A CA 1
ATOM 2695 C C . ILE A 1 352 ? -42.034 7.827 24.057 1.00 33.96 352 ILE A C 1
ATOM 2696 O O . ILE A 1 352 ? -42.612 7.700 25.136 1.00 33.96 352 ILE A O 1
ATOM 2701 N N . ARG A 1 353 ? -40.721 7.657 23.925 1.00 36.77 353 ARG A N 1
ATOM 2702 C CA . ARG A 1 353 ? -39.848 7.356 25.072 1.00 36.77 353 ARG A CA 1
ATOM 2703 C C . ARG A 1 353 ? -39.556 8.691 25.751 1.00 36.77 353 ARG A C 1
ATOM 2704 O O . ARG A 1 353 ? -38.445 9.202 25.674 1.00 36.77 353 ARG A O 1
ATOM 2712 N N . GLY A 1 354 ? -40.580 9.243 26.389 1.00 32.97 354 GLY A N 1
ATOM 2713 C CA . GLY A 1 354 ? -40.492 10.530 27.041 1.00 32.97 354 GLY A CA 1
ATOM 2714 C C . GLY A 1 354 ? -41.927 11.020 27.103 1.00 32.97 354 GLY A C 1
ATOM 2715 O O . GLY A 1 354 ? -42.865 10.217 27.067 1.00 32.97 354 GLY A O 1
ATOM 2716 N N . GLY A 1 355 ? -42.121 12.328 27.183 1.00 39.19 355 GLY A N 1
ATOM 2717 C CA . GLY A 1 355 ? -43.477 12.832 27.255 1.00 39.19 355 GLY A CA 1
ATOM 2718 C C . GLY A 1 355 ? -43.752 13.950 26.284 1.00 39.19 355 GLY A C 1
ATOM 2719 O O . GLY A 1 355 ? -42.889 14.346 25.509 1.00 39.19 355 GLY A O 1
ATOM 2720 N N . THR A 1 356 ? -44.973 14.452 26.309 1.00 35.29 356 THR A N 1
ATOM 2721 C CA . THR A 1 356 ? -45.343 15.548 25.434 1.00 35.29 356 THR A CA 1
ATOM 2722 C C . THR A 1 356 ? -46.410 16.337 26.153 1.00 35.29 356 THR A C 1
ATOM 2723 O O . THR A 1 356 ? -47.077 15.817 27.056 1.00 35.29 356 THR A O 1
ATOM 2727 N N . ASP A 1 357 ? -46.570 17.590 25.742 1.00 30.16 357 ASP A N 1
ATOM 2728 C CA . ASP A 1 357 ? -47.585 18.433 26.327 1.00 30.16 357 ASP A CA 1
ATOM 2729 C C . ASP A 1 357 ? -48.936 17.800 26.079 1.00 30.16 357 ASP A C 1
ATOM 2730 O O . ASP A 1 357 ? -49.855 17.945 26.883 1.00 30.16 357 ASP A O 1
ATOM 2735 N N . GLY A 1 358 ? -49.038 17.073 24.971 1.00 30.99 358 GLY A N 1
ATOM 2736 C CA . GLY A 1 358 ? -50.277 16.385 24.649 1.00 30.99 358 GLY A CA 1
ATOM 2737 C C . GLY A 1 358 ? -50.628 15.380 25.732 1.00 30.99 358 GLY A C 1
ATOM 2738 O O . GLY A 1 358 ? -51.795 15.243 26.098 1.00 30.99 358 GLY A O 1
ATOM 2739 N N . ALA A 1 359 ? -49.630 14.682 26.264 1.00 36.07 359 ALA A N 1
ATOM 2740 C CA . ALA A 1 359 ? -49.883 13.712 27.338 1.00 36.07 359 ALA A CA 1
ATOM 2741 C C . ALA A 1 359 ? -50.324 14.438 28.619 1.00 36.07 359 ALA A C 1
ATOM 2742 O O . ALA A 1 359 ? -51.104 13.907 29.408 1.00 36.07 359 ALA A O 1
ATOM 2744 N N . GLN A 1 360 ? -49.832 15.648 28.842 1.00 29.23 360 GLN A N 1
ATOM 2745 C CA . GLN A 1 360 ? -50.287 16.390 30.028 1.00 29.23 360 GLN A CA 1
ATOM 2746 C C . GLN A 1 360 ? -51.720 16.847 29.832 1.00 29.23 360 GLN A C 1
ATOM 2747 O O . GLN A 1 360 ? -52.585 16.661 30.698 1.00 29.23 360 GLN A O 1
ATOM 2753 N N . LEU A 1 361 ? -51.978 17.437 28.673 1.00 28.55 361 LEU A N 1
ATOM 2754 C CA . LEU A 1 361 ? -53.332 17.883 28.351 1.00 28.55 361 LEU A CA 1
ATOM 2755 C C . LEU A 1 361 ? -54.327 16.726 28.349 1.00 28.55 361 LEU A C 1
ATOM 2756 O O . LEU A 1 361 ? -55.503 16.930 28.655 1.00 28.55 361 LEU A O 1
ATOM 2761 N N . SER A 1 362 ? -53.875 15.522 27.985 1.00 31.09 362 SER A N 1
ATOM 2762 C CA . SER A 1 362 ? -54.807 14.385 27.903 1.00 31.09 362 SER A CA 1
ATOM 2763 C C . SER A 1 362 ? -55.400 14.036 29.249 1.00 31.09 362 SER A C 1
ATOM 2764 O O . SER A 1 362 ? -56.458 13.384 29.321 1.00 31.09 362 SER A O 1
ATOM 2767 N N . PHE A 1 363 ? -54.714 14.460 30.308 1.00 36.25 363 PHE A N 1
ATOM 2768 C CA . PHE A 1 363 ? -55.175 14.229 31.662 1.00 36.25 363 PHE A CA 1
ATOM 2769 C C . PHE A 1 363 ? -55.901 15.461 32.212 1.00 36.25 363 PHE A C 1
ATOM 2770 O O . PHE A 1 363 ? -56.482 15.413 33.294 1.00 36.25 363 PHE A O 1
ATOM 2786 N N . GLY A 1 365 ? -58.350 16.912 30.516 1.00 37.93 365 GLY A N 1
ATOM 2787 C CA . GLY A 1 365 ? -59.621 16.988 29.812 1.00 37.93 365 GLY A CA 1
ATOM 2788 C C . GLY A 1 365 ? -59.557 17.190 28.304 1.00 37.93 365 GLY A C 1
ATOM 2789 O O . GLY A 1 365 ? -60.570 17.475 27.675 1.00 37.93 365 GLY A O 1
ATOM 2790 N N . LEU A 1 366 ? -58.380 17.038 27.710 1.00 29.45 366 LEU A N 1
ATOM 2791 C CA . LEU A 1 366 ? -58.227 17.204 26.269 1.00 29.45 366 LEU A CA 1
ATOM 2792 C C . LEU A 1 366 ? -57.369 16.089 25.669 1.00 29.45 366 LEU A C 1
ATOM 2793 O O . LEU A 1 366 ? -56.165 16.265 25.495 1.00 29.45 366 LEU A O 1
ATOM 2798 N N . PRO A 1 367 ? -57.972 14.920 25.351 1.00 35.96 367 PRO A N 1
ATOM 2799 C CA . PRO A 1 367 ? -57.192 13.813 24.762 1.00 35.96 367 PRO A CA 1
ATOM 2800 C C . PRO A 1 367 ? -56.396 14.409 23.604 1.00 35.96 367 PRO A C 1
ATOM 2801 O O . PRO A 1 367 ? -56.946 15.079 22.739 1.00 35.96 367 PRO A O 1
ATOM 2805 N N . CYS A 1 368 ? -55.100 14.163 23.560 1.00 31.30 368 CYS A N 1
ATOM 2806 C CA . CYS A 1 368 ? -54.338 14.857 22.552 1.00 31.30 368 CYS A CA 1
ATOM 2807 C C . CYS A 1 368 ? -53.081 14.187 22.031 1.00 31.30 368 CYS A C 1
ATOM 2808 O O . CYS A 1 368 ? -51.982 14.435 22.520 1.00 31.30 368 CYS A O 1
ATOM 2811 N N . PRO A 1 369 ? -53.230 13.327 21.020 1.00 25.43 369 PRO A N 1
ATOM 2812 C CA . PRO A 1 369 ? -52.120 12.600 20.389 1.00 25.43 369 PRO A CA 1
ATOM 2813 C C . PRO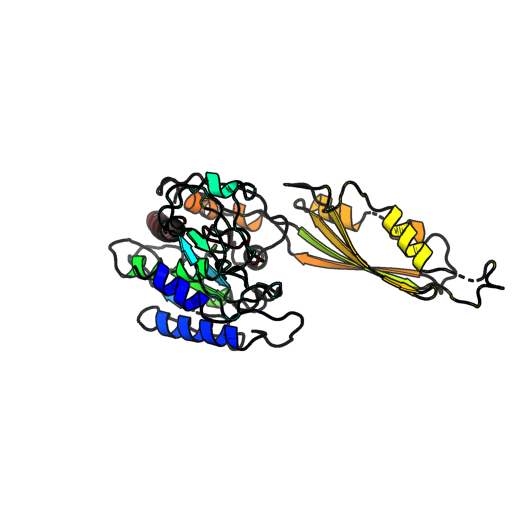 A 1 369 ? -51.202 13.580 19.624 1.00 25.43 369 PRO A C 1
ATOM 2814 O O . PRO A 1 369 ? -51.517 14.770 19.489 1.00 25.43 369 PRO A O 1
ATOM 2818 N N . ASN A 1 370 ? -50.100 13.052 19.096 1.00 25.54 370 ASN A N 1
ATOM 2819 C CA . ASN A 1 370 ? -49.123 13.848 18.382 1.00 25.54 370 ASN A CA 1
ATOM 2820 C C . ASN A 1 370 ? -49.140 13.526 16.870 1.00 25.54 370 ASN A C 1
ATOM 2821 O O . ASN A 1 370 ? -49.185 12.363 16.496 1.00 25.54 370 ASN A O 1
ATOM 2826 N N . LEU A 1 371 ? -49.122 14.574 16.037 1.00 25.19 371 LEU A N 1
ATOM 2827 C CA . LEU A 1 371 ? -49.153 14.503 14.570 1.00 25.19 371 LEU A CA 1
ATOM 2828 C C . LEU A 1 371 ? -47.763 14.792 14.058 1.00 25.19 371 LEU A C 1
ATOM 2829 O O . LEU A 1 371 ? -47.059 15.548 14.676 1.00 25.19 371 LEU A O 1
ATOM 2834 N N . PHE A 1 372 ? -47.363 14.211 12.929 1.00 21.14 372 PHE A N 1
ATOM 2835 C CA . PHE A 1 372 ? -46.021 14.450 12.414 1.00 21.14 372 PHE A CA 1
ATOM 2836 C C . PHE A 1 372 ? -45.829 15.878 11.846 1.00 21.14 372 PHE A C 1
ATOM 2837 O O . PHE A 1 372 ? -46.791 16.584 11.566 1.00 21.14 372 PHE A O 1
ATOM 2845 N N . THR A 1 373 ? -44.572 16.246 11.623 1.00 24.61 373 THR A N 1
ATOM 2846 C CA . THR A 1 373 ? -44.223 17.563 11.121 1.00 24.61 373 THR A CA 1
ATOM 2847 C C . THR A 1 373 ? -43.335 17.496 9.872 1.00 24.61 373 THR A C 1
ATOM 2848 O O . THR A 1 373 ? -43.254 18.459 9.083 1.00 24.61 373 THR A O 1
ATOM 2852 N N . GLY A 1 374 ? -42.644 16.366 9.721 1.00 34.66 374 GLY A N 1
ATOM 2853 C CA . GLY A 1 374 ? -41.746 16.204 8.600 1.00 34.66 374 GLY A CA 1
ATOM 2854 C C . GLY A 1 374 ? -40.318 16.621 8.937 1.00 34.66 374 GLY A C 1
ATOM 2855 O O . GLY A 1 374 ? -39.456 16.583 8.064 1.00 34.66 374 GLY A O 1
ATOM 2856 N N . GLY A 1 375 ? -40.059 17.020 10.187 1.00 27.94 375 GLY A N 1
ATOM 2857 C CA . GLY A 1 375 ? -38.712 17.424 10.581 1.00 27.94 375 GLY A CA 1
ATOM 2858 C C . GLY A 1 375 ? -37.909 16.287 11.215 1.00 27.94 375 GLY A C 1
ATOM 2859 O O . GLY A 1 375 ? -38.486 15.315 11.698 1.00 27.94 375 GLY A O 1
ATOM 2860 N N . TYR A 1 376 ? -36.583 16.377 11.194 1.00 33.95 376 TYR A N 1
ATOM 2861 C CA . TYR A 1 376 ? -35.751 15.323 11.810 1.00 33.95 376 TYR A CA 1
ATOM 2862 C C . TYR A 1 376 ? -34.566 15.898 12.605 1.00 33.95 376 TYR A C 1
ATOM 2863 O O . TYR A 1 376 ? -34.173 17.071 12.420 1.00 33.95 376 TYR A O 1
ATOM 2872 N N . ASN A 1 377 ? -33.973 15.040 13.442 1.00 46.27 377 ASN A N 1
ATOM 2873 C CA . ASN A 1 377 ? -32.795 15.397 14.247 1.00 46.27 377 ASN A CA 1
ATOM 2874 C C . ASN A 1 377 ? -33.065 16.683 15.028 1.00 46.27 377 ASN A C 1
ATOM 2875 O O . ASN A 1 377 ? -32.286 17.643 14.956 1.00 46.27 377 ASN A O 1
ATOM 2880 N N . TYR A 1 378 ? -34.170 16.657 15.773 1.00 72.84 378 TYR A N 1
ATOM 2881 C CA . TYR A 1 378 ? -34.703 17.762 16.568 1.00 72.84 378 TYR A CA 1
ATOM 2882 C C . TYR A 1 378 ? -33.865 18.794 17.336 1.00 72.84 378 TYR A C 1
ATOM 2883 O O . TYR A 1 378 ? -34.086 19.998 17.161 1.00 72.84 378 TYR A O 1
ATOM 2885 N N . HIS A 1 379 ? -32.921 18.380 18.180 1.00 56.57 379 HIS A N 1
ATOM 2886 C CA . HIS A 1 379 ? -32.211 19.390 18.975 1.00 56.57 379 HIS A CA 1
ATOM 2887 C C . HIS A 1 379 ? -30.807 19.847 18.644 1.00 56.57 379 HIS A C 1
ATOM 2888 O O . HIS A 1 379 ? -30.184 20.520 19.467 1.00 56.57 379 HIS A O 1
ATOM 2895 N N . GLY A 1 380 ? -30.301 19.522 17.461 1.00 54.89 380 GLY A N 1
ATOM 2896 C CA . GLY A 1 380 ? -28.943 19.926 17.141 1.00 54.89 380 GLY A CA 1
ATOM 2897 C C . GLY A 1 380 ? -28.785 20.665 15.836 1.00 54.89 380 GLY A C 1
ATOM 2898 O O . GLY A 1 380 ? -29.772 21.045 15.199 1.00 54.89 380 GLY A O 1
ATOM 2899 N N . LYS A 1 381 ? -27.533 20.881 15.451 1.00 38.82 381 LYS A N 1
ATOM 2900 C CA . LYS A 1 381 ? -27.219 21.570 14.210 1.00 38.82 381 LYS A CA 1
ATOM 2901 C C . LYS A 1 381 ? -27.487 20.691 12.992 1.00 38.82 381 LYS A C 1
ATOM 2902 O O . LYS A 1 381 ? -27.410 21.165 11.856 1.00 38.82 381 LYS A O 1
ATOM 2908 N N . HIS A 1 382 ? -27.782 19.415 13.232 1.00 45.21 382 HIS A N 1
ATOM 2909 C CA . HIS A 1 382 ? -28.062 18.462 12.158 1.00 45.21 382 HIS A CA 1
ATOM 2910 C C . HIS A 1 382 ? -29.575 18.345 11.939 1.00 45.21 382 HIS A C 1
ATOM 2911 O O . HIS A 1 382 ? -30.047 17.410 11.276 1.00 45.21 382 HIS A O 1
ATOM 2918 N N . GLU A 1 383 ? -30.328 19.276 12.525 1.00 44.37 383 GLU A N 1
ATOM 2919 C CA . GLU A 1 383 ? -31.779 19.273 12.379 1.00 44.37 383 GLU A CA 1
ATOM 2920 C C . GLU A 1 383 ? -32.142 19.714 10.970 1.00 44.37 383 GLU A C 1
ATOM 2921 O O . GLU A 1 383 ? -31.561 20.648 10.438 1.00 44.37 383 GLU A O 1
ATOM 2927 N N . PHE A 1 384 ? -33.071 19.014 10.341 1.00 36.35 384 PHE A N 1
ATOM 2928 C CA . PHE A 1 384 ? -33.489 19.412 9.005 1.00 36.35 384 PHE A CA 1
ATOM 2929 C C . PHE A 1 384 ? -34.940 19.001 8.764 1.00 36.35 384 PHE A C 1
ATOM 2930 O O . PHE A 1 384 ? -35.542 18.240 9.547 1.00 36.35 384 PHE A O 1
ATOM 2938 N N . VAL A 1 385 ? -35.487 19.498 7.665 1.00 27.08 385 VAL A N 1
ATOM 2939 C CA . VAL A 1 385 ? -36.859 19.220 7.291 1.00 27.08 385 VAL A CA 1
ATOM 2940 C C . VAL A 1 385 ? -36.974 19.169 5.760 1.00 27.08 385 VAL A C 1
ATOM 2941 O O . VAL A 1 385 ? -36.047 19.535 5.064 1.00 27.08 385 VAL A O 1
ATOM 2945 N N . THR A 1 386 ? -38.086 18.665 5.237 1.00 30.94 386 THR A N 1
ATOM 2946 C CA . THR A 1 386 ? -38.305 18.650 3.786 1.00 30.94 386 THR A CA 1
ATOM 2947 C C . THR A 1 386 ? -39.656 19.311 3.541 1.00 30.94 386 THR A C 1
ATOM 2948 O O . THR A 1 386 ? -40.627 19.056 4.262 1.00 30.94 386 THR A O 1
ATOM 2952 N N . LEU A 1 387 ? -39.715 20.172 2.532 1.00 33.06 387 LEU A N 1
ATOM 2953 C CA . LEU A 1 387 ? -40.943 20.871 2.179 1.00 33.06 387 LEU A CA 1
ATOM 2954 C C . LEU A 1 387 ? -42.127 19.918 1.918 1.00 33.06 387 LEU A C 1
ATOM 2955 O O . LEU A 1 387 ? -43.251 20.211 2.335 1.00 33.06 387 LEU A O 1
ATOM 2960 N N . GLU A 1 388 ? -41.882 18.793 1.240 1.00 26.21 388 GLU A N 1
ATOM 2961 C CA . GLU A 1 388 ? -42.951 17.820 0.945 1.00 26.21 388 GLU A CA 1
ATOM 2962 C C . GLU A 1 388 ? -43.558 17.252 2.213 1.00 26.21 388 GLU A C 1
ATOM 2963 O O . GLU A 1 388 ? -44.772 17.060 2.287 1.00 26.21 388 GLU A O 1
ATOM 2969 N N . GLY A 1 389 ? -42.710 16.962 3.202 1.00 23.58 389 GLY A N 1
ATOM 2970 C CA . GLY A 1 389 ? -43.210 16.427 4.453 1.00 23.58 389 GLY A CA 1
ATOM 2971 C C . GLY A 1 389 ? -44.068 17.472 5.150 1.00 23.58 389 GLY A C 1
ATOM 2972 O O . GLY A 1 389 ? -45.094 17.146 5.745 1.00 23.58 389 GLY A O 1
ATOM 2981 N N . GLU A 1 391 ? -45.734 19.870 3.622 1.00 21.66 391 GLU A N 1
ATOM 2982 C CA . GLU A 1 391 ? -46.972 19.991 2.851 1.00 21.66 391 GLU A CA 1
ATOM 2983 C C . GLU A 1 391 ? -47.915 18.824 3.184 1.00 21.66 391 GLU A C 1
ATOM 2984 O O . GLU A 1 391 ? -49.131 18.998 3.233 1.00 21.66 391 GLU A O 1
ATOM 2990 N N . LYS A 1 392 ? -47.358 17.645 3.458 1.00 25.21 392 LYS A N 1
ATOM 2991 C CA . LYS A 1 392 ? -48.197 16.530 3.842 1.00 25.21 392 LYS A CA 1
ATOM 2992 C C . LYS A 1 392 ? -48.818 16.766 5.215 1.00 25.21 392 LYS A C 1
ATOM 2993 O O . LYS A 1 392 ? -49.970 16.397 5.441 1.00 25.21 392 LYS A O 1
ATOM 2999 N N . ALA A 1 393 ? -48.075 17.379 6.136 1.00 19.01 393 ALA A N 1
ATOM 3000 C CA . ALA A 1 393 ? -48.641 17.650 7.459 1.00 19.01 393 ALA A CA 1
ATOM 3001 C C . ALA A 1 393 ? -49.868 18.536 7.260 1.00 19.01 393 ALA A C 1
ATOM 3002 O O . ALA A 1 393 ? -50.929 18.314 7.863 1.00 19.01 393 ALA A O 1
ATOM 3004 N N . VAL A 1 394 ? -49.716 19.549 6.409 1.00 20.28 394 VAL A N 1
ATOM 3005 C CA . VAL A 1 394 ? -50.824 20.452 6.094 1.00 20.28 394 VAL A CA 1
ATOM 3006 C C . VAL A 1 394 ? -51.978 19.625 5.562 1.00 20.28 394 VAL A C 1
ATOM 3007 O O . VAL A 1 394 ? -53.093 19.715 6.079 1.00 20.28 394 VAL A O 1
ATOM 3011 N N . GLN A 1 395 ? -51.712 18.805 4.542 1.00 25.19 395 GLN A N 1
ATOM 3012 C CA . GLN A 1 395 ? -52.750 17.947 3.950 1.00 25.19 395 GLN A CA 1
ATOM 3013 C C . GLN A 1 395 ? -53.491 17.111 4.982 1.00 25.19 395 GLN A C 1
ATOM 3014 O O . GLN A 1 395 ? -54.719 16.972 4.947 1.00 25.19 395 GLN A O 1
ATOM 3020 N N . VAL A 1 396 ? -52.744 16.551 5.908 1.00 17.29 396 VAL A N 1
ATOM 3021 C CA . VAL A 1 396 ? -53.359 15.728 6.924 1.00 17.29 396 VAL A CA 1
ATOM 3022 C C . VAL A 1 396 ? -54.262 16.496 7.873 1.00 17.29 396 VAL A C 1
ATOM 3023 O O . VAL A 1 396 ? -55.354 16.027 8.226 1.00 17.29 396 VAL A O 1
ATOM 3027 N N . ILE A 1 397 ? -53.792 17.665 8.297 1.00 24.63 397 ILE A N 1
ATOM 3028 C CA . ILE A 1 397 ? -54.540 18.492 9.218 1.00 24.63 397 ILE A CA 1
ATOM 3029 C C . ILE A 1 397 ? -55.876 18.844 8.561 1.00 24.63 397 ILE A C 1
ATOM 3030 O O . ILE A 1 397 ? -56.942 18.703 9.173 1.00 24.63 397 ILE A O 1
ATOM 3035 N N . VAL A 1 398 ? -55.791 19.316 7.318 1.00 33.40 398 VAL A N 1
ATOM 3036 C CA . VAL A 1 398 ? -56.955 19.729 6.532 1.00 33.40 398 VAL A CA 1
ATOM 3037 C C . VAL A 1 398 ? -57.929 18.554 6.355 1.00 33.40 398 VAL A C 1
ATOM 3038 O O . VAL A 1 398 ? -59.126 18.727 6.529 1.00 33.40 398 VAL A O 1
ATOM 3042 N N . ARG A 1 399 ? -57.409 17.361 6.046 1.00 28.62 399 ARG A N 1
ATOM 3043 C CA . ARG A 1 399 ? -58.236 16.163 5.870 1.00 28.62 399 ARG A CA 1
ATOM 3044 C C . ARG A 1 399 ? -58.920 15.792 7.171 1.00 28.62 399 ARG A C 1
ATOM 3045 O O . ARG A 1 399 ? -60.103 15.447 7.178 1.00 28.62 399 ARG A O 1
ATOM 3053 N N . ILE A 1 400 ? -58.171 15.833 8.271 1.00 21.14 400 ILE A N 1
ATOM 3054 C CA . ILE A 1 400 ? -58.730 15.495 9.584 1.00 21.14 400 ILE A CA 1
ATOM 3055 C C . ILE A 1 400 ? -59.884 16.433 9.893 1.00 21.14 400 ILE A C 1
ATOM 3056 O O . ILE A 1 400 ? -60.905 16.019 10.437 1.00 21.14 400 ILE A O 1
ATOM 3061 N N . ALA A 1 401 ? -59.729 17.707 9.556 1.00 21.26 401 ALA A N 1
ATOM 3062 C CA . ALA A 1 401 ? -60.810 18.650 9.834 1.00 21.26 401 ALA A CA 1
ATOM 3063 C C . ALA A 1 401 ? -62.046 18.351 8.924 1.00 21.26 401 ALA A C 1
ATOM 3064 O O . ALA A 1 401 ? -63.213 18.417 9.361 1.00 21.26 401 ALA A O 1
ATOM 3066 N N . GLU A 1 402 ? -61.782 18.004 7.671 1.00 25.95 402 GLU A N 1
ATOM 3067 C CA . GLU A 1 402 ? -62.853 17.665 6.737 1.00 25.95 402 GLU A CA 1
ATOM 3068 C C . GLU A 1 402 ? -63.540 16.381 7.215 1.00 25.95 402 GLU A C 1
ATOM 3069 O O . GLU A 1 402 ? -64.752 16.336 7.347 1.00 25.95 402 GLU A O 1
ATOM 3075 N N . LEU A 1 403 ? -62.757 15.347 7.501 1.00 35.26 403 LEU A N 1
ATOM 3076 C CA . LEU A 1 403 ? -63.340 14.074 7.936 1.00 35.26 403 LEU A CA 1
ATOM 3077 C C . LEU A 1 403 ? -64.184 14.225 9.186 1.00 35.26 403 LEU A C 1
ATOM 3078 O O . LEU A 1 403 ? -65.241 13.613 9.297 1.00 35.26 403 LEU A O 1
ATOM 3083 N N . THR A 1 404 ? -63.718 15.051 10.119 1.00 22.42 404 THR A N 1
ATOM 3084 C CA . THR A 1 404 ? -64.434 15.289 11.369 1.00 22.42 404 THR A CA 1
ATOM 3085 C C . THR A 1 404 ? -65.802 15.907 11.094 1.00 22.42 404 THR A C 1
ATOM 3086 O O . THR A 1 404 ? -66.792 15.503 11.693 1.00 22.42 404 THR A O 1
ATOM 3090 N N . ALA A 1 405 ? -65.870 16.877 10.189 1.00 36.95 405 ALA A N 1
ATOM 3091 C CA . ALA A 1 405 ? -67.157 17.484 9.872 1.00 36.95 405 ALA A CA 1
ATOM 3092 C C . ALA A 1 405 ? -68.030 16.470 9.135 1.00 36.95 405 ALA A C 1
ATOM 3093 O O . ALA A 1 405 ? -69.239 16.432 9.327 1.00 36.95 405 ALA A O 1
ATOM 3095 N N . LYS A 1 406 ? -67.419 15.663 8.279 1.00 45.80 406 LYS A N 1
ATOM 3096 C CA . LYS A 1 406 ? -68.168 14.655 7.537 1.00 45.80 406 LYS A CA 1
ATOM 3097 C C . LYS A 1 406 ? -68.963 13.773 8.510 1.00 45.80 406 LYS A C 1
ATOM 3098 O O . LYS A 1 406 ? -70.152 13.527 8.311 1.00 45.80 406 LYS A O 1
ATOM 3104 N N . ARG A 1 407 ? -68.317 13.319 9.577 1.00 43.68 407 ARG A N 1
ATOM 3105 C CA . ARG A 1 407 ? -68.994 12.465 10.543 1.00 43.68 407 ARG A CA 1
ATOM 3106 C C . ARG A 1 407 ? -69.838 13.259 11.547 1.00 43.68 407 ARG A C 1
ATOM 3107 O O . ARG A 1 407 ? -70.406 12.684 12.459 1.00 43.68 407 ARG A O 1
ATOM 3115 N N . GLY A 1 408 ? -69.922 14.575 11.384 1.00 69.39 408 GLY A N 1
ATOM 3116 C CA . GLY A 1 408 ? -70.705 15.377 12.312 1.00 69.39 408 GLY A CA 1
ATOM 3117 C C . GLY A 1 408 ? -71.920 16.065 11.693 1.00 69.39 408 GLY A C 1
ATOM 3118 O O . GLY A 1 408 ? -73.033 15.983 12.268 1.00 69.39 408 GLY A O 1
#

Organism: Salmonella typhimurium (strain LT2 / SGSC1412 / ATCC 700720) (NCBI:txid99287)

B-factor: mean 43.65, std 17.52, range [8.86, 119.21]

CATH classification: 3.40.630.10 (+1 more: 3.30.70.360)

InterPro domains:
  IPR001261 ArgE/DapE/ACY1/CPG2/YscS, conserved site [PS00758] (73-82)
  IPR001261 ArgE/DapE/ACY1/CPG2/YscS, conserved site [PS00759] (138-176)
  IPR002933 Peptidase M20 [PF01546] (139-402)
  IPR010161 Peptidase M20B, tripeptide aminopeptidase [MF_00550] (1-404)
  IPR010161 Peptidase M20B, tripeptide aminopeptidase [PIRSF037215] (2-406)
  IPR010161 Peptidase M20B, tripeptide aminopeptidase [TIGR01882] (2-406)
  IPR010161 Peptidase M20B, tripeptide aminopeptidase [cd03892] (4-403)
  IPR011650 Peptidase M20, dimerisation domain [PF07687] (206-305)
  IPR036264 Bacterial exopeptidase dimerisation domain [SSF55031] (208-320)

Secondary structure (DSSP, 8-state):
--HHHHHHHHHTS--B--SS-SSSSSSHHHHHHHHHHHHHHH---BS----TT----EE--SS-S-PPPEEEEEE--B-TTS--SS---EEETT--SSPEE-SSSS-EE----GGGGG-TTS-EEE--SSS---HHHHHHHHH--HHHHHHSSS-----EEEEEES-GGGT-TTTT--HHHH--SEEEE----STT-EE--B-EEEEEEEEEE-----GGG-TT---HHHHHHHHHHTS-TTSSGGG--TT--EEEE---B-SSEE--EEEEESSHHHHHHHHH--HHHHHTTT--TT--EEEEEEEEE---HHHHTSTHHHHHHHH--TTS------BSS--HHHHHT------EE--SEESTTSTT-EEES---HHHHHHHHHHHHHHHT-

Radius of gyration: 24.11 Å; Cα contacts (8 Å, |Δi|>4): 880; chains: 1; bounding box: 67×44×70 Å